Protein 3ZQE (pdb70)

Radius of gyration: 26.32 Å; Cα contacts (8 Å, |Δi|>4): 671; chains: 2; bounding box: 65×50×93 Å

Organism: Salmonella typhimurium (strain LT2 / SGSC1412 / ATCC 700720) (NCBI:txid99287)

Secondary structure (P-SEA, 3-state):
ccaaaaaaaaaaaaaaaaaaaaaaaaaaaaaccccaaaaaaaaaaaaaaaaaaaaaaaaaaaaaaaaaaaccccaaaaaaaaaaccccccccaaaaaaaaaaaaaaaaaaaaaaacccccccccccaaaaaaaaaaaaaaaaccccccccccccccccbbbbbcaaaaaaaaaaaccccccccccccbbbbbccaaaaaaaaaaaaaccccccccbbbbcaaaaaaaaaaaaaaaaaaaaaaaaaaaaaaaaaaaaaaaaaaaaaaaaaaac/caaaaaaaaaaaaaaaaaaaaaaaaaccccaaaaaaaaaaaaaaaaaaaaaacccccaaaaaaaaaaaaaaaaaaaaaaaaccccccccccccbbbbaaaaaaaaaaaaaaaaacccccccccccccccbbbbbcaaaaaaaaaaaccccccccccccbbbbbccaaaaaaaaaaaaaccccccccbbbbcaaaaaaaaaaaaaaaaaaaaaaaaaaaaaaaaaaaaaaaaaaaaaaaaaaaaaaaac

Foldseek 3Di:
DQLLVLLLVVLVVVLVVLVVVLVVLVVVCVVVVVDPVSVVSSLLSLLLNVLSVQCNVCSVQQVVQLVVLVVVPDLVRSLVSSVVRPCSSCCQRLVLLVLLLVLLVLLLVLVVVLVVCQVVQECYKGQLVVSLVSLVVSCVVLLDADCNWFSPPHDDDPDHDFDAAVSQVSVCVSLVHDPSQWAADDPHITGTDDSVLSVVLSVVSVVLDQDDDSSMHNHRPVSVVVSVVSNVVSSVVSVVSSVSSVVSSVSSVVSVSVSSVSSSVSSVVSVD/DVLVVLVVVLVVLVVVLVVLVVVCVVVVPPPVSLVSNLLSLLLSVQSVDCSVPHPLVLVLLVLLLVLLVVLLVLVVVLVVCQVVQWAQDPPNQKIKGLLPVSLVSLVVSCVVLVDDAQRFFSPPHDDDGDGDFDALVVQVSVCSNQVHDPQQWDADVRHITGGQHSVLSVVLSVLSVVLDQDPPVSMHMDGDVSVVVSVVSNVVSSVVSVVSSVSSVVSSVVSVVSVVVVVVVVCCVVVVVVVVVVVD

Structure (mmCIF, N/CA/C/O backbone):
data_3ZQE
#
_entry.id   3ZQE
#
_cell.length_a   171.152
_cell.length_b   47.456
_cell.length_c   102.627
_cell.angle_alpha   90.00
_cell.angle_beta   121.96
_cell.angle_gamma   90.00
#
_symmetry.space_group_name_H-M   'C 1 2 1'
#
loop_
_entity.id
_entity.type
_entity.pdbx_description
1 polymer 'PROTEIN PRGI, CELL INVASION PROTEIN SIPD'
2 non-polymer GLYCEROL
3 non-polymer '(3ALPHA,5BETA,12ALPHA)-3,12-DIHYDROXYCHOLAN-24-OIC ACID'
4 water water
#
loop_
_atom_site.group_PDB
_atom_site.id
_atom_site.type_symbol
_atom_site.label_atom_id
_atom_site.label_alt_id
_atom_site.label_comp_id
_atom_site.label_asym_id
_atom_site.label_entity_id
_atom_site.label_seq_id
_atom_site.pdbx_PDB_ins_code
_atom_site.Cartn_x
_atom_site.Cartn_y
_atom_site.Cartn_z
_atom_site.occupancy
_atom_site.B_iso_or_equiv
_atom_site.auth_seq_id
_atom_site.auth_comp_id
_atom_site.auth_asym_id
_atom_site.auth_atom_id
_atom_site.pdbx_PDB_model_num
ATOM 1 N N . SER A 1 9 ? 41.211 15.939 -27.845 1.00 92.31 6 SER A N 1
ATOM 2 C CA . SER A 1 9 ? 41.839 15.297 -29.035 1.00 91.97 6 SER A CA 1
ATOM 3 C C . SER A 1 9 ? 40.836 14.483 -29.853 1.00 92.28 6 SER A C 1
ATOM 4 O O . SER A 1 9 ? 40.607 13.304 -29.583 1.00 91.25 6 SER A O 1
ATOM 7 N N . GLY A 1 10 ? 40.238 15.135 -30.847 1.00 92.65 7 GLY A N 1
ATOM 8 C CA . GLY A 1 10 ? 39.279 14.478 -31.719 1.00 93.13 7 GLY A CA 1
ATOM 9 C C . GLY A 1 10 ? 37.948 14.081 -31.110 1.00 92.99 7 GLY A C 1
ATOM 10 O O . GLY A 1 10 ? 36.995 14.858 -31.108 1.00 92.00 7 GLY A O 1
ATOM 11 N N . TYR A 1 11 ? 37.886 12.853 -30.607 1.00 94.09 8 TYR A N 1
ATOM 12 C CA . TYR A 1 11 ? 36.678 12.302 -30.000 1.00 95.61 8 TYR A CA 1
ATOM 13 C C . TYR A 1 11 ? 36.533 12.729 -28.542 1.00 96.10 8 TYR A C 1
ATOM 14 O O . TYR A 1 11 ? 35.450 12.630 -27.963 1.00 97.01 8 TYR A O 1
ATOM 23 N N . LEU A 1 12 ? 37.630 13.190 -27.948 1.00 95.52 9 LEU A N 1
ATOM 24 C CA . LEU A 1 12 ? 37.615 13.628 -26.558 1.00 93.63 9 LEU A CA 1
ATOM 25 C C . LEU A 1 12 ? 36.753 14.875 -26.415 1.00 93.47 9 LEU A C 1
ATOM 26 O O . LEU A 1 12 ? 36.065 15.062 -25.411 1.00 93.44 9 LEU A O 1
ATOM 31 N N . ASP A 1 13 ? 36.797 15.724 -27.436 1.00 93.07 10 ASP A N 1
ATOM 32 C CA . ASP A 1 13 ? 36.032 16.964 -27.453 1.00 92.95 10 ASP A CA 1
ATOM 33 C C . ASP A 1 13 ? 34.552 16.718 -27.167 1.00 92.24 10 ASP A C 1
ATOM 34 O O . ASP A 1 13 ? 33.895 17.534 -26.524 1.00 92.47 10 ASP A O 1
ATOM 39 N N . ASP A 1 14 ? 34.033 15.592 -27.648 1.00 91.62 11 ASP A N 1
ATOM 40 C CA . ASP A 1 14 ? 32.634 15.233 -27.429 1.00 91.15 11 ASP A CA 1
ATOM 41 C C . ASP A 1 14 ? 32.432 14.954 -25.946 1.00 90.22 11 ASP A C 1
ATOM 42 O O . ASP A 1 14 ? 31.467 15.410 -25.328 1.00 90.45 11 ASP A O 1
ATOM 47 N N . VAL A 1 15 ? 33.358 14.186 -25.387 1.00 87.29 12 VAL A N 1
ATOM 48 C CA . VAL A 1 15 ? 33.311 13.829 -23.984 1.00 83.24 12 VAL A CA 1
ATOM 49 C C . VAL A 1 15 ? 33.321 15.085 -23.120 1.00 79.86 12 VAL A C 1
ATOM 50 O O . VAL A 1 15 ? 32.602 15.169 -22.126 1.00 78.79 12 VAL A O 1
ATOM 54 N N . SER A 1 16 ? 34.135 16.062 -23.503 1.00 77.28 13 SER A N 1
ATOM 55 C CA . SER A 1 16 ? 34.221 17.304 -22.746 1.00 75.16 13 SER A CA 1
ATOM 56 C C . SER A 1 16 ? 32.874 18.024 -22.715 1.00 73.07 13 SER A C 1
ATOM 57 O O . SER A 1 16 ? 32.505 18.618 -21.703 1.00 71.46 13 SER A O 1
ATOM 60 N N . ALA A 1 17 ? 32.145 17.969 -23.826 1.00 71.68 14 ALA A N 1
ATOM 61 C CA . ALA A 1 17 ? 30.833 18.605 -23.916 1.00 70.74 14 ALA A CA 1
ATOM 62 C C . ALA A 1 17 ? 29.871 17.935 -22.939 1.00 70.62 14 ALA A C 1
ATOM 63 O O . ALA A 1 17 ? 29.152 18.610 -22.199 1.00 71.60 14 ALA A O 1
ATOM 65 N N . LYS A 1 18 ? 29.868 16.604 -22.953 1.00 68.07 15 LYS A N 1
ATOM 66 C CA . LYS A 1 18 ? 29.015 15.799 -22.084 1.00 65.86 15 LYS A CA 1
ATOM 67 C C . LYS A 1 18 ? 29.145 16.210 -20.612 1.00 65.30 15 LYS A C 1
ATOM 68 O O . LYS A 1 18 ? 28.163 16.201 -19.865 1.00 63.37 15 LYS A O 1
ATOM 74 N N . PHE A 1 19 ? 30.356 16.562 -20.189 1.00 64.96 16 PHE A N 1
ATOM 75 C CA . PHE A 1 19 ? 30.552 16.997 -18.811 1.00 65.37 16 PHE A CA 1
ATOM 76 C C . PHE A 1 19 ? 29.894 18.356 -18.639 1.00 65.59 16 PHE A C 1
ATOM 77 O O . PHE A 1 19 ? 29.158 18.586 -17.676 1.00 66.52 16 PHE A O 1
ATOM 85 N N . ASP A 1 20 ? 30.169 19.256 -19.582 1.00 64.54 17 ASP A N 1
ATOM 86 C CA . ASP A 1 20 ? 29.606 20.598 -19.543 1.00 62.65 17 ASP A CA 1
ATOM 87 C C . ASP A 1 20 ? 28.092 20.534 -19.459 1.00 59.30 17 ASP A C 1
ATOM 88 O O . ASP A 1 20 ? 27.489 21.137 -18.577 1.00 60.00 17 ASP A O 1
ATOM 93 N N . THR A 1 21 ? 27.482 19.798 -20.380 1.00 58.73 18 THR A N 1
ATOM 94 C CA . THR A 1 21 ? 26.034 19.637 -20.391 1.00 58.05 18 THR A CA 1
ATOM 95 C C . THR A 1 21 ? 25.574 19.018 -19.075 1.00 58.56 18 THR A C 1
ATOM 96 O O . THR A 1 21 ? 24.605 19.479 -18.466 1.00 57.46 18 THR A O 1
ATOM 100 N N . GLY A 1 22 ? 26.273 17.965 -18.650 1.00 56.67 19 GLY A N 1
ATOM 101 C CA . GLY A 1 22 ? 25.932 17.298 -17.410 1.00 53.64 19 GLY A CA 1
ATOM 102 C C . GLY A 1 22 ? 25.983 18.270 -16.252 1.00 51.93 19 GLY A C 1
ATOM 103 O O . GLY A 1 22 ? 25.059 18.337 -15.439 1.00 53.67 19 GLY A O 1
ATOM 104 N N . VAL A 1 23 ? 27.068 19.031 -16.174 1.00 49.08 20 VAL A N 1
ATOM 105 C CA . VAL A 1 23 ? 27.217 20.006 -15.107 1.00 49.97 20 VAL A CA 1
ATOM 106 C C . VAL A 1 23 ? 26.053 20.996 -15.163 1.00 50.92 20 VAL A C 1
ATOM 107 O O . VAL A 1 23 ? 25.478 21.348 -14.128 1.00 51.50 20 VAL A O 1
ATOM 111 N N . ASP A 1 24 ? 25.696 21.424 -16.373 1.00 50.71 21 ASP A N 1
ATOM 112 C CA . ASP A 1 24 ? 24.591 22.365 -16.546 1.00 52.63 21 ASP A CA 1
ATOM 113 C C . ASP A 1 24 ? 23.283 21.725 -16.100 1.00 52.22 21 ASP A C 1
ATOM 114 O O . ASP A 1 24 ? 22.540 22.305 -15.303 1.00 51.51 21 ASP A O 1
ATOM 119 N N . ASN A 1 25 ? 23.007 20.525 -16.608 1.00 51.23 22 ASN A N 1
ATOM 120 C CA . ASN A 1 25 ? 21.787 19.803 -16.244 1.00 52.78 22 ASN A CA 1
ATOM 121 C C . ASN A 1 25 ? 21.639 19.588 -14.736 1.00 51.24 22 ASN A C 1
ATOM 122 O O . ASN A 1 25 ? 20.560 19.792 -14.180 1.00 53.39 22 ASN A O 1
ATOM 127 N N . LEU A 1 26 ? 22.720 19.167 -14.085 1.00 47.94 23 LEU A N 1
ATOM 128 C CA . LEU A 1 26 ? 22.699 18.912 -12.646 1.00 47.48 23 LEU A CA 1
ATOM 129 C C . LEU A 1 26 ? 22.466 20.172 -11.837 1.00 44.37 23 LEU A C 1
ATOM 130 O O . LEU A 1 26 ? 21.714 20.173 -10.864 1.00 46.64 23 LEU A O 1
ATOM 135 N N . GLN A 1 27 ? 23.150 21.234 -12.230 1.00 45.73 24 GLN A N 1
ATOM 136 C CA . GLN A 1 27 ? 23.036 22.532 -11.582 1.00 46.95 24 GLN A CA 1
ATOM 137 C C . GLN A 1 27 ? 21.539 22.854 -11.462 1.00 45.70 24 GLN A C 1
ATOM 138 O O . GLN A 1 27 ? 21.070 23.377 -10.449 1.00 45.04 24 GLN A O 1
ATOM 144 N N . THR A 1 28 ? 20.795 22.507 -12.506 1.00 45.95 25 THR A N 1
ATOM 145 C CA . THR A 1 28 ? 19.353 22.740 -12.556 1.00 47.33 25 THR A CA 1
ATOM 146 C C . THR A 1 28 ? 18.574 21.771 -11.664 1.00 45.86 25 THR A C 1
ATOM 147 O O . THR A 1 28 ? 17.629 22.175 -10.975 1.00 45.26 25 THR A O 1
ATOM 151 N N . GLN A 1 29 ? 18.963 20.494 -11.684 1.00 42.68 26 GLN A N 1
ATOM 152 C CA . GLN A 1 29 ? 18.297 19.484 -10.861 1.00 41.58 26 GLN A CA 1
ATOM 153 C C . GLN A 1 29 ? 18.542 19.743 -9.374 1.00 39.01 26 GLN A C 1
ATOM 154 O O . GLN A 1 29 ? 17.703 19.416 -8.537 1.00 39.77 26 GLN A O 1
ATOM 160 N N . VAL A 1 30 ? 19.692 20.322 -9.038 1.00 39.79 27 VAL A N 1
ATOM 161 C CA . VAL A 1 30 ? 19.985 20.632 -7.639 1.00 38.17 27 VAL A CA 1
ATOM 162 C C . VAL A 1 30 ? 18.976 21.676 -7.171 1.00 39.99 27 VAL A C 1
ATOM 163 O O . VAL A 1 30 ? 18.481 21.613 -6.044 1.00 42.35 27 VAL A O 1
ATOM 167 N N . THR A 1 31 ? 18.677 22.637 -8.044 1.00 40.77 28 THR A N 1
ATOM 168 C CA . THR A 1 31 ? 17.719 23.693 -7.719 1.00 42.84 28 THR A CA 1
ATOM 169 C C . THR A 1 31 ? 16.325 23.065 -7.598 1.00 43.70 28 THR A C 1
ATOM 170 O O . THR A 1 31 ? 15.636 23.240 -6.589 1.00 41.61 28 THR A O 1
ATOM 174 N N . GLU A 1 32 ? 15.919 22.324 -8.624 1.00 41.97 29 GLU A N 1
ATOM 175 C CA . GLU A 1 32 ? 14.614 21.678 -8.599 1.00 42.35 29 GLU A CA 1
ATOM 176 C C . GLU A 1 32 ? 14.437 20.839 -7.334 1.00 43.53 29 GLU A C 1
ATOM 177 O O . GLU A 1 32 ? 13.370 20.855 -6.719 1.00 44.55 29 GLU A O 1
ATOM 183 N N . ALA A 1 33 ? 15.487 20.125 -6.931 1.00 38.53 30 ALA A N 1
ATOM 184 C CA . ALA A 1 33 ? 15.400 19.292 -5.741 1.00 36.85 30 ALA A CA 1
ATOM 185 C C . ALA A 1 33 ? 15.329 20.131 -4.478 1.00 37.05 30 ALA A C 1
ATOM 186 O O . ALA A 1 33 ? 14.630 19.773 -3.533 1.00 35.92 30 ALA A O 1
ATOM 188 N N . LEU A 1 34 ? 16.063 21.239 -4.439 1.00 41.35 31 LEU A N 1
ATOM 189 C CA . LEU A 1 34 ? 16.039 22.092 -3.252 1.00 41.47 31 LEU A CA 1
ATOM 190 C C . LEU A 1 34 ? 14.641 22.692 -3.083 1.00 42.50 31 LEU A C 1
ATOM 191 O O . LEU A 1 34 ? 14.152 22.862 -1.967 1.00 40.56 31 LEU A O 1
ATOM 196 N N . ASP A 1 35 ? 13.998 23.016 -4.196 1.00 42.16 32 ASP A N 1
ATOM 197 C CA . ASP A 1 35 ? 12.651 23.560 -4.121 1.00 49.33 32 ASP A CA 1
ATOM 198 C C . ASP A 1 35 ? 11.712 22.502 -3.529 1.00 48.96 32 ASP A C 1
ATOM 199 O O . ASP A 1 35 ? 11.096 22.738 -2.487 1.00 48.38 32 ASP A O 1
ATOM 204 N N . LYS A 1 36 ? 11.627 21.330 -4.162 1.00 47.35 33 LYS A N 1
ATOM 205 C CA . LYS A 1 36 ? 10.754 20.264 -3.657 1.00 44.27 33 LYS A CA 1
ATOM 206 C C . LYS A 1 36 ? 10.907 20.072 -2.155 1.00 44.05 33 LYS A C 1
ATOM 207 O O . LYS A 1 36 ? 9.915 19.894 -1.445 1.00 45.92 33 LYS A O 1
ATOM 213 N N . LEU A 1 37 ? 12.143 20.132 -1.666 1.00 41.96 34 LEU A N 1
ATOM 214 C CA . LEU A 1 37 ? 12.403 19.974 -0.242 1.00 41.08 34 LEU A CA 1
ATOM 215 C C . LEU A 1 37 ? 11.832 21.144 0.556 1.00 45.58 34 LEU A C 1
ATOM 216 O O . LEU A 1 37 ? 11.262 20.954 1.635 1.00 46.07 34 LEU A O 1
ATOM 221 N N . ALA A 1 38 ? 11.999 22.355 0.029 1.00 45.68 35 ALA A N 1
ATOM 222 C CA . ALA A 1 38 ? 11.504 23.551 0.701 1.00 46.82 35 ALA A CA 1
ATOM 223 C C . ALA A 1 38 ? 10.025 23.378 1.059 1.00 46.07 35 ALA A C 1
ATOM 224 O O . ALA A 1 38 ? 9.609 23.693 2.174 1.00 45.89 35 ALA A O 1
ATOM 226 N N . ALA A 1 39 ? 9.242 22.861 0.114 1.00 44.31 36 ALA A N 1
ATOM 227 C CA . ALA A 1 39 ? 7.815 22.641 0.331 1.00 46.67 36 ALA A CA 1
ATOM 228 C C . ALA A 1 39 ? 7.514 21.605 1.423 1.00 48.33 36 ALA A C 1
ATOM 229 O O . ALA A 1 39 ? 6.440 21.627 2.013 1.00 49.69 36 ALA A O 1
ATOM 231 N N . LYS A 1 40 ? 8.439 20.685 1.686 1.00 48.83 37 LYS A N 1
ATOM 232 C CA . LYS A 1 40 ? 8.213 19.694 2.736 1.00 50.10 37 LYS A CA 1
ATOM 233 C C . LYS A 1 40 ? 9.535 19.443 3.463 1.00 50.64 37 LYS A C 1
ATOM 234 O O . LYS A 1 40 ? 10.044 18.317 3.514 1.00 49.04 37 LYS A O 1
ATOM 240 N N . PRO A 1 41 ? 10.092 20.511 4.060 1.00 50.35 38 PRO A N 1
ATOM 241 C CA . PRO A 1 41 ? 11.346 20.599 4.812 1.00 47.67 38 PRO A CA 1
ATOM 242 C C . PRO A 1 41 ? 11.745 19.447 5.716 1.00 45.74 38 PRO A C 1
ATOM 243 O O . PRO A 1 41 ? 12.930 19.173 5.867 1.00 46.27 38 PRO A O 1
ATOM 247 N N . SER A 1 42 ? 10.787 18.764 6.325 1.00 45.06 39 SER A N 1
ATOM 248 C CA . SER A 1 42 ? 11.177 17.678 7.211 1.00 44.36 39 SER A CA 1
ATOM 249 C C . SER A 1 42 ? 11.139 16.282 6.602 1.00 39.81 39 SER A C 1
ATOM 250 O O . SER A 1 42 ? 11.268 15.290 7.331 1.00 40.08 39 SER A O 1
ATOM 253 N N . ASP A 1 43 ? 10.978 16.183 5.283 1.00 39.82 40 ASP A N 1
ATOM 254 C CA . ASP A 1 43 ? 10.945 14.857 4.654 1.00 39.13 40 ASP A CA 1
ATOM 255 C C . ASP A 1 43 ? 12.337 14.277 4.424 1.00 39.14 40 ASP A C 1
ATOM 256 O O . ASP A 1 43 ? 13.163 14.866 3.730 1.00 39.47 40 ASP A O 1
ATOM 261 N N . PRO A 1 44 ? 12.601 13.096 4.999 1.00 38.61 41 PRO A N 1
ATOM 262 C CA . PRO A 1 44 ? 13.863 12.350 4.921 1.00 38.46 41 PRO A CA 1
ATOM 263 C C . PRO A 1 44 ? 14.334 12.111 3.489 1.00 39.21 41 PRO A C 1
ATOM 264 O O . PRO A 1 44 ? 15.500 12.318 3.154 1.00 34.25 41 PRO A O 1
ATOM 268 N N . ALA A 1 45 ? 13.406 11.657 2.656 1.00 40.83 42 ALA A N 1
ATOM 269 C CA . ALA A 1 45 ? 13.695 11.336 1.269 1.00 40.41 42 ALA A CA 1
ATOM 270 C C . ALA A 1 45 ? 13.953 12.560 0.392 1.00 40.05 42 ALA A C 1
ATOM 271 O O . ALA A 1 45 ? 14.776 12.515 -0.526 1.00 37.54 42 ALA A O 1
ATOM 273 N N . LEU A 1 46 ? 13.243 13.649 0.656 1.00 38.02 43 LEU A N 1
ATOM 274 C CA . LEU A 1 46 ? 13.446 14.844 -0.141 1.00 37.36 43 LEU A CA 1
ATOM 275 C C . LEU A 1 46 ? 14.807 15.425 0.183 1.00 32.59 43 LEU A C 1
ATOM 276 O O . LEU A 1 46 ? 15.499 15.906 -0.689 1.00 33.58 43 LEU A O 1
ATOM 281 N N . LEU A 1 47 ? 15.195 15.368 1.442 1.00 32.24 44 LEU A N 1
ATOM 282 C CA . LEU A 1 47 ? 16.489 15.887 1.817 1.00 35.79 44 LEU A CA 1
ATOM 283 C C . LEU A 1 47 ? 17.588 15.095 1.108 1.00 35.22 44 LEU A C 1
ATOM 284 O O . LEU A 1 47 ? 18.483 15.686 0.516 1.00 28.61 44 LEU A O 1
ATOM 289 N N . ALA A 1 48 ? 17.510 13.762 1.160 1.00 32.46 45 ALA A N 1
ATOM 290 C CA . ALA A 1 48 ? 18.529 12.932 0.533 1.00 32.16 45 ALA A CA 1
ATOM 291 C C . ALA A 1 48 ? 18.573 13.127 -0.978 1.00 32.01 45 ALA A C 1
ATOM 292 O O . ALA A 1 48 ? 19.647 13.144 -1.564 1.00 35.53 45 ALA A O 1
ATOM 294 N N . ALA A 1 49 ? 17.423 13.276 -1.623 1.00 31.23 46 ALA A N 1
ATOM 295 C CA . ALA A 1 49 ? 17.451 13.479 -3.069 1.00 32.43 46 ALA A CA 1
ATOM 296 C C . ALA A 1 49 ? 18.238 14.765 -3.378 1.00 35.95 46 ALA A C 1
ATOM 297 O O . ALA A 1 49 ? 19.130 14.767 -4.227 1.00 36.26 46 ALA A O 1
ATOM 299 N N . TYR A 1 50 ? 17.912 15.848 -2.673 1.00 35.85 47 TYR A N 1
ATOM 300 C CA . TYR A 1 50 ? 18.597 17.121 -2.859 1.00 36.89 47 TYR A CA 1
ATOM 301 C C . TYR A 1 50 ? 20.110 16.939 -2.698 1.00 38.19 47 TYR A C 1
ATOM 302 O O . TYR A 1 50 ? 20.900 17.357 -3.541 1.00 40.13 47 TYR A O 1
ATOM 311 N N . GLN A 1 51 ? 20.497 16.305 -1.613 1.00 36.48 48 GLN A N 1
ATOM 312 C CA . GLN A 1 51 ? 21.901 16.086 -1.312 1.00 40.20 48 GLN A CA 1
ATOM 313 C C . GLN A 1 51 ? 22.603 15.163 -2.282 1.00 37.18 48 GLN A C 1
ATOM 314 O O . GLN A 1 51 ? 23.785 15.341 -2.561 1.00 34.16 48 GLN A O 1
ATOM 320 N N . SER A 1 52 ? 21.893 14.167 -2.783 1.00 30.89 49 SER A N 1
ATOM 321 C CA . SER A 1 52 ? 22.513 13.294 -3.752 1.00 30.66 49 SER A CA 1
ATOM 322 C C . SER A 1 52 ? 22.833 14.159 -4.979 1.00 31.94 49 SER A C 1
ATOM 323 O O . SER A 1 52 ? 23.932 14.075 -5.537 1.00 31.28 49 SER A O 1
ATOM 326 N N . LYS A 1 53 ? 21.880 15.002 -5.377 1.00 30.30 50 LYS A N 1
ATOM 327 C CA . LYS A 1 53 ? 22.071 15.866 -6.539 1.00 31.52 50 LYS A CA 1
ATOM 328 C C . LYS A 1 53 ? 23.265 16.779 -6.361 1.00 29.48 50 LYS A C 1
ATOM 329 O O . LYS A 1 53 ? 24.030 16.981 -7.296 1.00 29.08 50 LYS A O 1
ATOM 335 N N . LEU A 1 54 ? 23.413 17.328 -5.162 1.00 29.17 51 LEU A N 1
ATOM 336 C CA . LEU A 1 54 ? 24.519 18.220 -4.853 1.00 33.14 51 LEU A CA 1
ATOM 337 C C . LEU A 1 54 ? 25.830 17.435 -4.988 1.00 37.14 51 LEU A C 1
ATOM 338 O O . LEU A 1 54 ? 26.787 17.884 -5.648 1.00 31.23 51 LEU A O 1
ATOM 343 N N . SER A 1 55 ? 25.860 16.263 -4.354 1.00 31.42 52 SER A N 1
ATOM 344 C CA . SER A 1 55 ? 27.027 15.407 -4.396 1.00 29.24 52 SER A CA 1
ATOM 345 C C . SER A 1 55 ? 27.343 15.126 -5.872 1.00 31.25 52 SER A C 1
ATOM 346 O O . SER A 1 55 ? 28.489 15.251 -6.305 1.00 28.33 52 SER A O 1
ATOM 349 N N . GLU A 1 56 ? 26.314 14.791 -6.647 1.00 30.95 53 GLU A N 1
ATOM 350 C CA . GLU A 1 56 ? 26.496 14.495 -8.063 1.00 30.53 53 GLU A CA 1
ATOM 351 C C . GLU A 1 56 ? 26.960 15.735 -8.822 1.00 35.02 53 GLU A C 1
ATOM 352 O O . GLU A 1 56 ? 27.799 15.653 -9.727 1.00 36.03 53 GLU A O 1
ATOM 358 N N . TYR A 1 57 ? 26.417 16.890 -8.453 1.00 36.64 54 TYR A N 1
ATOM 359 C CA . TYR A 1 57 ? 26.810 18.132 -9.093 1.00 36.40 54 TYR A CA 1
ATOM 360 C C . TYR A 1 57 ? 28.297 18.364 -8.829 1.00 37.67 54 TYR A C 1
ATOM 361 O O . TYR A 1 57 ? 29.058 18.678 -9.743 1.00 38.94 54 TYR A O 1
ATOM 370 N N . ASN A 1 58 ? 28.708 18.212 -7.573 1.00 38.93 55 ASN A N 1
ATOM 371 C CA . ASN A 1 58 ? 30.108 18.406 -7.206 1.00 40.28 55 ASN A CA 1
ATOM 372 C C . ASN A 1 58 ? 30.998 17.417 -7.959 1.00 38.73 55 ASN A C 1
ATOM 373 O O . ASN A 1 58 ? 32.123 17.744 -8.343 1.00 38.87 55 ASN A O 1
ATOM 378 N N . LEU A 1 59 ? 30.481 16.211 -8.175 1.00 37.52 56 LEU A N 1
ATOM 379 C CA . LEU A 1 59 ? 31.225 15.174 -8.875 1.00 34.93 56 LEU A CA 1
ATOM 380 C C . LEU A 1 59 ? 31.519 15.539 -10.322 1.00 37.10 56 LEU A C 1
ATOM 381 O O . LEU A 1 59 ? 32.642 15.374 -10.782 1.00 37.91 56 LEU A O 1
ATOM 386 N N . TYR A 1 60 ? 30.513 16.021 -11.045 1.00 36.61 57 TYR A N 1
ATOM 387 C CA . TYR A 1 60 ? 30.732 16.383 -12.438 1.00 39.65 57 TYR A CA 1
ATOM 388 C C . TYR A 1 60 ? 31.647 17.601 -12.550 1.00 40.11 57 TYR A C 1
ATOM 389 O O . TYR A 1 60 ? 32.431 17.712 -13.487 1.00 44.33 57 TYR A O 1
ATOM 398 N N . ARG A 1 61 ? 31.563 18.509 -11.590 1.00 37.52 58 ARG A N 1
ATOM 399 C CA . ARG A 1 61 ? 32.420 19.678 -11.627 1.00 40.87 58 ARG A CA 1
ATOM 400 C C . ARG A 1 61 ? 33.841 19.195 -11.389 1.00 43.52 58 ARG A C 1
ATOM 401 O O . ARG A 1 61 ? 34.791 19.695 -11.993 1.00 41.66 58 ARG A O 1
ATOM 409 N N . ASN A 1 62 ? 33.964 18.207 -10.507 1.00 45.76 59 ASN A N 1
ATOM 410 C CA . ASN A 1 62 ? 35.247 17.597 -10.183 1.00 45.07 59 ASN A CA 1
ATOM 411 C C . ASN A 1 62 ? 35.850 17.082 -11.495 1.00 45.24 59 ASN A C 1
ATOM 412 O O . ASN A 1 62 ? 36.971 17.439 -11.873 1.00 44.74 59 ASN A O 1
ATOM 417 N N . ALA A 1 63 ? 35.092 16.243 -12.188 1.00 43.16 60 ALA A N 1
ATOM 418 C CA . ALA A 1 63 ? 35.546 15.672 -13.451 1.00 47.03 60 ALA A CA 1
ATOM 419 C C . ALA A 1 63 ? 35.912 16.800 -14.402 1.00 48.53 60 ALA A C 1
ATOM 420 O O . ALA A 1 63 ? 36.974 16.804 -15.021 1.00 48.50 60 ALA A O 1
ATOM 422 N N . GLN A 1 64 ? 35.009 17.765 -14.496 1.00 50.34 61 GLN A N 1
ATOM 423 C CA . GLN A 1 64 ? 35.187 18.917 -15.357 1.00 49.65 61 GLN A CA 1
ATOM 424 C C . GLN A 1 64 ? 36.541 19.579 -15.135 1.00 47.64 61 GLN A C 1
ATOM 425 O O . GLN A 1 64 ? 37.246 19.876 -16.093 1.00 46.91 61 GLN A O 1
ATOM 431 N N . SER A 1 65 ? 36.913 19.785 -13.875 1.00 44.41 62 SER A N 1
ATOM 432 C CA . SER A 1 65 ? 38.182 20.429 -13.554 1.00 44.34 62 SER A CA 1
ATOM 433 C C . SER A 1 65 ? 39.401 19.546 -13.761 1.00 47.72 62 SER A C 1
ATOM 434 O O . SER A 1 65 ? 40.527 20.038 -13.730 1.00 49.13 62 SER A O 1
ATOM 437 N N . ASN A 1 66 ? 39.186 18.247 -13.950 1.00 47.66 63 ASN A N 1
ATOM 438 C CA . ASN A 1 66 ? 40.292 17.314 -14.152 1.00 49.29 63 ASN A CA 1
ATOM 439 C C . ASN A 1 66 ? 40.343 16.821 -15.595 1.00 51.55 63 ASN A C 1
ATOM 440 O O . ASN A 1 66 ? 41.027 15.843 -15.925 1.00 50.64 63 ASN A O 1
ATOM 445 N N . THR A 1 67 ? 39.607 17.520 -16.449 1.00 53.10 64 THR A N 1
ATOM 446 C CA . THR A 1 67 ? 39.524 17.197 -17.862 1.00 58.01 64 THR A CA 1
ATOM 447 C C . THR A 1 67 ? 40.879 16.970 -18.527 1.00 57.76 64 THR A C 1
ATOM 448 O O . THR A 1 67 ? 41.110 15.931 -19.139 1.00 58.10 64 THR A O 1
ATOM 452 N N . VAL A 1 68 ? 41.777 17.933 -18.395 1.00 57.11 65 VAL A N 1
ATOM 453 C CA . VAL A 1 68 ? 43.091 17.813 -19.007 1.00 57.72 65 VAL A CA 1
ATOM 454 C C . VAL A 1 68 ? 43.846 16.555 -18.592 1.00 58.22 65 VAL A C 1
ATOM 455 O O . VAL A 1 68 ? 44.212 15.736 -19.436 1.00 58.68 65 VAL A O 1
ATOM 459 N N . LYS A 1 69 ? 44.075 16.394 -17.294 1.00 58.63 66 LYS A N 1
ATOM 460 C CA . LYS A 1 69 ? 44.806 15.232 -16.809 1.00 56.77 66 LYS A CA 1
ATOM 461 C C . LYS A 1 69 ? 44.189 13.915 -17.248 1.00 55.88 66 LYS A C 1
ATOM 462 O O . LYS A 1 69 ? 44.881 13.036 -17.766 1.00 54.44 66 LYS A O 1
ATOM 468 N N . VAL A 1 70 ? 42.883 13.789 -17.043 1.00 54.57 67 VAL A N 1
ATOM 469 C CA . VAL A 1 70 ? 42.163 12.573 -17.390 1.00 53.16 67 VAL A CA 1
ATOM 470 C C . VAL A 1 70 ? 42.146 12.259 -18.883 1.00 56.04 67 VAL A C 1
ATOM 471 O O . VAL A 1 70 ? 42.469 11.137 -19.283 1.00 56.33 67 VAL A O 1
ATOM 475 N N . PHE A 1 71 ? 41.765 13.230 -19.709 1.00 58.62 68 PHE A N 1
ATOM 476 C CA . PHE A 1 71 ? 41.706 13.005 -21.155 1.00 61.79 68 PHE A CA 1
ATOM 477 C C . PHE A 1 71 ? 43.050 12.572 -21.722 1.00 61.86 68 PHE A C 1
ATOM 478 O O . PHE A 1 71 ? 43.119 11.753 -22.636 1.00 60.06 68 PHE A O 1
ATOM 486 N N . LYS A 1 72 ? 44.118 13.123 -21.165 1.00 64.25 69 LYS A N 1
ATOM 487 C CA . LYS A 1 72 ? 45.463 12.776 -21.592 1.00 67.38 69 LYS A CA 1
ATOM 488 C C . LYS A 1 72 ? 45.681 11.269 -21.443 1.00 68.28 69 LYS A C 1
ATOM 489 O O . LYS A 1 72 ? 45.954 10.568 -22.420 1.00 68.56 69 LYS A O 1
ATOM 495 N N . ASP A 1 73 ? 45.543 10.775 -20.216 1.00 68.18 70 ASP A N 1
ATOM 496 C CA . ASP A 1 73 ? 45.740 9.359 -19.942 1.00 67.24 70 ASP A CA 1
ATOM 497 C C . ASP A 1 73 ? 44.796 8.475 -20.736 1.00 67.00 70 ASP A C 1
ATOM 498 O O . ASP A 1 73 ? 45.217 7.474 -21.312 1.00 69.70 70 ASP A O 1
ATOM 503 N N . ILE A 1 74 ? 43.520 8.837 -20.775 1.00 65.43 71 ILE A N 1
ATOM 504 C CA . ILE A 1 74 ? 42.558 8.039 -21.517 1.00 65.01 71 ILE A CA 1
ATOM 505 C C . ILE A 1 74 ? 42.943 7.946 -22.993 1.00 67.97 71 ILE A C 1
ATOM 506 O O . ILE A 1 74 ? 42.916 6.862 -23.580 1.00 67.33 71 ILE A O 1
ATOM 511 N N . ASP A 1 75 ? 43.311 9.082 -23.581 1.00 71.07 72 ASP A N 1
ATOM 512 C CA . ASP A 1 75 ? 43.698 9.135 -24.990 1.00 72.58 72 ASP A CA 1
ATOM 513 C C . ASP A 1 75 ? 44.852 8.169 -25.230 1.00 73.53 72 ASP A C 1
ATOM 514 O O . ASP A 1 75 ? 44.809 7.352 -26.153 1.00 74.07 72 ASP A O 1
ATOM 519 N N . ALA A 1 76 ? 45.877 8.257 -24.386 1.00 72.57 73 ALA A N 1
ATOM 520 C CA . ALA A 1 76 ? 47.027 7.373 -24.505 1.00 72.54 73 ALA A CA 1
ATOM 521 C C . ALA A 1 76 ? 46.506 5.946 -24.564 1.00 73.86 73 ALA A C 1
ATOM 522 O O . ALA A 1 76 ? 46.693 5.242 -25.559 1.00 74.61 73 ALA A O 1
ATOM 524 N N . ALA A 1 77 ? 45.835 5.542 -23.490 1.00 74.63 74 ALA A N 1
ATOM 525 C CA . ALA A 1 77 ? 45.261 4.206 -23.365 1.00 76.72 74 ALA A CA 1
ATOM 526 C C . ALA A 1 77 ? 44.457 3.819 -24.603 1.00 78.89 74 ALA A C 1
ATOM 527 O O . ALA A 1 77 ? 44.477 2.665 -25.038 1.00 78.36 74 ALA A O 1
ATOM 529 N N . ILE A 1 78 ? 43.744 4.793 -25.160 1.00 80.98 75 ILE A N 1
ATOM 530 C CA . ILE A 1 78 ? 42.930 4.574 -26.350 1.00 82.90 75 ILE A CA 1
ATOM 531 C C . ILE A 1 78 ? 43.795 4.251 -27.566 1.00 83.88 75 ILE A C 1
ATOM 532 O O . ILE A 1 78 ? 43.452 3.384 -28.371 1.00 83.96 75 ILE A O 1
ATOM 537 N N . ILE A 1 79 ? 44.909 4.962 -27.693 1.00 84.28 76 ILE A N 1
ATOM 538 C CA . ILE A 1 79 ? 45.819 4.769 -28.811 1.00 85.71 76 ILE A CA 1
ATOM 539 C C . ILE A 1 79 ? 46.492 3.405 -28.763 1.00 87.09 76 ILE A C 1
ATOM 540 O O . ILE A 1 79 ? 47.716 3.300 -28.821 1.00 88.03 76 ILE A O 1
ATOM 545 N N . GLN A 1 80 ? 45.674 2.367 -28.645 1.00 88.49 77 GLN A N 1
ATOM 546 C CA . GLN A 1 80 ? 46.145 0.991 -28.601 1.00 89.04 77 GLN A CA 1
ATOM 547 C C . GLN A 1 80 ? 44.934 0.061 -28.573 1.00 89.82 77 GLN A C 1
ATOM 548 O O . GLN A 1 80 ? 44.954 -0.922 -27.810 1.00 89.72 77 GLN A O 1
ATOM 554 N N . ASN A 1 81 ? 43.980 0.320 -29.329 1.00 90.36 78 ASN A N 1
ATOM 555 N N . ILE A 1 91 ? 37.508 -1.943 -31.005 1.00 78.06 129 ILE A N 1
ATOM 556 C CA . ILE A 1 91 ? 37.779 -1.716 -29.554 1.00 77.46 129 ILE A CA 1
ATOM 557 C C . ILE A 1 91 ? 36.498 -1.864 -28.719 1.00 76.63 129 ILE A C 1
ATOM 558 O O . ILE A 1 91 ? 35.621 -0.999 -28.723 1.00 77.31 129 ILE A O 1
ATOM 563 N N . SER A 1 92 ? 36.410 -2.988 -28.014 1.00 74.41 130 SER A N 1
ATOM 564 C CA . SER A 1 92 ? 35.269 -3.341 -27.172 1.00 71.61 130 SER A CA 1
ATOM 565 C C . SER A 1 92 ? 34.732 -2.220 -26.283 1.00 69.16 130 SER A C 1
ATOM 566 O O . SER A 1 92 ? 35.467 -1.312 -25.900 1.00 68.58 130 SER A O 1
ATOM 569 N N . ASP A 1 93 ? 33.439 -2.282 -25.968 1.00 67.65 131 ASP A N 1
ATOM 570 C CA . ASP A 1 93 ? 32.828 -1.284 -25.091 1.00 67.13 131 ASP A CA 1
ATOM 571 C C . ASP A 1 93 ? 33.313 -1.558 -23.673 1.00 64.94 131 ASP A C 1
ATOM 572 O O . ASP A 1 93 ? 33.638 -0.636 -22.920 1.00 64.39 131 ASP A O 1
ATOM 577 N N . ALA A 1 94 ? 33.350 -2.840 -23.320 1.00 62.63 132 ALA A N 1
ATOM 578 C CA . ALA A 1 94 ? 33.807 -3.272 -22.007 1.00 59.76 132 ALA A CA 1
ATOM 579 C C . ALA A 1 94 ? 35.254 -2.831 -21.848 1.00 57.83 132 ALA A C 1
ATOM 580 O O . ALA A 1 94 ? 35.682 -2.443 -20.759 1.00 57.63 132 ALA A O 1
ATOM 582 N N . GLU A 1 95 ? 36.004 -2.897 -22.944 1.00 56.65 133 GLU A N 1
ATOM 583 C CA . GLU A 1 95 ? 37.400 -2.495 -22.929 1.00 54.33 133 GLU A CA 1
ATOM 584 C C . GLU A 1 95 ? 37.502 -0.995 -22.719 1.00 53.08 133 GLU A C 1
ATOM 585 O O . GLU A 1 95 ? 38.380 -0.532 -21.988 1.00 52.07 133 GLU A O 1
ATOM 591 N N . ILE A 1 96 ? 36.609 -0.238 -23.356 1.00 49.57 134 ILE A N 1
ATOM 592 C CA . ILE A 1 96 ? 36.605 1.215 -23.197 1.00 48.64 134 ILE A CA 1
ATOM 593 C C . ILE A 1 96 ? 36.338 1.517 -21.722 1.00 45.26 134 ILE A C 1
ATOM 594 O O . ILE A 1 96 ? 37.064 2.281 -21.079 1.00 44.60 134 ILE A O 1
ATOM 599 N N . TRP A 1 97 ? 35.287 0.899 -21.195 1.00 42.57 135 TRP A N 1
ATOM 600 C CA . TRP A 1 97 ? 34.900 1.087 -19.801 1.00 41.26 135 TRP A CA 1
ATOM 601 C C . TRP A 1 97 ? 36.068 0.804 -18.857 1.00 38.35 135 TRP A C 1
ATOM 602 O O . TRP A 1 97 ? 36.303 1.536 -17.906 1.00 37.18 135 TRP A O 1
ATOM 613 N N . ASP A 1 98 ? 36.800 -0.269 -19.126 1.00 42.42 136 ASP A N 1
ATOM 614 C CA . ASP A 1 98 ? 37.932 -0.634 -18.290 1.00 42.95 136 ASP A CA 1
ATOM 615 C C . ASP A 1 98 ? 39.043 0.425 -18.300 1.00 42.13 136 ASP A C 1
ATOM 616 O O . ASP A 1 98 ? 39.533 0.828 -17.237 1.00 39.12 136 ASP A O 1
ATOM 621 N N . MET A 1 99 ? 39.448 0.875 -19.486 1.00 40.24 137 MET A N 1
ATOM 622 C CA . MET A 1 99 ? 40.495 1.891 -19.558 1.00 43.14 137 MET A CA 1
ATOM 623 C C . MET A 1 99 ? 40.059 3.178 -18.867 1.00 41.42 137 MET A C 1
ATOM 624 O O . MET A 1 99 ? 40.876 3.857 -18.239 1.00 39.91 137 MET A O 1
ATOM 629 N N . VAL A 1 100 ? 38.781 3.528 -18.983 1.00 39.17 138 VAL A N 1
ATOM 630 C CA . VAL A 1 100 ? 38.302 4.736 -18.313 1.00 37.41 138 VAL A CA 1
ATOM 631 C C . VAL A 1 100 ? 38.444 4.520 -16.805 1.00 35.46 138 VAL A C 1
ATOM 632 O O . VAL A 1 100 ? 38.938 5.390 -16.091 1.00 32.74 138 VAL A O 1
ATOM 636 N N . SER A 1 101 ? 38.016 3.341 -16.347 1.00 33.55 139 SER A N 1
ATOM 637 C CA . SER A 1 101 ? 38.054 2.957 -14.931 1.00 35.42 139 SER A CA 1
ATOM 638 C C . SER A 1 101 ? 39.412 3.102 -14.241 1.00 35.27 139 SER A C 1
ATOM 639 O O . SER A 1 101 ? 39.477 3.487 -13.071 1.00 33.95 139 SER A O 1
ATOM 642 N N . GLN A 1 102 ? 40.491 2.777 -14.947 1.00 36.68 140 GLN A N 1
ATOM 643 C CA . GLN A 1 102 ? 41.825 2.889 -14.363 1.00 39.22 140 GLN A CA 1
ATOM 644 C C . GLN A 1 102 ? 42.583 4.150 -14.781 1.00 39.33 140 GLN A C 1
ATOM 645 O O . GLN A 1 102 ? 43.769 4.278 -14.510 1.00 38.46 140 GLN A O 1
ATOM 651 N N . ASN A 1 103 ? 41.898 5.095 -15.417 1.00 40.26 141 ASN A N 1
ATOM 652 C CA . ASN A 1 103 ? 42.559 6.330 -15.842 1.00 40.96 141 ASN A CA 1
ATOM 653 C C . ASN A 1 103 ? 41.864 7.612 -15.348 1.00 41.97 141 ASN A C 1
ATOM 654 O O . ASN A 1 103 ? 41.963 8.666 -15.980 1.00 39.56 141 ASN A O 1
ATOM 659 N N . ILE A 1 104 ? 41.179 7.526 -14.208 1.00 40.27 142 ILE A N 1
ATOM 660 C CA . ILE A 1 104 ? 40.478 8.687 -13.650 1.00 38.02 142 ILE A CA 1
ATOM 661 C C . ILE A 1 104 ? 40.688 8.856 -12.140 1.00 37.34 142 ILE A C 1
ATOM 662 O O . ILE A 1 104 ? 39.801 9.337 -11.431 1.00 41.05 142 ILE A O 1
ATOM 667 N N . SER A 1 105 ? 41.862 8.471 -11.652 1.00 31.25 143 SER A N 1
ATOM 668 C CA . SER A 1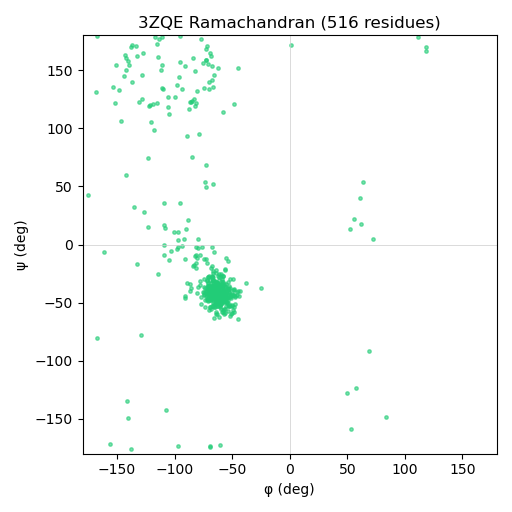 105 ? 42.164 8.573 -10.226 1.00 34.71 143 SER A CA 1
ATOM 669 C C . SER A 1 105 ? 42.109 10.019 -9.732 1.00 31.47 143 SER A C 1
ATOM 670 O O . SER A 1 105 ? 41.899 10.276 -8.547 1.00 31.20 143 SER A O 1
ATOM 673 N N . ALA A 1 106 ? 42.327 10.964 -10.633 1.00 34.29 144 ALA A N 1
ATOM 674 C CA . ALA A 1 106 ? 42.267 12.373 -10.264 1.00 38.32 144 ALA A CA 1
ATOM 675 C C . ALA A 1 106 ? 40.899 12.628 -9.630 1.00 35.24 144 ALA A C 1
ATOM 676 O O . ALA A 1 106 ? 40.785 13.253 -8.585 1.00 33.34 144 ALA A O 1
ATOM 678 N N . ILE A 1 107 ? 39.871 12.112 -10.291 1.00 34.67 145 ILE A N 1
ATOM 679 C CA . ILE A 1 107 ? 38.486 12.239 -9.861 1.00 32.09 145 ILE A CA 1
ATOM 680 C C . ILE A 1 107 ? 38.198 11.268 -8.713 1.00 34.21 145 ILE A C 1
ATOM 681 O O . ILE A 1 107 ? 37.696 11.669 -7.655 1.00 32.33 145 ILE A O 1
ATOM 686 N N . GLY A 1 108 ? 38.541 9.995 -8.928 1.00 35.37 146 GLY A N 1
ATOM 687 C CA . GLY A 1 108 ? 38.303 8.964 -7.929 1.00 31.65 146 GLY A CA 1
ATOM 688 C C . GLY A 1 108 ? 38.886 9.256 -6.562 1.00 31.56 146 GLY A C 1
ATOM 689 O O . GLY A 1 108 ? 38.193 9.136 -5.553 1.00 29.88 146 GLY A O 1
ATOM 690 N N . ASP A 1 109 ? 40.161 9.637 -6.525 1.00 33.56 147 ASP A N 1
ATOM 691 C CA . ASP A 1 109 ? 40.844 9.944 -5.270 1.00 35.76 147 ASP A CA 1
ATOM 692 C C . ASP A 1 109 ? 40.299 11.187 -4.564 1.00 35.44 147 ASP A C 1
ATOM 693 O O . ASP A 1 109 ? 40.342 11.274 -3.329 1.00 33.84 147 ASP A O 1
ATOM 698 N N . SER A 1 110 ? 39.802 12.154 -5.333 1.00 33.62 148 SER A N 1
ATOM 699 C CA . SER A 1 110 ? 39.253 13.376 -4.737 1.00 33.32 148 SER A CA 1
ATOM 700 C C . SER A 1 110 ? 37.750 13.289 -4.461 1.00 33.87 148 SER A C 1
ATOM 701 O O . SER A 1 110 ? 37.129 14.272 -4.055 1.00 36.06 148 SER A O 1
ATOM 704 N N . TYR A 1 111 ? 37.159 12.121 -4.687 1.00 29.91 149 TYR A N 1
ATOM 705 C CA . TYR A 1 111 ? 35.733 11.950 -4.419 1.00 29.20 149 TYR A CA 1
ATOM 706 C C . TYR A 1 111 ? 35.580 10.698 -3.549 1.00 26.63 149 TYR A C 1
ATOM 707 O O . TYR A 1 111 ? 35.432 10.792 -2.330 1.00 27.48 149 TYR A O 1
ATOM 716 N N . LEU A 1 112 ? 35.656 9.522 -4.158 1.00 26.37 150 LEU A N 1
ATOM 717 C CA . LEU A 1 112 ? 35.539 8.301 -3.375 1.00 28.96 150 LEU A CA 1
ATOM 718 C C . LEU A 1 112 ? 36.677 8.216 -2.340 1.00 31.01 150 LEU A C 1
ATOM 719 O O . LEU A 1 112 ? 36.454 7.828 -1.188 1.00 32.78 150 LEU A O 1
ATOM 724 N N . GLY A 1 113 ? 37.888 8.602 -2.740 1.00 31.27 151 GLY A N 1
ATOM 725 C CA . GLY A 1 113 ? 39.006 8.567 -1.810 1.00 29.02 151 GLY A CA 1
ATOM 726 C C . GLY A 1 113 ? 38.697 9.359 -0.556 1.00 29.44 151 GLY A C 1
ATOM 727 O O . GLY A 1 113 ? 38.983 8.914 0.556 1.00 29.08 151 GLY A O 1
ATOM 728 N N . VAL A 1 114 ? 38.117 10.546 -0.729 1.00 30.40 152 VAL A N 1
ATOM 729 C CA . VAL A 1 114 ? 37.740 11.384 0.414 1.00 29.73 152 VAL A CA 1
ATOM 730 C C . VAL A 1 114 ? 36.727 10.643 1.305 1.00 33.25 152 VAL A C 1
ATOM 731 O O . VAL A 1 114 ? 36.928 10.526 2.519 1.00 32.13 152 VAL A O 1
ATOM 735 N N . TYR A 1 115 ? 35.644 10.142 0.705 1.00 29.88 153 TYR A N 1
ATOM 736 C CA . TYR A 1 115 ? 34.628 9.424 1.476 1.00 31.53 153 TYR A CA 1
ATOM 737 C C . TYR A 1 115 ? 35.229 8.240 2.232 1.00 30.74 153 TYR A C 1
ATOM 738 O O . TYR A 1 115 ? 34.896 8.002 3.398 1.00 30.92 153 TYR A O 1
ATOM 747 N N . GLU A 1 116 ? 36.098 7.491 1.559 1.00 30.84 154 GLU A N 1
ATOM 748 C CA . GLU A 1 116 ? 36.758 6.342 2.181 1.00 30.87 154 GLU A CA 1
ATOM 749 C C . GLU A 1 116 ? 37.448 6.826 3.456 1.00 29.65 154 GLU A C 1
ATOM 750 O O . GLU A 1 116 ? 37.332 6.202 4.509 1.00 32.33 154 GLU A O 1
ATOM 756 N N . ASN A 1 117 ? 38.149 7.955 3.351 1.00 27.46 155 ASN A N 1
ATOM 757 C CA . ASN A 1 117 ? 38.852 8.541 4.484 1.00 27.32 155 ASN A CA 1
ATOM 758 C C . ASN A 1 117 ? 37.903 9.079 5.541 1.00 27.68 155 ASN A C 1
ATOM 759 O O . ASN A 1 117 ? 38.165 8.964 6.741 1.00 27.23 155 ASN A O 1
ATOM 764 N N . VAL A 1 118 ? 36.813 9.697 5.100 1.00 29.56 156 VAL A N 1
ATOM 765 C CA . VAL A 1 118 ? 35.834 10.240 6.036 1.00 26.61 156 VAL A CA 1
ATOM 766 C C . VAL A 1 118 ? 35.305 9.136 6.947 1.00 29.46 156 VAL A C 1
ATOM 767 O O . VAL A 1 118 ? 35.267 9.285 8.176 1.00 28.07 156 VAL A O 1
ATOM 771 N N . VAL A 1 119 ? 34.904 8.025 6.343 1.00 28.21 157 VAL A N 1
ATOM 772 C CA . VAL A 1 119 ? 34.360 6.916 7.113 1.00 30.58 157 VAL A CA 1
ATOM 773 C C . VAL A 1 119 ? 35.410 6.168 7.947 1.00 31.88 157 VAL A C 1
ATOM 774 O O . VAL A 1 119 ? 35.110 5.731 9.066 1.00 32.17 157 VAL A O 1
ATOM 778 N N . ALA A 1 120 ? 36.632 6.034 7.431 1.00 33.69 158 ALA A N 1
ATOM 779 C CA . ALA A 1 120 ? 37.700 5.356 8.184 1.00 35.63 158 ALA A CA 1
ATOM 780 C C . ALA A 1 120 ? 38.007 6.153 9.456 1.00 36.66 158 ALA A C 1
ATOM 781 O O . ALA A 1 120 ? 38.053 5.602 10.559 1.00 37.41 158 ALA A O 1
ATOM 783 N N . VAL A 1 121 ? 38.187 7.460 9.301 1.00 35.92 159 VAL A N 1
ATOM 784 C CA . VAL A 1 121 ? 38.484 8.324 10.440 1.00 37.26 159 VAL A CA 1
ATOM 785 C C . VAL A 1 121 ? 37.337 8.413 11.448 1.00 39.06 159 VAL A C 1
ATOM 786 O O . VAL A 1 121 ? 37.566 8.353 12.659 1.00 37.96 159 VAL A O 1
ATOM 790 N N . TYR A 1 122 ? 36.103 8.554 10.964 1.00 38.97 160 TYR A N 1
ATOM 791 C CA . TYR A 1 122 ? 34.967 8.648 11.877 1.00 35.88 160 TYR A CA 1
ATOM 792 C C . TYR A 1 122 ? 34.748 7.338 12.643 1.00 36.06 160 TYR A C 1
ATOM 793 O O . TYR A 1 122 ? 34.291 7.340 13.789 1.00 35.10 160 TYR A O 1
ATOM 802 N N . THR A 1 123 ? 35.078 6.221 12.009 1.00 37.39 161 THR A N 1
ATOM 803 C CA . THR A 1 123 ? 34.931 4.920 12.650 1.00 39.64 161 THR A CA 1
ATOM 804 C C . THR A 1 123 ? 35.954 4.806 13.782 1.00 41.66 161 THR A C 1
ATOM 805 O O . THR A 1 123 ? 35.613 4.398 14.901 1.00 40.56 161 THR A O 1
ATOM 809 N N . ASP A 1 124 ? 37.204 5.181 13.509 1.00 39.28 162 ASP A N 1
ATOM 810 C CA . ASP A 1 124 ? 38.207 5.128 14.562 1.00 43.15 162 ASP A CA 1
ATOM 811 C C . ASP A 1 124 ? 37.810 6.067 15.694 1.00 43.90 162 ASP A C 1
ATOM 812 O O . ASP A 1 124 ? 37.965 5.740 16.871 1.00 46.15 162 ASP A O 1
ATOM 817 N N . PHE A 1 125 ? 37.275 7.230 15.344 1.00 42.23 163 PHE A N 1
ATOM 818 C CA . PHE A 1 125 ? 36.846 8.175 16.366 1.00 40.53 163 PHE A CA 1
ATOM 819 C C . PHE A 1 125 ? 35.748 7.554 17.224 1.00 41.09 163 PHE A C 1
ATOM 820 O O . PHE A 1 125 ? 35.774 7.648 18.449 1.00 39.06 163 PHE A O 1
ATOM 828 N N . TYR A 1 126 ? 34.777 6.920 16.582 1.00 41.57 164 TYR A N 1
ATOM 829 C CA . TYR A 1 126 ? 33.696 6.315 17.339 1.00 41.52 164 TYR A CA 1
ATOM 830 C C . TYR A 1 126 ? 34.187 5.151 18.197 1.00 41.68 164 TYR A C 1
ATOM 831 O O . TYR A 1 126 ? 33.704 4.951 19.306 1.00 43.57 164 TYR A O 1
ATOM 840 N N . GLN A 1 127 ? 35.138 4.381 17.688 1.00 43.03 165 GLN A N 1
ATOM 841 C CA . GLN A 1 127 ? 35.650 3.247 18.442 1.00 44.90 165 GLN A CA 1
ATOM 842 C C . GLN A 1 127 ? 36.350 3.715 19.712 1.00 46.66 165 GLN A C 1
ATOM 843 O O . GLN A 1 127 ? 36.230 3.088 20.768 1.00 44.77 165 GLN A O 1
ATOM 849 N N . ALA A 1 128 ? 37.071 4.827 19.609 1.00 48.26 166 ALA A N 1
ATOM 850 C CA . ALA A 1 128 ? 37.775 5.383 20.752 1.00 49.63 166 ALA A CA 1
ATOM 851 C C . ALA A 1 128 ? 36.760 5.663 21.856 1.00 52.45 166 ALA A C 1
ATOM 852 O O . ALA A 1 128 ? 37.044 5.468 23.041 1.00 50.93 166 ALA A O 1
ATOM 854 N N . PHE A 1 129 ? 35.574 6.121 21.460 1.00 52.74 167 PHE A N 1
ATOM 855 C CA . PHE A 1 129 ? 34.522 6.411 22.423 1.00 53.51 167 PHE A CA 1
ATOM 856 C C . PHE A 1 129 ? 34.024 5.113 23.031 1.00 54.00 167 PHE A C 1
ATOM 857 O O . PHE A 1 129 ? 33.882 5.008 24.241 1.00 54.03 167 PHE A O 1
ATOM 865 N N . SER A 1 130 ? 33.753 4.129 22.180 1.00 57.28 168 SER A N 1
ATOM 866 C CA . SER A 1 130 ? 33.258 2.842 22.644 1.00 61.12 168 SER A CA 1
ATOM 867 C C . SER A 1 130 ? 34.156 2.314 23.750 1.00 63.79 168 SER A C 1
ATOM 868 O O . SER A 1 130 ? 33.672 1.834 24.778 1.00 64.42 168 SER A O 1
ATOM 871 N N . ASP A 1 131 ? 35.465 2.415 23.542 1.00 64.47 169 ASP A N 1
ATOM 872 C CA . ASP A 1 131 ? 36.416 1.944 24.537 1.00 66.29 169 ASP A CA 1
ATOM 873 C C . ASP A 1 131 ? 36.172 2.608 25.896 1.00 68.01 169 ASP A C 1
ATOM 874 O O . ASP A 1 131 ? 36.335 1.976 26.938 1.00 69.44 169 ASP A O 1
ATOM 879 N N . ILE A 1 132 ? 35.767 3.875 25.887 1.00 68.83 170 ILE A N 1
ATOM 880 C CA . ILE A 1 132 ? 35.490 4.577 27.136 1.00 69.51 170 ILE A CA 1
ATOM 881 C C . ILE A 1 132 ? 34.238 4.005 27.798 1.00 72.58 170 ILE A C 1
ATOM 882 O O . ILE A 1 132 ? 34.196 3.846 29.016 1.00 74.19 170 ILE A O 1
ATOM 887 N N . LEU A 1 133 ? 33.219 3.699 26.998 1.00 74.42 171 LEU A N 1
ATOM 888 C CA . LEU A 1 133 ? 31.979 3.138 27.531 1.00 76.52 171 LEU A CA 1
ATOM 889 C C . LEU A 1 133 ? 32.254 1.837 28.267 1.00 78.71 171 LEU A C 1
ATOM 890 O O . LEU A 1 133 ? 31.595 1.517 29.257 1.00 79.45 171 LEU A O 1
ATOM 895 N N . SER A 1 134 ? 33.234 1.092 27.769 1.00 80.17 172 SER A N 1
ATOM 896 C CA . SER A 1 134 ? 33.602 -0.194 28.343 1.00 81.17 172 SER A CA 1
ATOM 897 C C . SER A 1 134 ? 33.818 -0.199 29.850 1.00 82.16 172 SER A C 1
ATOM 898 O O . SER A 1 134 ? 33.594 -1.219 30.500 1.00 83.30 172 SER A O 1
ATOM 901 N N . LYS A 1 135 ? 34.246 0.925 30.413 1.00 81.98 173 LYS A N 1
ATOM 902 C CA . LYS A 1 135 ? 34.480 0.978 31.851 1.00 83.24 173 LYS A CA 1
ATOM 903 C C . LYS A 1 135 ? 33.470 1.810 32.633 1.00 84.39 173 LYS A C 1
ATOM 904 O O . LYS A 1 135 ? 33.820 2.461 33.619 1.00 84.71 173 LYS A O 1
ATOM 910 N N . MET A 1 136 ? 32.212 1.778 32.198 1.00 84.88 174 MET A N 1
ATOM 911 C CA . MET A 1 136 ? 31.161 2.526 32.876 1.00 84.55 174 MET A CA 1
ATOM 912 C C . MET A 1 136 ? 30.783 1.869 34.195 1.00 85.85 174 MET A C 1
ATOM 913 O O . MET A 1 136 ? 30.681 2.539 35.224 1.00 85.28 174 MET A O 1
ATOM 918 N N . GLY A 1 137 ? 30.570 0.557 34.162 1.00 87.35 175 GLY A N 1
ATOM 919 C CA . GLY A 1 137 ? 30.222 -0.153 35.377 1.00 89.21 175 GLY A CA 1
ATOM 920 C C . GLY A 1 137 ? 31.240 0.178 36.450 1.00 90.06 175 GLY A C 1
ATOM 921 O O . GLY A 1 137 ? 30.888 0.473 37.595 1.00 89.88 175 GLY A O 1
ATOM 922 N N . GLY A 1 138 ? 32.512 0.144 36.066 1.00 89.89 176 GLY A N 1
ATOM 923 C CA . GLY A 1 138 ? 33.579 0.447 36.998 1.00 89.17 176 GLY A CA 1
ATOM 924 C C . GLY A 1 138 ? 33.412 1.786 37.688 1.00 89.00 176 GLY A C 1
ATOM 925 O O . GLY A 1 138 ? 34.085 2.053 38.681 1.00 90.23 176 GLY A O 1
ATOM 926 N N . TRP A 1 139 ? 32.523 2.632 37.175 1.00 88.57 177 TRP A N 1
ATOM 927 C CA . TRP A 1 139 ? 32.296 3.945 37.774 1.00 89.15 177 TRP A CA 1
ATOM 928 C C . TRP A 1 139 ? 30.941 4.052 38.466 1.00 88.99 177 TRP A C 1
ATOM 929 O O . TRP A 1 139 ? 30.467 5.152 38.752 1.00 87.44 177 TRP A O 1
ATOM 940 N N . LEU A 1 140 ? 30.327 2.907 38.742 1.00 89.81 178 LEU A N 1
ATOM 941 C CA . LEU A 1 140 ? 29.025 2.878 39.398 1.00 91.48 178 LEU A CA 1
ATOM 942 C C . LEU A 1 140 ? 28.990 1.858 40.534 1.00 92.33 178 LEU A C 1
ATOM 943 O O . LEU A 1 140 ? 28.937 0.648 40.300 1.00 92.79 178 LEU A O 1
ATOM 948 N N . THR A 1 148 ? 19.009 4.545 45.212 1.00 83.16 186 THR A N 1
ATOM 949 C CA . THR A 1 148 ? 19.867 5.589 44.663 1.00 84.31 186 THR A CA 1
ATOM 950 C C . THR A 1 148 ? 21.131 4.969 44.083 1.00 84.50 186 THR A C 1
ATOM 951 O O . THR A 1 148 ? 21.383 3.775 44.264 1.00 84.05 186 THR A O 1
ATOM 955 N N . VAL A 1 149 ? 21.928 5.782 43.394 1.00 84.49 187 VAL A N 1
ATOM 956 C CA . VAL A 1 149 ? 23.158 5.294 42.779 1.00 83.74 187 VAL A CA 1
ATOM 957 C C . VAL A 1 149 ? 24.310 6.283 42.927 1.00 83.15 187 VAL A C 1
ATOM 958 O O . VAL A 1 149 ? 24.092 7.486 43.068 1.00 81.83 187 VAL A O 1
ATOM 962 N N . LYS A 1 150 ? 25.536 5.765 42.894 1.00 82.69 188 LYS A N 1
ATOM 963 C CA . LYS A 1 150 ? 26.720 6.610 42.996 1.00 83.49 188 LYS A CA 1
ATOM 964 C C . LYS A 1 150 ? 27.601 6.391 41.761 1.00 82.28 188 LYS A C 1
ATOM 965 O O . LYS A 1 150 ? 28.070 5.279 41.495 1.00 80.53 188 LYS A O 1
ATOM 971 N N . LEU A 1 151 ? 27.808 7.472 41.010 1.00 81.33 189 LEU A N 1
ATOM 972 C CA . LEU A 1 151 ? 28.589 7.456 39.777 1.00 79.31 189 LEU A CA 1
ATOM 973 C C . LEU A 1 151 ? 29.914 8.189 39.911 1.00 78.14 189 LEU A C 1
ATOM 974 O O . LEU A 1 151 ? 29.959 9.305 40.431 1.00 78.32 189 LEU A O 1
ATOM 979 N N . ASP A 1 152 ? 30.989 7.570 39.431 1.00 76.65 190 ASP A N 1
ATOM 980 C CA . ASP A 1 152 ? 32.299 8.200 39.498 1.00 76.16 190 ASP A CA 1
ATOM 981 C C . ASP A 1 152 ? 32.345 9.336 38.478 1.00 75.93 190 ASP A C 1
ATOM 982 O O . ASP A 1 152 ? 33.049 9.265 37.467 1.00 74.49 190 ASP A O 1
ATOM 987 N N . VAL A 1 153 ? 31.569 10.376 38.756 1.00 75.24 191 VAL A N 1
ATOM 988 C CA . VAL A 1 153 ? 31.484 11.549 37.903 1.00 73.66 191 VAL A CA 1
ATOM 989 C C . VAL A 1 153 ? 32.858 12.037 37.441 1.00 74.32 191 VAL A C 1
ATOM 990 O O . VAL A 1 153 ? 33.168 12.011 36.247 1.00 75.24 191 VAL A O 1
ATOM 994 N N . THR A 1 154 ? 33.681 12.467 38.391 1.00 73.12 192 THR A N 1
ATOM 995 C CA . THR A 1 154 ? 35.015 12.980 38.091 1.00 70.56 192 THR A CA 1
ATOM 996 C C . THR A 1 154 ? 35.874 12.173 37.112 1.00 68.72 192 THR A C 1
ATOM 997 O O . THR A 1 154 ? 36.521 12.750 36.241 1.00 66.03 192 THR A O 1
ATOM 1001 N N . SER A 1 155 ? 35.891 10.850 37.243 1.00 68.54 193 SER A N 1
ATOM 1002 C CA . SER A 1 155 ? 36.711 10.037 36.348 1.00 68.53 193 SER A CA 1
ATOM 1003 C C . SER A 1 155 ? 36.100 9.824 34.960 1.00 66.76 193 SER A C 1
ATOM 1004 O O . SER A 1 155 ? 36.827 9.740 33.973 1.00 66.67 193 SER A O 1
ATOM 1007 N N . LEU A 1 156 ? 34.777 9.716 34.876 1.00 64.28 194 LEU A N 1
ATOM 1008 C CA . LEU A 1 156 ? 34.136 9.540 33.571 1.00 62.69 194 LEU A CA 1
ATOM 1009 C C . LEU A 1 156 ? 34.378 10.819 32.770 1.00 61.20 194 LEU A C 1
ATOM 1010 O O . LEU A 1 156 ? 34.845 10.773 31.630 1.00 57.07 194 LEU A O 1
ATOM 1015 N N . LYS A 1 157 ? 34.062 11.960 33.379 1.00 61.20 195 LYS A N 1
ATOM 1016 C CA . LYS A 1 157 ? 34.254 13.256 32.737 1.00 61.45 195 LYS A CA 1
ATOM 1017 C C . LYS A 1 157 ? 35.708 13.498 32.328 1.00 63.33 195 LYS A C 1
ATOM 1018 O O . LYS A 1 157 ? 35.970 14.247 31.390 1.00 61.19 195 LYS A O 1
ATOM 1024 N N . ASN A 1 158 ? 36.648 12.875 33.032 1.00 64.29 196 ASN A N 1
ATOM 1025 C CA . ASN A 1 158 ? 38.062 13.037 32.716 1.00 65.78 196 ASN A CA 1
ATOM 1026 C C . ASN A 1 158 ? 38.415 12.344 31.414 1.00 65.62 196 ASN A C 1
ATOM 1027 O O . ASN A 1 158 ? 39.220 12.850 30.644 1.00 65.40 196 ASN A O 1
ATOM 1032 N N . ASP A 1 159 ? 37.826 11.181 31.180 1.00 64.66 197 ASP A N 1
ATOM 1033 C CA . ASP A 1 159 ? 38.081 10.440 29.955 1.00 64.89 197 ASP A CA 1
ATOM 1034 C C . ASP A 1 159 ? 37.402 11.125 28.776 1.00 62.66 197 ASP A C 1
ATOM 1035 O O . ASP A 1 159 ? 37.964 11.198 27.686 1.00 60.09 197 ASP A O 1
ATOM 1040 N N . LEU A 1 160 ? 36.187 11.619 28.999 1.00 60.04 198 LEU A N 1
ATOM 1041 C CA . LEU A 1 160 ? 35.449 12.310 27.955 1.00 59.34 198 LEU A CA 1
ATOM 1042 C C . LEU A 1 160 ? 36.232 13.554 27.559 1.00 60.31 198 LEU A C 1
ATOM 1043 O O . LEU A 1 160 ? 36.526 13.769 26.381 1.00 60.26 198 LEU A O 1
ATOM 1048 N N . ASN A 1 161 ? 36.577 14.367 28.548 1.00 58.83 199 ASN A N 1
ATOM 1049 C CA . ASN A 1 161 ? 37.319 15.589 28.288 1.00 58.79 199 ASN A CA 1
ATOM 1050 C C . ASN A 1 161 ? 38.654 15.313 27.613 1.00 57.21 199 ASN A C 1
ATOM 1051 O O . ASN A 1 161 ? 39.122 16.129 26.830 1.00 57.44 199 ASN A O 1
ATOM 1056 N N . SER A 1 162 ? 39.267 14.175 27.905 1.00 53.96 200 SER A N 1
ATOM 1057 C CA . SER A 1 162 ? 40.540 13.849 27.276 1.00 55.31 200 SER A CA 1
ATOM 1058 C C . SER A 1 162 ? 40.284 13.433 25.827 1.00 54.30 200 SER A C 1
ATOM 1059 O O . SER A 1 162 ? 41.074 13.735 24.934 1.00 52.65 200 SER A O 1
ATOM 1062 N N . LEU A 1 163 ? 39.172 12.736 25.606 1.00 52.50 201 LEU A N 1
ATOM 1063 C CA . LEU A 1 163 ? 38.798 12.283 24.271 1.00 47.98 201 LEU A CA 1
ATOM 1064 C C . LEU A 1 163 ? 38.580 13.527 23.407 1.00 44.66 201 LEU A C 1
ATOM 1065 O O . LEU A 1 163 ? 39.063 13.611 22.282 1.00 41.35 201 LEU A O 1
ATOM 1070 N N . VAL A 1 164 ? 37.851 14.492 23.954 1.00 42.94 202 VAL A N 1
ATOM 1071 C CA . VAL A 1 164 ? 37.571 15.735 23.258 1.00 44.94 202 VAL A CA 1
ATOM 1072 C C . VAL A 1 164 ? 38.857 16.443 22.840 1.00 48.08 202 VAL A C 1
ATOM 1073 O O . VAL A 1 164 ? 39.051 16.743 21.660 1.00 48.93 202 VAL A O 1
ATOM 1077 N N . ASN A 1 165 ? 39.739 16.700 23.802 1.00 47.47 203 ASN A N 1
ATOM 1078 C CA . ASN A 1 165 ? 40.992 17.387 23.509 1.00 48.40 203 ASN A CA 1
ATOM 1079 C C . ASN A 1 165 ? 41.821 16.675 22.463 1.00 48.29 203 ASN A C 1
ATOM 1080 O O . ASN A 1 165 ? 42.513 17.318 21.670 1.00 50.37 203 ASN A O 1
ATOM 1085 N N . LYS A 1 166 ? 41.762 15.351 22.451 1.00 44.80 204 LYS A N 1
ATOM 1086 C CA . LYS A 1 166 ? 42.532 14.610 21.469 1.00 45.71 204 LYS A CA 1
ATOM 1087 C C . LYS A 1 166 ? 41.962 14.825 20.072 1.00 47.58 204 LYS A C 1
ATOM 1088 O O . LYS A 1 166 ? 42.671 15.217 19.143 1.00 48.30 204 LYS A O 1
ATOM 1094 N N . TYR A 1 167 ? 40.670 14.569 19.932 1.00 47.69 205 TYR A N 1
ATOM 1095 C CA . TYR A 1 167 ? 40.012 14.711 18.646 1.00 47.82 205 TYR A CA 1
ATOM 1096 C C . TYR A 1 167 ? 39.666 16.142 18.293 1.00 46.77 205 TYR A C 1
ATOM 1097 O O . TYR A 1 167 ? 39.050 16.405 17.261 1.00 48.08 205 TYR A O 1
ATOM 1106 N N . ASN A 1 168 ? 40.082 17.073 19.144 1.00 46.93 206 ASN A N 1
ATOM 1107 C CA . ASN A 1 168 ? 39.825 18.478 18.872 1.00 47.28 206 ASN A CA 1
ATOM 1108 C C . ASN A 1 168 ? 41.061 19.089 18.222 1.00 46.83 206 ASN A C 1
ATOM 1109 O O . ASN A 1 168 ? 41.110 20.285 17.958 1.00 47.39 206 ASN A O 1
ATOM 1114 N N . GLN A 1 169 ? 42.059 18.250 17.969 1.00 44.71 207 GLN A N 1
ATOM 1115 C CA . GLN A 1 169 ? 43.287 18.694 17.329 1.00 45.82 207 GLN A CA 1
ATOM 1116 C C . GLN A 1 169 ? 43.200 18.451 15.830 1.00 45.39 207 GLN A C 1
ATOM 1117 O O . GLN A 1 169 ? 42.201 17.932 15.331 1.00 44.97 207 GLN A O 1
ATOM 1123 N N . ILE A 1 170 ? 44.261 18.821 15.118 1.00 46.51 208 ILE A N 1
ATOM 1124 C CA . ILE A 1 170 ? 44.313 18.634 13.675 1.00 43.00 208 ILE A CA 1
ATOM 1125 C C . ILE A 1 170 ? 45.454 17.707 13.300 1.00 44.55 208 ILE A C 1
ATOM 1126 O O . ILE A 1 170 ? 46.615 18.111 13.243 1.00 46.61 208 ILE A O 1
ATOM 1131 N N . ASN A 1 171 ? 45.111 16.445 13.074 1.00 46.81 209 ASN A N 1
ATOM 1132 C CA . ASN A 1 171 ? 46.082 15.430 12.685 1.00 47.32 209 ASN A CA 1
ATOM 1133 C C . ASN A 1 171 ? 45.365 14.305 11.947 1.00 47.25 209 ASN A C 1
ATOM 1134 O O . ASN A 1 171 ? 44.170 14.415 11.639 1.00 44.73 209 ASN A O 1
ATOM 1139 N N . SER A 1 172 ? 46.089 13.225 11.676 1.00 44.99 210 SER A N 1
ATOM 1140 C CA . SER A 1 172 ? 45.537 12.092 10.942 1.00 46.57 210 SER A CA 1
ATOM 1141 C C . SER A 1 172 ? 44.461 11.311 11.688 1.00 46.74 210 SER A C 1
ATOM 1142 O O . SER A 1 172 ? 43.898 10.362 11.152 1.00 47.37 210 SER A O 1
ATOM 1145 N N . ASN A 1 173 ? 44.168 11.693 12.920 1.00 45.38 211 ASN A N 1
ATOM 1146 C CA . ASN A 1 173 ? 43.143 10.978 13.661 1.00 47.99 211 ASN A CA 1
ATOM 1147 C C . ASN A 1 173 ? 41.860 11.788 13.721 1.00 45.85 211 ASN A C 1
ATOM 1148 O O . ASN A 1 173 ? 40.803 11.260 14.066 1.00 45.50 211 ASN A O 1
ATOM 1153 N N . THR A 1 174 ? 41.960 13.065 13.359 1.00 42.62 212 THR A N 1
ATOM 1154 C CA . THR A 1 174 ? 40.824 13.977 13.417 1.00 39.53 212 THR A CA 1
ATOM 1155 C C . THR A 1 174 ? 40.292 14.518 12.102 1.00 38.32 212 THR A C 1
ATOM 1156 O O . THR A 1 174 ? 39.119 14.892 12.022 1.00 39.92 212 THR A O 1
ATOM 1160 N N . VAL A 1 175 ? 41.136 14.569 11.076 1.00 34.62 213 VAL A N 1
ATOM 1161 C CA . VAL A 1 175 ? 40.719 15.152 9.805 1.00 37.26 213 VAL A CA 1
ATOM 1162 C C . VAL A 1 175 ? 39.996 14.248 8.808 1.00 40.11 213 VAL A C 1
ATOM 1163 O O . VAL A 1 175 ? 40.506 13.211 8.377 1.00 39.60 213 VAL A O 1
ATOM 1167 N N . LEU A 1 176 ? 38.791 14.678 8.441 1.00 38.94 214 LEU A N 1
ATOM 1168 C CA . LEU A 1 176 ? 37.949 13.954 7.499 1.00 35.42 214 LEU A CA 1
ATOM 1169 C C . LEU A 1 176 ? 38.282 14.348 6.065 1.00 35.36 214 LEU A C 1
ATOM 1170 O O . LEU A 1 176 ? 38.309 13.494 5.173 1.00 37.34 214 LEU A O 1
ATOM 1175 N N . PHE A 1 177 ? 38.530 15.642 5.855 1.00 34.18 215 PHE A N 1
ATOM 1176 C CA . PHE A 1 177 ? 38.895 16.192 4.543 1.00 30.94 215 PHE A CA 1
ATOM 1177 C C . PHE A 1 177 ? 39.833 17.396 4.725 1.00 30.93 215 PHE A C 1
ATOM 1178 O O . PHE A 1 177 ? 39.567 18.279 5.545 1.00 31.60 215 PHE A O 1
ATOM 1186 N N . PRO A 1 178 ? 40.944 17.450 3.967 1.00 29.25 216 PRO A N 1
ATOM 1187 C CA . PRO A 1 178 ? 41.409 16.489 2.957 1.00 31.36 216 PRO A CA 1
ATOM 1188 C C . PRO A 1 178 ? 41.898 15.223 3.637 1.00 33.63 216 PRO A C 1
ATOM 1189 O O . PRO A 1 178 ? 42.006 15.173 4.865 1.00 34.33 216 PRO A O 1
ATOM 1193 N N . ALA A 1 179 ? 42.179 14.196 2.845 1.00 32.93 217 ALA A N 1
ATOM 1194 C CA . ALA A 1 179 ? 42.718 12.956 3.387 1.00 35.19 217 ALA A CA 1
ATOM 1195 C C . ALA A 1 179 ? 44.178 13.292 3.726 1.00 41.54 217 ALA A C 1
ATOM 1196 O O . ALA A 1 179 ? 44.875 13.913 2.925 1.00 40.37 217 ALA A O 1
ATOM 1198 N N . GLN A 1 180 ? 44.641 12.894 4.903 1.00 45.39 218 GLN A N 1
ATOM 1199 C CA . GLN A 1 180 ? 46.008 13.196 5.304 1.00 50.54 218 GLN A CA 1
ATOM 1200 C C . GLN A 1 180 ? 46.980 12.112 4.862 1.00 57.27 218 GLN A C 1
ATOM 1201 O O . GLN A 1 180 ? 47.191 11.121 5.565 1.00 56.55 218 GLN A O 1
ATOM 1207 N N . SER A 1 181 ? 47.581 12.312 3.694 1.00 60.88 219 SER A N 1
ATOM 1208 C CA . SER A 1 181 ? 48.513 11.336 3.154 1.00 65.48 219 SER A CA 1
ATOM 1209 C C . SER A 1 181 ? 49.908 11.380 3.778 1.00 69.04 219 SER A C 1
ATOM 1210 O O . SER A 1 181 ? 50.766 12.164 3.360 1.00 71.36 219 SER A O 1
ATOM 1213 N N . GLY A 1 182 ? 50.124 10.535 4.783 1.00 70.10 220 GLY A N 1
ATOM 1214 C CA . GLY A 1 182 ? 51.421 10.460 5.428 1.00 73.25 220 GLY A CA 1
ATOM 1215 C C . GLY A 1 182 ? 51.730 11.461 6.527 1.00 76.19 220 GLY A C 1
ATOM 1216 O O . GLY A 1 182 ? 50.846 11.899 7.271 1.00 77.85 220 GLY A O 1
ATOM 1217 N N . SER A 1 183 ? 53.010 11.812 6.621 1.00 76.26 221 SER A N 1
ATOM 1218 C CA . SER A 1 183 ? 53.509 12.746 7.623 1.00 73.95 221 SER A CA 1
ATOM 1219 C C . SER A 1 183 ? 53.254 14.197 7.221 1.00 72.82 221 SER A C 1
ATOM 1220 O O . SER A 1 183 ? 53.543 14.600 6.088 1.00 74.30 221 SER A O 1
ATOM 1223 N N . GLY A 1 184 ? 52.716 14.979 8.154 1.00 69.42 222 GLY A N 1
ATOM 1224 C CA . GLY A 1 184 ? 52.419 16.375 7.873 1.00 65.80 222 GLY A CA 1
ATOM 1225 C C . GLY A 1 184 ? 50.922 16.649 7.826 1.00 64.89 222 GLY A C 1
ATOM 1226 O O . GLY A 1 184 ? 50.107 15.729 7.988 1.00 67.57 222 GLY A O 1
ATOM 1227 N N . VAL A 1 185 ? 50.551 17.906 7.599 1.00 58.36 223 VAL A N 1
ATOM 1228 C CA . VAL A 1 185 ? 49.141 18.270 7.543 1.00 53.12 223 VAL A CA 1
ATOM 1229 C C . VAL A 1 185 ? 48.750 18.896 6.207 1.00 51.15 223 VAL A C 1
ATOM 1230 O O . VAL A 1 185 ? 49.290 19.928 5.804 1.00 52.15 223 VAL A O 1
ATOM 1234 N N . LYS A 1 186 ? 47.807 18.252 5.524 1.00 48.55 224 LYS A N 1
ATOM 1235 C CA . LYS A 1 186 ? 47.320 18.721 4.230 1.00 45.94 224 LYS A CA 1
ATOM 1236 C C . LYS A 1 186 ? 46.005 19.460 4.428 1.00 42.34 224 LYS A C 1
ATOM 1237 O O . LYS A 1 186 ? 45.065 18.940 5.036 1.00 40.29 224 LYS A O 1
ATOM 1243 N N . VAL A 1 187 ? 45.948 20.680 3.916 1.00 37.87 225 VAL A N 1
ATOM 1244 C CA . VAL A 1 187 ? 44.765 21.499 4.064 1.00 39.48 225 VAL A CA 1
ATOM 1245 C C . VAL A 1 187 ? 44.162 21.801 2.708 1.00 40.02 225 VAL A C 1
ATOM 1246 O O . VAL A 1 187 ? 44.681 21.379 1.681 1.00 42.94 225 VAL A O 1
ATOM 1250 N N . ALA A 1 188 ? 43.056 22.529 2.710 1.00 41.72 226 ALA A N 1
ATOM 1251 C CA . ALA A 1 188 ? 42.388 22.898 1.472 1.00 37.54 226 ALA A CA 1
ATOM 1252 C C . ALA A 1 188 ? 41.963 24.350 1.569 1.00 37.09 226 ALA A C 1
ATOM 1253 O O . ALA A 1 188 ? 42.072 24.968 2.628 1.00 33.70 226 ALA A O 1
ATOM 1255 N N . THR A 1 189 ? 41.492 24.900 0.456 1.00 38.57 227 THR A N 1
ATOM 1256 C CA . THR A 1 189 ? 40.999 26.263 0.454 1.00 42.96 227 THR A CA 1
ATOM 1257 C C . THR A 1 189 ? 39.707 26.218 1.272 1.00 44.55 227 THR A C 1
ATOM 1258 O O . THR A 1 189 ? 39.157 25.138 1.506 1.00 44.85 227 THR A O 1
ATOM 1262 N N . GLU A 1 190 ? 39.220 27.381 1.686 1.00 40.52 228 GLU A N 1
ATOM 1263 C CA . GLU A 1 190 ? 37.999 27.467 2.477 1.00 43.67 228 GLU A CA 1
ATOM 1264 C C . GLU A 1 190 ? 36.768 26.957 1.715 1.00 43.32 228 GLU A C 1
ATOM 1265 O O . GLU A 1 190 ? 35.945 26.222 2.263 1.00 42.78 228 GLU A O 1
ATOM 1271 N N . ALA A 1 191 ? 36.647 27.362 0.456 1.00 42.74 229 ALA A N 1
ATOM 1272 C CA . ALA A 1 191 ? 35.527 26.953 -0.388 1.00 40.51 229 ALA A CA 1
ATOM 1273 C C . ALA A 1 191 ? 35.514 25.437 -0.579 1.00 41.07 229 ALA A C 1
ATOM 1274 O O . ALA A 1 191 ? 34.448 24.816 -0.596 1.00 44.88 229 ALA A O 1
ATOM 1276 N N . GLU A 1 192 ? 36.690 24.840 -0.740 1.00 34.84 230 GLU A N 1
ATOM 1277 C CA . GLU A 1 192 ? 36.761 23.397 -0.907 1.00 33.03 230 GLU A CA 1
ATOM 1278 C C . GLU A 1 192 ? 36.290 22.716 0.361 1.00 34.14 230 GLU A C 1
ATOM 1279 O O . GLU A 1 192 ? 35.421 21.832 0.330 1.00 35.30 230 GLU A O 1
ATOM 1285 N N . ALA A 1 193 ? 36.865 23.123 1.486 1.00 30.19 231 ALA A N 1
ATOM 1286 C CA . ALA A 1 193 ? 36.478 22.516 2.741 1.00 34.38 231 ALA A CA 1
ATOM 1287 C C . ALA A 1 193 ? 35.003 22.782 3.046 1.00 33.58 231 ALA A C 1
ATOM 1288 O O . ALA A 1 193 ? 34.319 21.918 3.594 1.00 32.57 231 ALA A O 1
ATOM 1290 N N . ARG A 1 194 ? 34.505 23.967 2.700 1.00 35.20 232 ARG A N 1
ATOM 1291 C CA . ARG A 1 194 ? 33.097 24.272 2.965 1.00 36.30 232 ARG A CA 1
ATOM 1292 C C . ARG A 1 194 ? 32.174 23.442 2.079 1.00 35.35 232 ARG A C 1
ATOM 1293 O O . ARG A 1 194 ? 31.055 23.106 2.468 1.00 35.56 232 ARG A O 1
ATOM 1301 N N . GLN A 1 195 ? 32.646 23.103 0.888 1.00 34.41 233 GLN A N 1
ATOM 1302 C CA . GLN A 1 195 ? 31.845 22.290 -0.003 1.00 34.00 233 GLN A CA 1
ATOM 1303 C C . GLN A 1 195 ? 31.703 20.898 0.626 1.00 36.57 233 GLN A C 1
ATOM 1304 O O . GLN A 1 195 ? 30.606 20.327 0.647 1.00 34.68 233 GLN A O 1
ATOM 1310 N N . TRP A 1 196 ? 32.804 20.353 1.147 1.00 33.67 234 TRP A N 1
ATOM 1311 C CA . TRP A 1 196 ? 32.743 19.033 1.770 1.00 35.94 234 TRP A CA 1
ATOM 1312 C C . TRP A 1 196 ? 31.979 19.085 3.082 1.00 35.95 234 TRP A C 1
ATOM 1313 O O . TRP A 1 196 ? 31.385 18.095 3.520 1.00 34.46 234 TRP A O 1
ATOM 1324 N N . LEU A 1 197 ? 32.003 20.247 3.713 1.00 36.53 235 LEU A N 1
ATOM 1325 C CA . LEU A 1 197 ? 31.282 20.434 4.957 1.00 36.27 235 LEU A CA 1
ATOM 1326 C C . LEU A 1 197 ? 29.794 20.301 4.626 1.00 38.51 235 LEU A C 1
ATOM 1327 O O . LEU A 1 197 ? 29.052 19.628 5.337 1.00 38.92 235 LEU A O 1
ATOM 1332 N N . SER A 1 198 ? 29.367 20.949 3.542 1.00 38.21 236 SER A N 1
ATOM 1333 C CA . SER A 1 198 ? 27.967 20.910 3.120 1.00 40.22 236 SER A CA 1
ATOM 1334 C C . SER A 1 198 ? 27.565 19.544 2.582 1.00 41.93 236 SER A C 1
ATOM 1335 O O . SER A 1 198 ? 26.444 19.095 2.809 1.00 40.01 236 SER A O 1
ATOM 1338 N N . GLU A 1 199 ? 28.468 18.889 1.856 1.00 39.42 237 GLU A N 1
ATOM 1339 C CA . GLU A 1 199 ? 28.143 17.582 1.320 1.00 39.78 237 GLU A CA 1
ATOM 1340 C C . GLU A 1 199 ? 28.001 16.547 2.426 1.00 37.94 237 GLU A C 1
ATOM 1341 O O . GLU A 1 199 ? 27.122 15.695 2.366 1.00 32.52 237 GLU A O 1
ATOM 1347 N N . LEU A 1 200 ? 28.862 16.621 3.435 1.00 38.52 238 LEU A N 1
ATOM 1348 C CA . LEU A 1 200 ? 28.794 15.684 4.555 1.00 37.50 238 LEU A CA 1
ATOM 1349 C C . LEU A 1 200 ? 27.721 16.126 5.539 1.00 37.82 238 LEU A C 1
ATOM 1350 O O . LEU A 1 200 ? 27.359 15.386 6.450 1.00 37.48 238 LEU A O 1
ATOM 1355 N N . ASN A 1 201 ? 27.225 17.344 5.353 1.00 39.95 239 ASN A N 1
ATOM 1356 C CA . ASN A 1 201 ? 26.177 17.889 6.208 1.00 41.15 239 ASN A CA 1
ATOM 1357 C C . ASN A 1 201 ? 26.620 17.983 7.664 1.00 40.12 239 ASN A C 1
ATOM 1358 O O . ASN A 1 201 ? 25.847 17.698 8.562 1.00 40.88 239 ASN A O 1
ATOM 1363 N N . LEU A 1 202 ? 27.864 18.388 7.888 1.00 39.55 240 LEU A N 1
ATOM 1364 C CA . LEU A 1 202 ? 28.410 18.513 9.230 1.00 35.34 240 LEU A CA 1
ATOM 1365 C C . LEU A 1 202 ? 28.283 19.939 9.717 1.00 37.69 240 LEU A C 1
ATOM 1366 O O . LEU A 1 202 ? 28.175 20.868 8.923 1.00 38.01 240 LEU A O 1
ATOM 1371 N N . PRO A 1 203 ? 28.292 20.133 11.040 1.00 39.62 241 PRO A N 1
ATOM 1372 C CA . PRO A 1 203 ? 28.177 21.475 11.617 1.00 39.63 241 PRO A CA 1
ATOM 1373 C C . PRO A 1 203 ? 29.436 22.312 11.435 1.00 41.95 241 PRO A C 1
ATOM 1374 O O . PRO A 1 203 ? 30.519 21.779 11.237 1.00 45.92 241 PRO A O 1
ATOM 1378 N N . ASN A 1 204 ? 29.273 23.625 11.514 1.00 42.58 242 ASN A N 1
ATOM 1379 C CA . ASN A 1 204 ? 30.362 24.575 11.348 1.00 44.60 242 ASN A CA 1
ATOM 1380 C C . ASN A 1 204 ? 31.524 24.346 12.296 1.00 43.82 242 ASN A C 1
ATOM 1381 O O . ASN A 1 204 ? 32.647 24.779 12.034 1.00 45.75 242 ASN A O 1
ATOM 1386 N N . SER A 1 205 ? 31.255 23.674 13.404 1.00 40.60 243 SER A N 1
ATOM 1387 C CA . SER A 1 205 ? 32.300 23.412 14.376 1.00 37.95 243 SER A CA 1
ATOM 1388 C C . SER A 1 205 ? 33.327 22.443 13.777 1.00 38.76 243 SER A C 1
ATOM 1389 O O . SER A 1 205 ? 34.453 22.343 14.251 1.00 43.23 243 SER A O 1
ATOM 1392 N N . CYS A 1 206 ? 32.929 21.734 12.725 1.00 37.75 244 CYS A N 1
ATOM 1393 C CA . CYS A 1 206 ? 33.808 20.778 12.079 1.00 38.16 244 CYS A CA 1
ATOM 1394 C C . CYS A 1 206 ? 34.797 21.409 11.105 1.00 39.51 244 CYS A C 1
ATOM 1395 O O . CYS A 1 206 ? 35.774 20.771 10.704 1.00 38.84 244 CYS A O 1
ATOM 1398 N N . LEU A 1 207 ? 34.528 22.653 10.722 1.00 39.84 245 LEU A N 1
ATOM 1399 C CA . LEU A 1 207 ? 35.377 23.396 9.794 1.00 39.45 245 LEU A CA 1
ATOM 1400 C C . LEU A 1 207 ? 36.472 24.111 10.578 1.00 40.44 245 LEU A C 1
ATOM 1401 O O . LEU A 1 207 ? 36.179 24.983 11.392 1.00 41.21 245 LEU A O 1
ATOM 1406 N N . LYS A 1 208 ? 37.730 23.752 10.331 1.00 39.88 246 LYS A N 1
ATOM 1407 C CA . LYS A 1 208 ? 38.837 24.388 11.047 1.00 37.11 246 LYS A CA 1
ATOM 1408 C C . LYS A 1 208 ? 39.940 24.933 10.142 1.00 37.50 246 LYS A C 1
ATOM 1409 O O . LYS A 1 208 ? 40.250 24.346 9.102 1.00 39.13 246 LYS A O 1
ATOM 1415 N N . SER A 1 209 ? 40.537 26.049 10.556 1.00 34.62 247 SER A N 1
ATOM 1416 C CA . SER A 1 209 ? 41.623 26.665 9.806 1.00 35.21 247 SER A CA 1
ATOM 1417 C C . SER A 1 209 ? 42.952 26.109 10.300 1.00 34.98 247 SER A C 1
ATOM 1418 O O . SER A 1 209 ? 43.081 25.685 11.454 1.00 34.19 247 SER A O 1
ATOM 1421 N N . TYR A 1 210 ? 43.940 26.125 9.416 1.00 35.94 248 TYR A N 1
ATOM 1422 C CA . TYR A 1 210 ? 45.272 25.627 9.731 1.00 37.58 248 TYR A CA 1
ATOM 1423 C C . TYR A 1 210 ? 46.200 26.060 8.615 1.00 37.59 248 TYR A C 1
ATOM 1424 O O . TYR A 1 210 ? 45.883 25.875 7.430 1.00 34.03 248 TYR A O 1
ATOM 1433 N N . GLY A 1 211 ? 47.342 26.634 8.990 1.00 38.48 249 GLY A N 1
ATOM 1434 C CA . GLY A 1 211 ? 48.299 27.073 7.994 1.00 34.97 249 GLY A CA 1
ATOM 1435 C C . GLY A 1 211 ? 47.648 27.919 6.922 1.00 32.83 249 GLY A C 1
ATOM 1436 O O . GLY A 1 211 ? 46.945 28.882 7.229 1.00 39.84 249 GLY A O 1
ATOM 1437 N N . SER A 1 212 ? 47.850 27.562 5.659 1.00 32.32 250 SER A N 1
ATOM 1438 C CA . SER A 1 212 ? 47.281 28.355 4.575 1.00 38.37 250 SER A CA 1
ATOM 1439 C C . SER A 1 212 ? 45.815 28.079 4.261 1.00 43.76 250 SER A C 1
ATOM 1440 O O . SER A 1 212 ? 45.210 28.822 3.477 1.00 46.53 250 SER A O 1
ATOM 1443 N N . GLY A 1 213 ? 45.232 27.036 4.852 1.00 40.35 251 GLY A N 1
ATOM 1444 C CA . GLY A 1 213 ? 43.854 26.742 4.513 1.00 42.13 251 GLY A CA 1
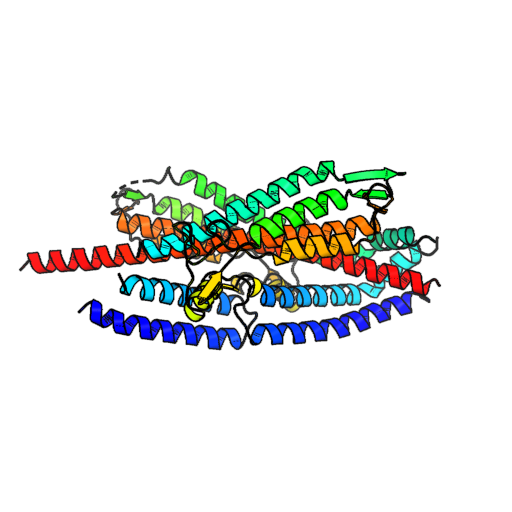ATOM 1445 C C . GLY A 1 213 ? 42.856 26.267 5.550 1.00 40.68 251 GLY A C 1
ATOM 1446 O O . GLY A 1 213 ? 42.760 26.816 6.650 1.00 42.08 251 GLY A O 1
ATOM 1447 N N . TYR A 1 214 ? 42.093 25.243 5.177 1.00 36.86 252 TYR A N 1
ATOM 1448 C CA . TYR A 1 214 ? 41.054 24.708 6.043 1.00 35.94 252 TYR A CA 1
ATOM 1449 C C . TYR A 1 214 ? 40.951 23.203 5.948 1.00 36.96 252 TYR A C 1
ATOM 1450 O O . TYR A 1 214 ? 41.420 22.596 4.988 1.00 35.72 252 TYR A O 1
ATOM 1459 N N . VAL A 1 215 ? 40.334 22.608 6.964 1.00 36.83 253 VAL A N 1
ATOM 1460 C CA . VAL A 1 215 ? 40.135 21.170 7.015 1.00 34.91 253 VAL A CA 1
ATOM 1461 C C . VAL A 1 215 ? 38.754 20.916 7.641 1.00 34.05 253 VAL A C 1
ATOM 1462 O O . VAL A 1 215 ? 38.170 21.809 8.255 1.00 33.84 253 VAL A O 1
ATOM 1466 N N . VAL A 1 216 ? 38.238 19.706 7.461 1.00 32.66 254 VAL A N 1
ATOM 1467 C CA . VAL A 1 216 ? 36.959 19.297 8.049 1.00 33.83 254 VAL A CA 1
ATOM 1468 C C . VAL A 1 216 ? 37.280 18.177 9.042 1.00 30.74 254 VAL A C 1
ATOM 1469 O O . VAL A 1 216 ? 37.858 17.158 8.660 1.00 34.50 254 VAL A O 1
ATOM 1473 N N . THR A 1 217 ? 36.919 18.361 10.308 1.00 32.83 255 THR A N 1
ATOM 1474 C CA . THR A 1 217 ? 37.196 17.350 11.336 1.00 31.88 255 THR A CA 1
ATOM 1475 C C . THR A 1 217 ? 35.921 16.750 11.909 1.00 35.51 255 THR A C 1
ATOM 1476 O O . THR A 1 217 ? 34.825 17.219 11.610 1.00 35.41 255 THR A O 1
ATOM 1480 N N . VAL A 1 218 ? 36.072 15.721 12.743 1.00 35.10 256 VAL A N 1
ATOM 1481 C CA . VAL A 1 218 ? 34.924 15.055 13.355 1.00 37.78 256 VAL A CA 1
ATOM 1482 C C . VAL A 1 218 ? 34.126 16.000 14.247 1.00 41.39 256 VAL A C 1
ATOM 1483 O O . VAL A 1 218 ? 34.671 16.970 14.795 1.00 42.13 256 VAL A O 1
ATOM 1487 N N . ASP A 1 219 ? 32.829 15.717 14.372 1.00 40.64 257 ASP A N 1
ATOM 1488 C CA . ASP A 1 219 ? 31.917 16.521 15.184 1.00 40.06 257 ASP A CA 1
ATOM 1489 C C . ASP A 1 219 ? 32.047 16.071 16.637 1.00 40.95 257 ASP A C 1
ATOM 1490 O O . ASP A 1 219 ? 31.799 14.908 16.952 1.00 40.17 257 ASP A O 1
ATOM 1495 N N . LEU A 1 220 ? 32.445 16.997 17.508 1.00 39.83 258 LEU A N 1
ATOM 1496 C CA . LEU A 1 220 ? 32.640 16.717 18.929 1.00 41.24 258 LEU A CA 1
ATOM 1497 C C . LEU A 1 220 ? 31.437 17.141 19.768 1.00 42.86 258 LEU A C 1
ATOM 1498 O O . LEU A 1 220 ? 31.405 16.911 20.978 1.00 45.19 258 LEU A O 1
ATOM 1503 N N . THR A 1 221 ? 30.446 17.752 19.128 1.00 42.73 259 THR A N 1
ATOM 1504 C CA . THR A 1 221 ? 29.266 18.227 19.841 1.00 44.58 259 THR A CA 1
ATOM 1505 C C . THR A 1 221 ? 28.639 17.225 20.816 1.00 45.37 259 THR A C 1
ATOM 1506 O O . THR A 1 221 ? 28.295 17.591 21.939 1.00 46.64 259 THR A O 1
ATOM 1510 N N . PRO A 1 222 ? 28.476 15.952 20.412 1.00 42.46 260 PRO A N 1
ATOM 1511 C CA . PRO A 1 222 ? 27.876 15.031 21.383 1.00 41.16 260 PRO A CA 1
ATOM 1512 C C . PRO A 1 222 ? 28.726 14.862 22.651 1.00 40.28 260 PRO A C 1
ATOM 1513 O O . PRO A 1 222 ? 28.205 14.947 23.763 1.00 39.30 260 PRO A O 1
ATOM 1517 N N . LEU A 1 223 ? 30.026 14.630 22.489 1.00 40.63 261 LEU A N 1
ATOM 1518 C CA . LEU A 1 223 ? 30.918 14.462 23.643 1.00 43.01 261 LEU A CA 1
ATOM 1519 C C . LEU A 1 223 ? 30.876 15.672 24.565 1.00 45.01 261 LEU A C 1
ATOM 1520 O O . LEU A 1 223 ? 30.737 15.535 25.782 1.00 45.74 261 LEU A O 1
ATOM 1525 N N . GLN A 1 224 ? 31.001 16.859 23.986 1.00 43.73 262 GLN A N 1
ATOM 1526 C CA . GLN A 1 224 ? 30.969 18.076 24.783 1.00 46.59 262 GLN A CA 1
ATOM 1527 C C . GLN A 1 224 ? 29.643 18.212 25.521 1.00 47.87 262 GLN A C 1
ATOM 1528 O O . GLN A 1 224 ? 29.600 18.722 26.640 1.00 49.81 262 GLN A O 1
ATOM 1534 N N . LYS A 1 225 ? 28.558 17.759 24.897 1.00 48.31 263 LYS A N 1
ATOM 1535 C CA . LYS A 1 225 ? 27.251 17.839 25.532 1.00 46.27 263 LYS A CA 1
ATOM 1536 C C . LYS A 1 225 ? 27.241 16.894 26.730 1.00 47.36 263 LYS A C 1
ATOM 1537 O O . LYS A 1 225 ? 26.648 17.200 27.769 1.00 47.80 263 LYS A O 1
ATOM 1543 N N . MET A 1 226 ? 27.911 15.754 26.578 1.00 45.97 264 MET A N 1
ATOM 1544 C CA . MET A 1 226 ? 27.995 14.751 27.636 1.00 48.52 264 MET A CA 1
ATOM 1545 C C . MET A 1 226 ? 28.683 15.291 28.896 1.00 53.68 264 MET A C 1
ATOM 1546 O O . MET A 1 226 ? 28.063 15.351 29.960 1.00 56.50 264 MET A O 1
ATOM 1551 N N . VAL A 1 227 ? 29.956 15.677 28.784 1.00 55.45 265 VAL A N 1
ATOM 1552 C CA . VAL A 1 227 ? 30.683 16.212 29.938 1.00 57.97 265 VAL A CA 1
ATOM 1553 C C . VAL A 1 227 ? 29.903 17.392 30.498 1.00 59.29 265 VAL A C 1
ATOM 1554 O O . VAL A 1 227 ? 29.874 17.626 31.701 1.00 59.21 265 VAL A O 1
ATOM 1558 N N . GLN A 1 228 ? 29.264 18.127 29.600 1.00 60.93 266 GLN A N 1
ATOM 1559 C CA . GLN A 1 228 ? 28.465 19.279 29.967 1.00 61.63 266 GLN A CA 1
ATOM 1560 C C . GLN A 1 228 ? 27.330 18.850 30.892 1.00 64.09 266 GLN A C 1
ATOM 1561 O O . GLN A 1 228 ? 27.089 19.482 31.922 1.00 65.32 266 GLN A O 1
ATOM 1567 N N . ASP A 1 229 ? 26.636 17.773 30.524 1.00 63.41 267 ASP A N 1
ATOM 1568 C CA . ASP A 1 229 ? 25.521 17.275 31.327 1.00 62.60 267 ASP A CA 1
ATOM 1569 C C . ASP A 1 229 ? 25.982 16.649 32.636 1.00 61.81 267 ASP A C 1
ATOM 1570 O O . ASP A 1 229 ? 25.240 16.632 33.621 1.00 58.26 267 ASP A O 1
ATOM 1575 N N . ILE A 1 230 ? 27.198 16.118 32.641 1.00 61.66 268 ILE A N 1
ATOM 1576 C CA . ILE A 1 230 ? 27.741 15.524 33.848 1.00 63.77 268 ILE A CA 1
ATOM 1577 C C . ILE A 1 230 ? 27.904 16.656 34.860 1.00 67.70 268 ILE A C 1
ATOM 1578 O O . ILE A 1 230 ? 27.670 16.477 36.057 1.00 69.27 268 ILE A O 1
ATOM 1583 N N . ASP A 1 231 ? 28.283 17.830 34.360 1.00 68.66 269 ASP A N 1
ATOM 1584 C CA . ASP A 1 231 ? 28.455 19.017 35.193 1.00 70.10 269 ASP A CA 1
ATOM 1585 C C . ASP A 1 231 ? 27.124 19.408 35.832 1.00 69.83 269 ASP A C 1
ATOM 1586 O O . ASP A 1 231 ? 27.082 19.909 36.957 1.00 69.60 269 ASP A O 1
ATOM 1591 N N . GLY A 1 232 ? 26.039 19.177 35.102 1.00 68.50 270 GLY A N 1
ATOM 1592 C CA . GLY A 1 232 ? 24.721 19.517 35.603 1.00 68.15 270 GLY A CA 1
ATOM 1593 C C . GLY A 1 232 ? 24.232 18.597 36.703 1.00 69.09 270 GLY A C 1
ATOM 1594 O O . GLY A 1 232 ? 23.235 18.893 37.356 1.00 69.31 270 GLY A O 1
ATOM 1595 N N . LEU A 1 233 ? 24.916 17.473 36.902 1.00 70.18 271 LEU A N 1
ATOM 1596 C CA . LEU A 1 233 ? 24.536 16.527 37.950 1.00 73.20 271 LEU A CA 1
ATOM 1597 C C . LEU A 1 233 ? 24.852 17.131 39.318 1.00 76.53 271 LEU A C 1
ATOM 1598 O O . LEU A 1 233 ? 24.209 16.808 40.320 1.00 75.35 271 LEU A O 1
ATOM 1603 N N . GLY A 1 234 ? 25.855 18.008 39.340 1.00 79.42 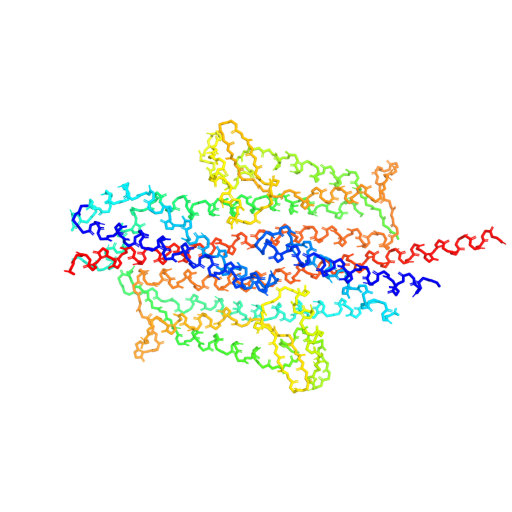272 GLY A N 1
ATOM 1604 C CA . GLY A 1 234 ? 26.265 18.661 40.572 1.00 82.77 272 GLY A CA 1
ATOM 1605 C C . GLY A 1 234 ? 27.701 18.341 40.957 1.00 85.26 272 GLY A C 1
ATOM 1606 O O . GLY A 1 234 ? 28.306 17.420 40.395 1.00 84.72 272 GLY A O 1
ATOM 1607 N N . ALA A 1 235 ? 28.245 19.101 41.902 1.00 87.33 273 ALA A N 1
ATOM 1608 C CA . ALA A 1 235 ? 29.604 18.874 42.356 1.00 89.10 273 ALA A CA 1
ATOM 1609 C C . ALA A 1 235 ? 29.640 17.561 43.138 1.00 90.92 273 ALA A C 1
ATOM 1610 O O . ALA A 1 235 ? 28.693 17.250 43.879 1.00 90.91 273 ALA A O 1
ATOM 1612 N N . PRO A 1 236 ? 30.693 16.773 42.957 1.00 92.36 274 PRO A N 1
ATOM 1613 C CA . PRO A 1 236 ? 30.875 15.490 43.641 1.00 96.27 274 PRO A CA 1
ATOM 1614 C C . PRO A 1 236 ? 31.324 15.702 45.089 1.00 100.26 274 PRO A C 1
ATOM 1615 O O . PRO A 1 236 ? 31.560 16.836 45.519 1.00 100.70 274 PRO A O 1
ATOM 1619 N N . GLY A 1 237 ? 31.459 14.609 45.839 1.00 102.80 275 GLY A N 1
ATOM 1620 C CA . GLY A 1 237 ? 31.892 14.724 47.221 1.00 105.49 275 GLY A CA 1
ATOM 1621 C C . GLY A 1 237 ? 33.304 14.253 47.492 1.00 107.36 275 GLY A C 1
ATOM 1622 O O . GLY A 1 237 ? 34.196 14.474 46.678 1.00 107.39 275 GLY A O 1
ATOM 1623 N N . LYS A 1 238 ? 33.494 13.612 48.644 1.00 108.86 276 LYS A N 1
ATOM 1624 C CA . LYS A 1 238 ? 34.792 13.105 49.046 1.00 110.32 276 LYS A CA 1
ATOM 1625 C C . LYS A 1 238 ? 35.328 12.123 48.015 1.00 109.88 276 LYS A C 1
ATOM 1626 O O . LYS A 1 238 ? 36.432 12.297 47.490 1.00 109.18 276 LYS A O 1
ATOM 1632 N N . ASP A 1 239 ? 34.545 11.086 47.730 1.00 109.90 277 ASP A N 1
ATOM 1633 C CA . ASP A 1 239 ? 34.933 10.083 46.745 1.00 109.52 277 ASP A CA 1
ATOM 1634 C C . ASP A 1 239 ? 35.228 10.817 45.445 1.00 108.91 277 ASP A C 1
ATOM 1635 O O . ASP A 1 239 ? 35.783 10.241 44.508 1.00 109.85 277 ASP A O 1
ATOM 1640 N N . SER A 1 240 ? 34.847 12.092 45.404 1.00 106.71 278 SER A N 1
ATOM 1641 C CA . SER A 1 240 ? 35.011 12.927 44.219 1.00 104.03 278 SER A CA 1
ATOM 1642 C C . SER A 1 240 ? 33.957 12.383 43.257 1.00 101.12 278 SER A C 1
ATOM 1643 O O . SER A 1 240 ? 33.856 12.794 42.099 1.00 101.12 278 SER A O 1
ATOM 1646 N N . LYS A 1 241 ? 33.170 11.447 43.780 1.00 96.97 279 LYS A N 1
ATOM 1647 C CA . LYS A 1 241 ? 32.102 10.800 43.040 1.00 92.79 279 LYS A CA 1
ATOM 1648 C C . LYS A 1 241 ? 30.804 11.505 43.392 1.00 90.37 279 LYS A C 1
ATOM 1649 O O . LYS A 1 241 ? 30.813 12.521 44.084 1.00 89.24 279 LYS A O 1
ATOM 1655 N N . LEU A 1 242 ? 29.686 10.971 42.921 1.00 88.87 280 LEU A N 1
ATOM 1656 C CA . LEU A 1 242 ? 28.406 11.592 43.210 1.00 87.56 280 LEU A CA 1
ATOM 1657 C C . LEU A 1 242 ? 27.264 10.592 43.214 1.00 86.13 280 LEU A C 1
ATOM 1658 O O . LEU A 1 242 ? 27.014 9.896 42.231 1.00 84.65 280 LEU A O 1
ATOM 1663 N N . GLU A 1 243 ? 26.578 10.530 44.346 1.00 85.04 281 GLU A N 1
ATOM 1664 C CA . GLU A 1 243 ? 25.456 9.632 44.510 1.00 84.81 281 GLU A CA 1
ATOM 1665 C C . GLU A 1 243 ? 24.188 10.430 44.223 1.00 83.37 281 GLU A C 1
ATOM 1666 O O . GLU A 1 243 ? 24.102 11.617 44.545 1.00 83.03 281 GLU A O 1
ATOM 1672 N N . MET A 1 244 ? 23.212 9.776 43.603 1.00 80.62 282 MET A N 1
ATOM 1673 C CA . MET A 1 244 ? 21.950 10.422 43.264 1.00 78.03 282 MET A CA 1
ATOM 1674 C C . MET A 1 244 ? 20.839 9.377 43.264 1.00 74.89 282 MET A C 1
ATOM 1675 O O . MET A 1 244 ? 21.100 8.188 43.067 1.00 71.48 282 MET A O 1
ATOM 1680 N N . ASP A 1 245 ? 19.604 9.812 43.504 1.00 73.82 283 ASP A N 1
ATOM 1681 C CA . ASP A 1 245 ? 18.478 8.882 43.516 1.00 74.98 283 ASP A CA 1
ATOM 1682 C C . ASP A 1 245 ? 18.225 8.350 42.107 1.00 74.81 283 ASP A C 1
ATOM 1683 O O . ASP A 1 245 ? 18.682 8.933 41.126 1.00 74.74 283 ASP A O 1
ATOM 1688 N N . ASN A 1 246 ? 17.499 7.244 42.009 1.00 74.61 284 ASN A N 1
ATOM 1689 C CA . ASN A 1 246 ? 17.228 6.630 40.714 1.00 74.49 284 ASN A CA 1
ATOM 1690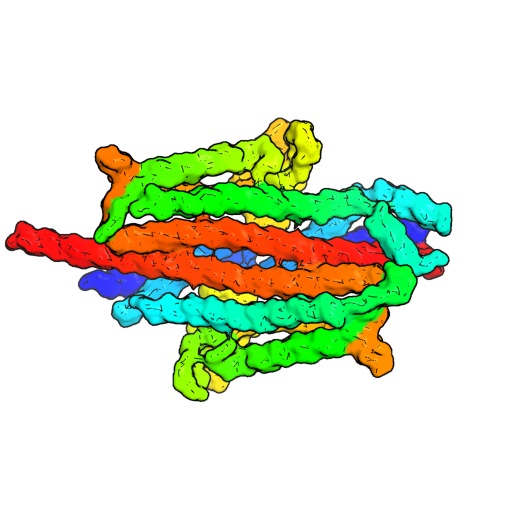 C C . ASN A 1 246 ? 16.617 7.533 39.644 1.00 72.31 284 ASN A C 1
ATOM 1691 O O . ASN A 1 246 ? 16.966 7.415 38.473 1.00 72.87 284 ASN A O 1
ATOM 1696 N N . ALA A 1 247 ? 15.721 8.433 40.034 1.00 69.89 285 ALA A N 1
ATOM 1697 C CA . ALA A 1 247 ? 15.091 9.333 39.071 1.00 66.63 285 ALA A CA 1
ATOM 1698 C C . ALA A 1 247 ? 16.124 10.200 38.360 1.00 64.90 285 ALA A C 1
ATOM 1699 O O . ALA A 1 247 ? 16.155 10.264 37.133 1.00 64.25 285 ALA A O 1
ATOM 1701 N N . LYS A 1 248 ? 16.967 10.864 39.145 1.00 63.79 286 LYS A N 1
ATOM 1702 C CA . LYS A 1 248 ? 18.005 11.743 38.615 1.00 62.45 286 LYS A CA 1
ATOM 1703 C C . LYS A 1 248 ? 19.016 10.956 37.792 1.00 60.44 286 LYS A C 1
ATOM 1704 O O . LYS A 1 248 ? 19.569 11.473 36.827 1.00 60.09 286 LYS A O 1
ATOM 1710 N N . TYR A 1 249 ? 19.257 9.707 38.174 1.00 58.11 287 TYR A N 1
ATOM 1711 C CA . TYR A 1 249 ? 20.212 8.884 37.449 1.00 57.67 287 TYR A CA 1
ATOM 1712 C C . TYR A 1 249 ? 19.663 8.405 36.110 1.00 58.53 287 TYR A C 1
ATOM 1713 O O . TYR A 1 249 ? 20.381 8.407 35.109 1.00 58.46 287 TYR A O 1
ATOM 1722 N N . GLN A 1 250 ? 18.404 7.971 36.100 1.00 55.43 288 GLN A N 1
ATOM 1723 C CA . GLN A 1 250 ? 17.778 7.492 34.874 1.00 55.41 288 GLN A CA 1
ATOM 1724 C C . GLN A 1 250 ? 17.773 8.582 33.814 1.00 53.79 288 GLN A C 1
ATOM 1725 O O . GLN A 1 250 ? 18.089 8.326 32.658 1.00 54.58 288 GLN A O 1
ATOM 1731 N N . ALA A 1 251 ? 17.409 9.795 34.219 1.00 51.58 289 ALA A N 1
ATOM 1732 C CA . ALA A 1 251 ? 17.364 10.924 33.305 1.00 50.33 289 ALA A CA 1
ATOM 1733 C C . ALA A 1 251 ? 18.762 11.260 32.782 1.00 51.95 289 ALA A C 1
ATOM 1734 O O . ALA A 1 251 ? 18.907 11.734 31.652 1.00 52.71 289 ALA A O 1
ATOM 1736 N N . TRP A 1 252 ? 19.789 11.024 33.598 1.00 48.33 290 TRP A N 1
ATOM 1737 C CA . TRP A 1 252 ? 21.153 11.298 33.162 1.00 47.92 290 TRP A CA 1
ATOM 1738 C C . TRP A 1 252 ? 21.624 10.203 32.222 1.00 47.21 290 TRP A C 1
ATOM 1739 O O . TRP A 1 252 ? 22.232 10.481 31.191 1.00 50.50 290 TRP A O 1
ATOM 1750 N N . GLN A 1 253 ? 21.362 8.957 32.596 1.00 44.98 291 GLN A N 1
ATOM 1751 C CA . GLN A 1 253 ? 21.757 7.811 31.785 1.00 45.18 291 GLN A CA 1
ATOM 1752 C C . GLN A 1 253 ? 21.123 7.880 30.394 1.00 45.76 291 GLN A C 1
ATOM 1753 O O . GLN A 1 253 ? 21.746 7.513 29.396 1.00 41.46 291 GLN A O 1
ATOM 1759 N N . SER A 1 254 ? 19.884 8.364 30.337 1.00 45.86 292 SER A N 1
ATOM 1760 C CA . SER A 1 254 ? 19.161 8.478 29.078 1.00 48.06 292 SER A CA 1
ATOM 1761 C C . SER A 1 254 ? 19.698 9.604 28.201 1.00 46.97 292 SER A C 1
ATOM 1762 O O . SER A 1 254 ? 19.865 9.434 26.993 1.00 45.73 292 SER A O 1
ATOM 1765 N N . GLY A 1 255 ? 19.958 10.755 28.809 1.00 46.62 293 GLY A N 1
ATOM 1766 C CA . GLY A 1 255 ? 20.504 11.870 28.055 1.00 43.98 293 GLY A CA 1
ATOM 1767 C C . GLY A 1 255 ? 21.882 11.496 27.536 1.00 43.38 293 GLY A C 1
ATOM 1768 O O . GLY A 1 255 ? 22.296 11.928 26.462 1.00 41.88 293 GLY A O 1
ATOM 1769 N N . PHE A 1 256 ? 22.588 10.673 28.304 1.00 42.12 294 PHE A N 1
ATOM 1770 C CA . PHE A 1 256 ? 23.920 10.230 27.928 1.00 43.06 294 PHE A CA 1
ATOM 1771 C C . PHE A 1 256 ? 23.857 9.269 26.754 1.00 43.41 294 PHE A C 1
ATOM 1772 O O . PHE A 1 256 ? 24.597 9.410 25.787 1.00 45.89 294 PHE A O 1
ATOM 1780 N N . LYS A 1 257 ? 22.981 8.276 26.851 1.00 43.39 295 LYS A N 1
ATOM 1781 C CA . LYS A 1 257 ? 22.842 7.288 25.793 1.00 40.58 295 LYS A CA 1
ATOM 1782 C C . LYS A 1 257 ? 22.397 7.932 24.501 1.00 37.30 295 LYS A C 1
ATOM 1783 O O . LYS A 1 257 ? 22.811 7.515 23.426 1.00 39.16 295 LYS A O 1
ATOM 1789 N N . ALA A 1 258 ? 21.564 8.959 24.618 1.00 37.89 296 ALA A N 1
ATOM 1790 C CA . ALA A 1 258 ? 21.067 9.689 23.462 1.00 39.65 296 ALA A CA 1
ATOM 1791 C C . ALA A 1 258 ? 22.228 10.372 22.725 1.00 40.72 296 ALA A C 1
ATOM 1792 O O . ALA A 1 258 ? 22.235 10.424 21.492 1.00 38.50 296 ALA A O 1
ATOM 1794 N N . GLN A 1 259 ? 23.210 10.884 23.468 1.00 37.61 297 GLN A N 1
ATOM 1795 C CA . GLN A 1 259 ? 24.347 11.536 22.822 1.00 37.65 297 GLN A CA 1
ATOM 1796 C C . GLN A 1 259 ? 25.190 10.504 22.103 1.00 36.50 297 GLN A C 1
ATOM 1797 O O . GLN A 1 259 ? 25.701 10.755 21.013 1.00 40.25 297 GLN A O 1
ATOM 1803 N N . GLU A 1 260 ? 25.342 9.335 22.706 1.00 38.79 298 GLU A N 1
ATOM 1804 C CA . GLU A 1 260 ? 26.103 8.282 22.067 1.00 38.76 298 GLU A CA 1
ATOM 1805 C C . GLU A 1 260 ? 25.395 7.907 20.759 1.00 41.32 298 GLU A C 1
ATOM 1806 O O . GLU A 1 260 ? 26.043 7.676 19.732 1.00 42.47 298 GLU A O 1
ATOM 1812 N N . GLU A 1 261 ? 24.064 7.846 20.798 1.00 37.81 299 GLU A N 1
ATOM 1813 C CA . GLU A 1 261 ? 23.295 7.497 19.612 1.00 38.73 299 GLU A CA 1
ATOM 1814 C C . GLU A 1 261 ? 23.505 8.508 18.484 1.00 41.36 299 GLU A C 1
ATOM 1815 O O . GLU A 1 261 ? 23.531 8.140 17.307 1.00 39.19 299 GLU A O 1
ATOM 1821 N N . ASN A 1 262 ? 23.658 9.779 18.841 1.00 39.44 300 ASN A N 1
ATOM 1822 C CA . ASN A 1 262 ? 23.887 10.808 17.835 1.00 39.64 300 ASN A CA 1
ATOM 1823 C C . ASN A 1 262 ? 25.182 10.568 17.081 1.00 37.34 300 ASN A C 1
ATOM 1824 O O . ASN A 1 262 ? 25.236 10.746 15.868 1.00 38.04 300 ASN A O 1
ATOM 1829 N N . MET A 1 263 ? 26.226 10.163 17.793 1.00 32.78 301 MET A N 1
ATOM 1830 C CA . MET A 1 263 ? 27.496 9.904 17.135 1.00 38.26 301 MET A CA 1
ATOM 1831 C C . MET A 1 263 ? 27.353 8.691 16.229 1.00 33.92 301 MET A C 1
ATOM 1832 O O . MET A 1 263 ? 27.909 8.642 15.132 1.00 33.97 301 MET A O 1
ATOM 1837 N N . LYS A 1 264 ? 26.598 7.714 16.708 1.00 35.94 302 LYS A N 1
ATOM 1838 C CA . LYS A 1 264 ? 26.337 6.486 15.971 1.00 34.80 302 LYS A CA 1
ATOM 1839 C C . LYS A 1 264 ? 25.542 6.836 14.695 1.00 33.76 302 LYS A C 1
ATOM 1840 O O . LYS A 1 264 ? 25.785 6.291 13.611 1.00 31.08 302 LYS A O 1
ATOM 1846 N N . THR A 1 265 ? 24.593 7.753 14.837 1.00 31.43 303 THR A N 1
ATOM 1847 C CA . THR A 1 265 ? 23.773 8.178 13.714 1.00 34.37 303 THR A CA 1
ATOM 1848 C C . THR A 1 265 ? 24.646 8.918 12.701 1.00 32.67 303 THR A C 1
ATOM 1849 O O . THR A 1 265 ? 24.528 8.703 11.492 1.00 31.90 303 THR A O 1
ATOM 1853 N N . THR A 1 266 ? 25.541 9.770 13.196 1.00 31.51 304 THR A N 1
ATOM 1854 C CA . THR A 1 266 ? 26.437 10.505 12.309 1.00 31.77 304 THR A CA 1
ATOM 1855 C C . THR A 1 266 ? 27.295 9.517 11.530 1.00 30.86 304 THR A C 1
ATOM 1856 O O . THR A 1 266 ? 27.418 9.613 10.309 1.00 28.48 304 THR A O 1
ATOM 1860 N N . LEU A 1 267 ? 27.886 8.552 12.221 1.00 28.46 305 LEU A N 1
ATOM 1861 C CA . LEU A 1 267 ? 28.702 7.589 11.503 1.00 30.60 305 LEU A CA 1
ATOM 1862 C C . LEU A 1 267 ? 27.893 6.902 10.402 1.00 32.71 305 LEU A C 1
ATOM 1863 O O . LEU A 1 267 ? 28.396 6.711 9.288 1.00 30.62 305 LEU A O 1
ATOM 1868 N N . GLN A 1 268 ? 26.643 6.541 10.705 1.00 32.08 306 GLN A N 1
ATOM 1869 C CA . GLN A 1 268 ? 25.800 5.861 9.725 1.00 32.37 306 GLN A CA 1
ATOM 1870 C C . GLN A 1 268 ? 25.437 6.735 8.517 1.00 31.86 306 GLN A C 1
ATOM 1871 O O . GLN A 1 268 ? 25.417 6.243 7.384 1.00 32.79 306 GLN A O 1
ATOM 1877 N N . THR A 1 269 ? 25.156 8.020 8.732 1.00 33.09 307 THR A N 1
ATOM 1878 C CA . THR A 1 269 ? 24.812 8.887 7.601 1.00 34.07 307 THR A CA 1
ATOM 1879 C C . THR A 1 269 ? 26.002 9.093 6.654 1.00 30.53 307 THR A C 1
ATOM 1880 O O . THR A 1 269 ? 25.837 9.165 5.434 1.00 31.22 307 THR A O 1
ATOM 1884 N N . LEU A 1 270 ? 27.202 9.185 7.212 1.00 30.49 308 LEU A N 1
ATOM 1885 C CA . LEU A 1 270 ? 28.398 9.359 6.398 1.00 32.19 308 LEU A CA 1
ATOM 1886 C C . LEU A 1 270 ? 28.606 8.077 5.592 1.00 31.18 308 LEU A C 1
ATOM 1887 O O . LEU A 1 270 ? 28.990 8.105 4.419 1.00 30.83 308 LEU A O 1
ATOM 1892 N N . THR A 1 271 ? 28.323 6.946 6.222 1.00 27.04 309 THR A N 1
ATOM 1893 C CA . THR A 1 271 ? 28.445 5.668 5.534 1.00 29.99 309 THR A CA 1
ATOM 1894 C C . THR A 1 271 ? 27.435 5.601 4.388 1.00 26.16 309 THR A C 1
ATOM 1895 O O . THR A 1 271 ? 27.759 5.145 3.302 1.00 31.67 309 THR A O 1
ATOM 1899 N N . GLN A 1 272 ? 26.209 6.061 4.620 1.00 31.88 310 GLN A N 1
ATOM 1900 C CA . GLN A 1 272 ? 25.198 6.031 3.566 1.00 26.83 310 GLN A CA 1
ATOM 1901 C C . GLN A 1 272 ? 25.554 7.007 2.437 1.00 25.38 310 GLN A C 1
ATOM 1902 O O . GLN A 1 272 ? 25.368 6.689 1.258 1.00 24.41 310 GLN A O 1
ATOM 1908 N N . LYS A 1 273 ? 26.095 8.179 2.778 1.00 24.04 311 LYS A N 1
ATOM 1909 C CA . LYS A 1 273 ? 26.507 9.136 1.741 1.00 25.08 311 LYS A CA 1
ATOM 1910 C C . LYS A 1 273 ? 27.635 8.534 0.881 1.00 27.87 311 LYS A C 1
ATOM 1911 O O . LYS A 1 273 ? 27.686 8.742 -0.345 1.00 25.73 311 LYS A O 1
ATOM 1917 N N . TYR A 1 274 ? 28.545 7.802 1.526 1.00 22.52 312 TYR A N 1
ATOM 1918 C CA . TYR A 1 274 ? 29.644 7.144 0.813 1.00 23.81 312 TYR A CA 1
ATOM 1919 C C . TYR A 1 274 ? 29.046 6.137 -0.174 1.00 23.72 312 TYR A C 1
ATOM 1920 O O . TYR A 1 274 ? 29.390 6.122 -1.362 1.00 22.85 312 TYR A O 1
ATOM 1929 N N . SER A 1 275 ? 28.149 5.290 0.324 1.00 23.50 313 SER A N 1
ATOM 1930 C CA . SER A 1 275 ? 27.531 4.272 -0.532 1.00 27.55 313 SER A CA 1
ATOM 1931 C C . SER A 1 275 ? 26.817 4.931 -1.700 1.00 27.98 313 SER A C 1
ATOM 1932 O O . SER A 1 275 ? 26.873 4.434 -2.820 1.00 28.37 313 SER A O 1
ATOM 1935 N N . ASN A 1 276 ? 26.143 6.050 -1.439 1.00 29.69 314 ASN A N 1
ATOM 1936 C CA . ASN A 1 276 ? 25.462 6.780 -2.506 1.00 29.99 314 ASN A CA 1
ATOM 1937 C C . ASN A 1 276 ? 26.513 7.305 -3.494 1.00 28.11 314 ASN A C 1
ATOM 1938 O O . ASN A 1 276 ? 26.341 7.244 -4.712 1.00 26.72 314 ASN A O 1
ATOM 1943 N N . ALA A 1 277 ? 27.609 7.834 -2.959 1.00 30.34 315 ALA A N 1
ATOM 1944 C CA . ALA A 1 277 ? 28.686 8.361 -3.799 1.00 27.99 315 ALA A CA 1
ATOM 1945 C C . ALA A 1 277 ? 29.217 7.275 -4.745 1.00 28.44 315 ALA A C 1
ATOM 1946 O O . ALA A 1 277 ? 29.474 7.542 -5.923 1.00 27.12 315 ALA A O 1
ATOM 1948 N N . ASN A 1 278 ? 29.374 6.053 -4.238 1.00 26.77 316 ASN A N 1
ATOM 1949 C CA . ASN A 1 278 ? 29.866 4.955 -5.080 1.00 26.63 316 ASN A CA 1
ATOM 1950 C C . ASN A 1 278 ? 28.986 4.759 -6.297 1.00 29.06 316 ASN A C 1
ATOM 1951 O O . ASN A 1 278 ? 29.480 4.552 -7.411 1.00 26.78 316 ASN A O 1
ATOM 1956 N N . SER A 1 279 ? 27.673 4.834 -6.083 1.00 29.01 317 SER A N 1
ATOM 1957 C CA . SER A 1 279 ? 26.734 4.672 -7.180 1.00 28.81 317 SER A CA 1
ATOM 1958 C C . SER A 1 279 ? 26.830 5.849 -8.162 1.00 30.18 317 SER A C 1
ATOM 1959 O O . SER A 1 279 ? 26.835 5.651 -9.382 1.00 34.00 317 SER A O 1
ATOM 1962 N N . LEU A 1 280 ? 26.899 7.075 -7.646 1.00 31.21 318 LEU A N 1
ATOM 1963 C CA . LEU A 1 280 ? 27.015 8.235 -8.531 1.00 33.87 318 LEU A CA 1
ATOM 1964 C C . LEU A 1 280 ? 28.318 8.143 -9.335 1.00 35.66 318 LEU A C 1
ATOM 1965 O O . LEU A 1 280 ? 28.346 8.426 -10.538 1.00 34.97 318 LEU A O 1
ATOM 1970 N N . TYR A 1 281 ? 29.402 7.746 -8.674 1.00 34.12 319 TYR A N 1
ATOM 1971 C CA . TYR A 1 281 ? 30.676 7.621 -9.371 1.00 30.93 319 TYR A CA 1
ATOM 1972 C C . TYR A 1 281 ? 30.541 6.606 -10.501 1.00 31.98 319 TYR A C 1
ATOM 1973 O O . TYR A 1 281 ? 30.931 6.887 -11.631 1.00 33.28 319 TYR A O 1
ATOM 1982 N N . ASP A 1 282 ? 29.982 5.431 -10.199 1.00 30.50 320 ASP A N 1
ATOM 1983 C CA . ASP A 1 282 ? 29.808 4.388 -11.210 1.00 31.36 320 ASP A CA 1
ATOM 1984 C C . ASP A 1 282 ? 28.972 4.883 -12.383 1.00 33.30 320 ASP A C 1
ATOM 1985 O O . ASP A 1 282 ? 29.279 4.572 -13.526 1.00 32.83 320 ASP A O 1
ATOM 1990 N N . ASN A 1 283 ? 27.913 5.645 -12.107 1.00 33.34 321 ASN A N 1
ATOM 1991 C CA . ASN A 1 283 ? 27.091 6.174 -13.189 1.00 33.80 321 ASN A CA 1
ATOM 1992 C C . ASN A 1 283 ? 27.907 7.119 -14.065 1.00 34.52 321 ASN A C 1
ATOM 1993 O O . ASN A 1 283 ? 27.799 7.071 -15.296 1.00 33.26 321 ASN A O 1
ATOM 1998 N N . LEU A 1 284 ? 28.725 7.973 -13.447 1.00 31.20 322 LEU A N 1
ATOM 1999 C CA . LEU A 1 284 ? 29.562 8.896 -14.221 1.00 32.07 322 LEU A CA 1
ATOM 2000 C C . LEU A 1 284 ? 30.477 8.112 -15.165 1.00 37.07 322 LEU A C 1
ATOM 2001 O O . LEU A 1 284 ? 30.659 8.496 -16.333 1.00 35.75 322 LEU A O 1
ATOM 2006 N N . VAL A 1 285 ? 31.056 7.018 -14.664 1.00 36.52 323 VAL A N 1
ATOM 2007 C CA . VAL A 1 285 ? 31.938 6.195 -15.488 1.00 37.45 323 VAL A CA 1
ATOM 2008 C C . VAL A 1 285 ? 31.165 5.598 -16.663 1.00 36.59 323 VAL A C 1
ATOM 2009 O O . VAL A 1 285 ? 31.704 5.458 -17.760 1.00 36.94 323 VAL A O 1
ATOM 2013 N N . LYS A 1 286 ? 29.908 5.232 -16.435 1.00 40.44 324 LYS A N 1
ATOM 2014 C CA . LYS A 1 286 ? 29.089 4.680 -17.513 1.00 42.87 324 LYS A CA 1
ATOM 2015 C C . LYS A 1 286 ? 28.886 5.748 -18.579 1.00 45.14 324 LYS A C 1
ATOM 2016 O O . LYS A 1 286 ? 29.050 5.488 -19.773 1.00 47.95 324 LYS A O 1
ATOM 2022 N N . VAL A 1 287 ? 28.534 6.954 -18.150 1.00 44.46 325 VAL A N 1
ATOM 2023 C CA . VAL A 1 287 ? 28.321 8.040 -19.099 1.00 45.54 325 VAL A CA 1
ATOM 2024 C C . VAL A 1 287 ? 29.604 8.282 -19.880 1.00 43.49 325 VAL A C 1
ATOM 2025 O O . VAL A 1 287 ? 29.616 8.234 -21.105 1.00 43.75 325 VAL A O 1
ATOM 2029 N N . LEU A 1 288 ? 30.686 8.528 -19.156 1.00 43.24 326 LEU A N 1
ATOM 2030 C CA . LEU A 1 288 ? 31.978 8.774 -19.773 1.00 45.56 326 LEU A CA 1
ATOM 2031 C C . LEU A 1 288 ? 32.329 7.694 -20.801 1.00 47.97 326 LEU A C 1
ATOM 2032 O O . LEU A 1 288 ? 32.820 8.000 -21.889 1.00 49.09 326 LEU A O 1
ATOM 2037 N N . SER A 1 289 ? 32.068 6.437 -20.461 1.00 48.47 327 SER A N 1
ATOM 2038 C CA . SER A 1 289 ? 32.365 5.327 -21.356 1.00 52.42 327 SER A CA 1
ATOM 2039 C C . SER A 1 289 ? 31.455 5.282 -22.580 1.00 54.09 327 SER A C 1
ATOM 2040 O O . SER A 1 289 ? 31.926 5.030 -23.692 1.00 52.95 327 SER A O 1
ATOM 2043 N N . SER A 1 290 ? 30.159 5.512 -22.380 1.00 57.94 328 SER A N 1
ATOM 2044 C CA . SER A 1 290 ? 29.198 5.496 -23.492 1.00 59.31 328 SER A CA 1
ATOM 2045 C C . SER A 1 290 ? 29.490 6.604 -24.488 1.00 58.71 328 SER A C 1
ATOM 2046 O O . SER A 1 290 ? 29.304 6.436 -25.692 1.00 57.98 328 SER A O 1
ATOM 2049 N N . THR A 1 291 ? 29.943 7.741 -23.980 1.00 59.25 329 THR A N 1
ATOM 2050 C CA . THR A 1 291 ? 30.268 8.857 -24.845 1.00 62.13 329 THR A CA 1
ATOM 2051 C C . THR A 1 291 ? 31.451 8.455 -25.707 1.00 64.47 329 THR A C 1
ATOM 2052 O O . THR A 1 291 ? 31.334 8.372 -26.931 1.00 65.54 329 THR A O 1
ATOM 2056 N N . ILE A 1 292 ? 32.582 8.193 -25.060 1.00 64.38 330 ILE A N 1
ATOM 2057 C CA . ILE A 1 292 ? 33.797 7.792 -25.753 1.00 65.66 330 ILE A CA 1
ATOM 2058 C C . ILE A 1 292 ? 33.492 6.734 -26.807 1.00 68.01 330 ILE A C 1
ATOM 2059 O O . ILE A 1 292 ? 34.049 6.758 -27.906 1.00 68.22 330 ILE A O 1
ATOM 2064 N N . SER A 1 293 ? 32.601 5.810 -26.470 1.00 70.24 331 SER A N 1
ATOM 2065 C CA . SER A 1 293 ? 32.224 4.753 -27.397 1.00 73.86 331 SER A CA 1
ATOM 2066 C C . SER A 1 293 ? 31.529 5.355 -28.622 1.00 77.35 331 SER A C 1
ATOM 2067 O O . SER A 1 293 ? 32.000 5.199 -29.749 1.00 77.38 331 SER A O 1
ATOM 2070 N N . SER A 1 294 ? 30.415 6.045 -28.394 1.00 80.18 332 SER A N 1
ATOM 2071 C CA . SER A 1 294 ? 29.668 6.678 -29.476 1.00 82.02 332 SER A CA 1
ATOM 2072 C C . SER A 1 294 ? 30.579 7.592 -30.295 1.00 83.23 332 SER A C 1
ATOM 2073 O O . SER A 1 294 ? 30.453 7.667 -31.518 1.00 84.04 332 SER A O 1
ATOM 2076 N N . SER A 1 295 ? 31.495 8.284 -29.621 1.00 83.06 333 SER A N 1
ATOM 2077 C CA . SER A 1 295 ? 32.425 9.178 -30.302 1.00 83.83 333 SER A CA 1
ATOM 2078 C C . SER A 1 295 ? 33.386 8.406 -31.194 1.00 85.86 333 SER A C 1
ATOM 2079 O O . SER A 1 295 ? 33.934 8.958 -32.147 1.00 86.83 333 SER A O 1
ATOM 2082 N N . LEU A 1 296 ? 33.606 7.135 -30.875 1.00 87.17 334 LEU A N 1
ATOM 2083 C CA . LEU A 1 296 ? 34.484 6.302 -31.688 1.00 88.38 334 LEU A CA 1
ATOM 2084 C C . LEU A 1 296 ? 33.607 5.533 -32.662 1.00 89.84 334 LEU A C 1
ATOM 2085 O O . LEU A 1 296 ? 33.878 4.377 -32.986 1.00 89.42 334 LEU A O 1
ATOM 2090 N N . GLU A 1 297 ? 32.543 6.185 -33.119 1.00 92.48 335 GLU A N 1
ATOM 2091 C CA . GLU A 1 297 ? 31.621 5.566 -34.057 1.00 94.92 335 GLU A CA 1
ATOM 2092 C C . GLU A 1 297 ? 30.671 6.601 -34.657 1.00 96.73 335 GLU A C 1
ATOM 2093 O O . GLU A 1 297 ? 30.948 7.055 -35.789 1.00 97.78 335 GLU A O 1
ATOM 2099 N N . THR A 1 298 ? 29.678 6.961 -33.987 1.00 97.66 336 THR A N 1
ATOM 2100 N N . ASP B 1 14 ? -2.907 23.612 40.186 1.00 107.21 11 ASP B N 1
ATOM 2101 C CA . ASP B 1 14 ? -2.417 24.790 39.415 1.00 106.84 11 ASP B CA 1
ATOM 2102 C C . ASP B 1 14 ? -1.309 24.375 38.457 1.00 107.00 11 ASP B C 1
ATOM 2103 O O . ASP B 1 14 ? -0.975 25.110 37.526 1.00 107.57 11 ASP B O 1
ATOM 2108 N N . VAL B 1 15 ? -0.730 23.202 38.698 1.00 106.30 12 VAL B N 1
ATOM 2109 C CA . VAL B 1 15 ? 0.330 22.688 37.838 1.00 104.45 12 VAL B CA 1
ATOM 2110 C C . VAL B 1 15 ? -0.312 22.382 36.488 1.00 104.75 12 VAL B C 1
ATOM 2111 O O . VAL B 1 15 ? 0.343 22.422 35.445 1.00 105.27 12 VAL B O 1
ATOM 2115 N N . SER B 1 16 ? -1.610 22.090 36.524 1.00 104.32 13 SER B N 1
ATOM 2116 C CA . SER B 1 16 ? -2.373 21.777 35.321 1.00 103.70 13 SER B CA 1
ATOM 2117 C C . SER B 1 16 ? -2.773 23.039 34.570 1.00 103.12 13 SER B C 1
ATOM 2118 O O . SER B 1 16 ? -3.383 22.969 33.503 1.00 103.46 13 SER B O 1
ATOM 2121 N N . ALA B 1 17 ? -2.434 24.192 35.136 1.00 102.66 14 ALA B N 1
ATOM 2122 C CA . ALA B 1 17 ? -2.754 25.471 34.517 1.00 102.00 14 ALA B CA 1
ATOM 2123 C C . ALA B 1 17 ? -1.593 25.898 33.633 1.00 101.32 14 ALA B C 1
ATOM 2124 O O . ALA B 1 17 ? -1.790 26.345 32.502 1.00 100.37 14 ALA B O 1
ATOM 2126 N N . LYS B 1 18 ? -0.379 25.754 34.161 1.00 101.15 15 LYS B N 1
ATOM 2127 C CA . LYS B 1 18 ? 0.825 26.111 33.426 1.00 101.36 15 LYS B CA 1
ATOM 2128 C C . LYS B 1 18 ? 1.147 25.059 32.378 1.00 101.90 15 LYS B C 1
ATOM 2129 O O . LYS B 1 18 ? 2.114 25.190 31.628 1.00 101.59 15 LYS B O 1
ATOM 2135 N N . PHE B 1 19 ? 0.332 24.010 32.337 1.00 102.31 16 PHE B N 1
ATOM 2136 C CA . PHE B 1 19 ? 0.515 22.943 31.366 1.00 101.95 16 PHE B CA 1
ATOM 2137 C C . PHE B 1 19 ? -0.308 23.310 30.134 1.00 102.40 16 PHE B C 1
ATOM 2138 O O . PHE B 1 19 ? 0.170 23.222 29.003 1.00 102.13 16 PHE B O 1
ATOM 2146 N N . ASP B 1 20 ? -1.548 23.729 30.366 1.00 102.46 17 ASP B N 1
ATOM 2147 C CA . ASP B 1 20 ? -2.424 24.148 29.281 1.00 101.76 17 ASP B CA 1
ATOM 2148 C C . ASP B 1 20 ? -1.685 25.198 28.461 1.00 99.80 17 ASP B C 1
ATOM 2149 O O . ASP B 1 20 ? -1.738 25.195 27.232 1.00 99.16 17 ASP B O 1
ATOM 2154 N N . THR B 1 21 ? -0.988 26.086 29.164 1.00 98.62 18 THR B N 1
ATOM 2155 C CA . THR B 1 21 ? -0.249 27.178 28.541 1.00 97.68 18 THR B CA 1
ATOM 2156 C C . THR B 1 21 ? 1.120 26.779 27.985 1.00 97.05 18 THR B C 1
ATOM 2157 O O . THR B 1 21 ? 1.502 27.215 26.894 1.00 97.89 18 THR B O 1
ATOM 2161 N N . GLY B 1 22 ? 1.857 25.958 28.728 1.00 94.73 19 GLY B N 1
ATOM 2162 C CA . GLY B 1 22 ? 3.170 25.533 28.274 1.00 92.45 19 GLY B CA 1
ATOM 2163 C C . GLY B 1 22 ? 3.130 24.898 26.895 1.00 91.20 19 GLY B C 1
ATOM 2164 O O . GLY B 1 22 ? 3.993 25.157 26.051 1.00 90.49 19 GLY B O 1
ATOM 2165 N N . VAL B 1 23 ? 2.122 24.062 26.669 1.00 88.84 20 VAL B N 1
ATOM 2166 C CA . VAL B 1 23 ? 1.951 23.385 25.393 1.00 87.34 20 VAL B CA 1
ATOM 2167 C C . VAL B 1 23 ? 1.804 24.386 24.255 1.00 87.33 20 VAL B C 1
ATOM 2168 O O . VAL B 1 23 ? 2.414 24.227 23.195 1.00 88.14 20 VAL B O 1
ATOM 2172 N N . ASP B 1 24 ? 0.997 25.417 24.483 1.00 85.51 21 ASP B N 1
ATOM 2173 C CA . ASP B 1 24 ? 0.762 26.438 23.473 1.00 83.01 21 ASP B CA 1
ATOM 2174 C C . ASP B 1 24 ? 2.038 27.178 23.110 1.00 80.07 21 ASP B C 1
ATOM 2175 O O . ASP B 1 24 ? 2.167 27.686 21.999 1.00 80.00 21 ASP B O 1
ATOM 2180 N N . ASN B 1 25 ? 2.980 27.247 24.044 1.00 78.35 22 ASN B N 1
ATOM 2181 C CA . ASN B 1 25 ? 4.251 27.902 23.756 1.00 78.12 22 ASN B CA 1
ATOM 2182 C C . ASN B 1 25 ? 5.077 26.966 22.882 1.00 75.86 22 ASN B C 1
ATOM 2183 O O . ASN B 1 25 ? 5.735 27.401 21.934 1.00 74.77 22 ASN B O 1
ATOM 2188 N N . LEU B 1 26 ? 5.033 25.678 23.218 1.00 72.89 23 LEU B N 1
ATOM 2189 C CA . LEU B 1 26 ? 5.744 24.654 22.464 1.00 69.06 23 LEU B CA 1
ATOM 2190 C C . LEU B 1 26 ? 5.239 24.680 21.032 1.00 67.31 23 LEU B C 1
ATOM 2191 O O . LEU B 1 26 ? 6.009 24.876 20.092 1.00 66.57 23 LEU B O 1
ATOM 2196 N N . GLN B 1 27 ? 3.934 24.485 20.877 1.00 65.05 24 GLN B N 1
ATOM 2197 C CA . GLN B 1 27 ? 3.315 24.497 19.564 1.00 63.98 24 GLN B CA 1
ATOM 2198 C C . GLN B 1 27 ? 3.791 25.731 18.803 1.00 63.40 24 GLN B C 1
ATOM 2199 O O . GLN B 1 27 ? 4.057 25.669 17.604 1.00 64.90 24 GLN B O 1
ATOM 2205 N N . THR B 1 28 ? 3.908 26.848 19.512 1.00 60.57 25 THR B N 1
ATOM 2206 C CA . THR B 1 28 ? 4.379 28.091 18.917 1.00 58.94 25 THR B CA 1
ATOM 2207 C C . THR B 1 28 ? 5.831 27.918 18.479 1.00 56.71 25 THR B C 1
ATOM 2208 O O . THR B 1 28 ? 6.208 28.291 17.370 1.00 55.77 25 THR B O 1
ATOM 2212 N N . GLN B 1 29 ? 6.648 27.352 19.356 1.00 55.62 26 GLN B N 1
ATOM 2213 C CA . GLN B 1 29 ? 8.045 27.116 19.025 1.00 54.18 26 GLN B CA 1
ATOM 2214 C C . GLN B 1 29 ? 8.120 26.173 17.819 1.00 52.91 26 GLN B C 1
ATOM 2215 O O . GLN B 1 29 ? 8.795 26.467 16.833 1.00 50.64 26 GLN B O 1
ATOM 2221 N N . VAL B 1 30 ? 7.410 25.049 17.901 1.00 52.89 27 VAL B N 1
ATOM 2222 C CA . VAL B 1 30 ? 7.384 24.067 16.820 1.00 50.82 27 VAL B CA 1
ATOM 2223 C C . VAL B 1 30 ? 7.117 24.755 15.493 1.00 52.48 27 VAL B C 1
ATOM 2224 O O . VAL B 1 30 ? 7.905 24.652 14.551 1.00 51.25 27 VAL B O 1
ATOM 2228 N N . THR B 1 31 ? 5.993 25.456 15.418 1.00 53.77 28 THR B N 1
ATOM 2229 C CA . THR B 1 31 ? 5.644 26.161 14.195 1.00 56.85 28 THR B CA 1
ATOM 2230 C C . THR B 1 31 ? 6.731 27.172 13.847 1.00 57.92 28 THR B C 1
ATOM 2231 O O . THR B 1 31 ? 6.961 27.470 12.677 1.00 56.86 28 THR B O 1
ATOM 2235 N N . GLU B 1 32 ? 7.401 27.686 14.872 1.00 60.09 29 GLU B N 1
ATOM 2236 C CA . GLU B 1 32 ? 8.472 28.658 14.685 1.00 62.12 29 GLU B CA 1
ATOM 2237 C C . GLU B 1 32 ? 9.702 28.022 14.045 1.00 60.65 29 GLU B C 1
ATOM 2238 O O . GLU B 1 32 ? 10.186 28.482 13.008 1.00 60.40 29 GLU B O 1
ATOM 2244 N N . ALA B 1 33 ? 10.213 26.972 14.681 1.00 57.58 30 ALA B N 1
ATOM 2245 C CA . ALA B 1 33 ? 11.380 26.268 14.173 1.00 55.38 30 ALA B CA 1
ATOM 2246 C C . ALA B 1 33 ? 11.148 25.844 12.727 1.00 54.42 30 ALA B C 1
ATOM 2247 O O . ALA B 1 33 ? 12.052 25.927 11.895 1.00 54.70 30 ALA B O 1
ATOM 2249 N N . LEU B 1 34 ? 9.924 25.410 12.434 1.00 54.42 31 LEU B N 1
ATOM 2250 C CA . LEU B 1 34 ? 9.559 24.955 11.095 1.00 53.66 31 LEU B CA 1
ATOM 2251 C C . LEU B 1 34 ? 9.652 26.053 10.051 1.00 54.64 31 LEU B C 1
ATOM 2252 O O . LEU B 1 34 ? 10.102 25.814 8.924 1.00 53.26 31 LEU B O 1
ATOM 2257 N N . ASP B 1 35 ? 9.203 27.249 10.418 1.00 55.72 32 ASP B N 1
ATOM 2258 C CA . ASP B 1 35 ? 9.230 28.385 9.503 1.00 56.86 32 ASP B CA 1
ATOM 2259 C C . ASP B 1 35 ? 10.673 28.742 9.176 1.00 56.85 32 ASP B C 1
ATOM 2260 O O . ASP B 1 35 ? 10.993 29.141 8.050 1.00 55.71 32 ASP B O 1
ATOM 2265 N N . LYS B 1 36 ? 11.538 28.578 10.171 1.00 56.88 33 LYS B N 1
ATOM 2266 C CA . LYS B 1 36 ? 12.959 28.850 10.015 1.00 59.68 33 LYS B CA 1
ATOM 2267 C C . LYS B 1 36 ? 13.563 27.792 9.089 1.00 60.31 33 LYS B C 1
ATOM 2268 O O . LYS B 1 36 ? 14.199 28.129 8.085 1.00 59.31 33 LYS B O 1
ATOM 2274 N N . LEU B 1 37 ? 13.351 26.517 9.424 1.00 59.85 34 LEU B N 1
ATOM 2275 C CA . LEU B 1 37 ? 13.871 25.410 8.621 1.00 56.36 34 LEU B CA 1
ATOM 2276 C C . LEU B 1 37 ? 13.465 25.551 7.161 1.00 57.59 34 LEU B C 1
ATOM 2277 O O . LEU B 1 37 ? 14.274 25.326 6.263 1.00 57.77 34 LEU B O 1
ATOM 2282 N N . ALA B 1 38 ? 12.209 25.921 6.932 1.00 56.10 35 ALA B N 1
ATOM 2283 C CA . ALA B 1 38 ? 11.693 26.092 5.582 1.00 58.25 35 ALA B CA 1
ATOM 2284 C C . ALA B 1 38 ? 12.508 27.134 4.825 1.00 60.00 35 ALA B C 1
ATOM 2285 O O . ALA B 1 38 ? 12.683 27.035 3.613 1.00 61.50 35 ALA B O 1
ATOM 2287 N N . ALA B 1 39 ? 13.002 28.135 5.547 1.00 61.64 36 ALA B N 1
ATOM 2288 C CA . ALA B 1 39 ? 13.804 29.196 4.944 1.00 62.85 36 ALA B CA 1
ATOM 2289 C C . ALA B 1 39 ? 15.086 28.600 4.366 1.00 62.49 36 ALA B C 1
ATOM 2290 O O . ALA B 1 39 ? 15.467 28.895 3.232 1.00 63.33 36 ALA B O 1
ATOM 2292 N N . LYS B 1 40 ? 15.747 27.772 5.167 1.00 61.81 37 LYS B N 1
ATOM 2293 C CA . LYS B 1 40 ? 16.979 27.094 4.765 1.00 63.48 37 LYS B CA 1
ATOM 2294 C C . LYS B 1 40 ? 16.734 25.599 4.941 1.00 60.79 37 LYS B C 1
ATOM 2295 O O . LYS B 1 40 ? 17.252 24.980 5.873 1.00 60.21 37 LYS B O 1
ATOM 2301 N N . PRO B 1 41 ? 15.942 25.002 4.033 1.00 61.26 38 PRO B N 1
ATOM 2302 C CA . PRO B 1 41 ? 15.558 23.585 4.011 1.00 61.18 38 PRO B CA 1
ATOM 2303 C C . PRO B 1 41 ? 16.655 22.561 4.275 1.00 61.03 38 PRO B C 1
ATOM 2304 O O . PRO B 1 41 ? 16.448 21.609 5.026 1.00 62.34 38 PRO B O 1
ATOM 2308 N N . SER B 1 42 ? 17.821 22.749 3.669 1.00 61.78 39 SER B N 1
ATOM 2309 C CA . SER B 1 42 ? 18.901 21.784 3.846 1.00 63.67 39 SER B CA 1
ATOM 2310 C C . SER B 1 42 ? 19.784 21.935 5.079 1.00 64.79 39 SER B C 1
ATOM 2311 O O . SER B 1 42 ? 20.457 20.977 5.463 1.00 67.10 39 SER B O 1
ATOM 2314 N N . ASP B 1 43 ? 19.786 23.108 5.713 1.00 63.68 40 ASP B N 1
ATOM 2315 C CA . ASP B 1 43 ? 20.631 23.291 6.894 1.00 61.04 40 ASP B CA 1
ATOM 2316 C C . ASP B 1 43 ? 20.291 22.275 7.963 1.00 59.73 40 ASP B C 1
ATOM 2317 O O . ASP B 1 43 ? 19.204 22.302 8.527 1.00 61.36 40 ASP B O 1
ATOM 2322 N N . PRO B 1 44 ? 21.229 21.368 8.266 1.00 60.55 41 PRO B N 1
ATOM 2323 C CA . PRO B 1 44 ? 21.022 20.331 9.278 1.00 58.58 41 PRO B CA 1
ATOM 2324 C C . PRO B 1 44 ? 20.725 20.892 10.662 1.00 58.82 41 PRO B C 1
ATOM 2325 O O . PRO B 1 44 ? 20.061 20.244 11.476 1.00 61.10 41 PRO B O 1
ATOM 2329 N N . ALA B 1 45 ? 21.220 22.096 10.928 1.00 58.40 42 ALA B N 1
ATOM 2330 C CA . ALA B 1 45 ? 20.999 22.730 12.225 1.00 54.84 42 ALA B CA 1
ATOM 2331 C C . ALA B 1 45 ? 19.512 23.023 12.446 1.00 49.93 42 ALA B C 1
ATOM 2332 O O . ALA B 1 45 ? 18.924 22.618 13.451 1.00 48.03 42 ALA B O 1
ATOM 2334 N N . LEU B 1 46 ? 18.909 23.717 11.493 1.00 47.27 43 LEU B N 1
ATOM 2335 C CA . LEU B 1 46 ? 17.501 24.064 11.582 1.00 49.02 43 LEU B CA 1
ATOM 2336 C C . LEU B 1 46 ? 16.600 22.830 11.650 1.00 49.73 43 LEU B C 1
ATOM 2337 O O . LEU B 1 46 ? 15.575 22.850 12.331 1.00 49.42 43 LEU B O 1
ATOM 2342 N N . LEU B 1 47 ? 16.985 21.756 10.959 1.00 50.19 44 LEU B N 1
ATOM 2343 C CA . LEU B 1 47 ? 16.185 20.530 10.971 1.00 49.60 44 LEU B CA 1
ATOM 2344 C C . LEU B 1 47 ? 16.243 19.877 12.337 1.00 49.18 44 LEU B C 1
ATOM 2345 O O . LEU B 1 47 ? 15.220 19.488 12.895 1.00 50.34 44 LEU B O 1
ATOM 2350 N N . ALA B 1 48 ? 17.454 19.749 12.867 1.00 52.20 45 ALA B N 1
ATOM 2351 C CA . ALA B 1 48 ? 17.658 19.139 14.175 1.00 53.65 45 ALA B CA 1
ATOM 2352 C C . ALA B 1 48 ? 16.859 19.884 15.250 1.00 54.42 45 ALA B C 1
ATOM 2353 O O . ALA B 1 48 ? 16.255 19.267 16.134 1.00 52.28 45 ALA B O 1
ATOM 2355 N N . ALA B 1 49 ? 16.864 21.213 15.165 1.00 56.13 46 ALA B N 1
ATOM 2356 C CA . ALA B 1 49 ? 16.141 22.053 16.120 1.00 56.60 46 ALA B CA 1
ATOM 2357 C C . ALA B 1 49 ? 14.642 21.810 15.977 1.00 54.28 46 ALA B C 1
ATOM 2358 O O . ALA B 1 49 ? 13.955 21.503 16.955 1.00 55.92 46 ALA B O 1
ATOM 2360 N N . TYR B 1 50 ? 14.135 21.957 14.755 1.00 51.54 47 TYR B N 1
ATOM 2361 C CA . TYR B 1 50 ? 12.719 21.718 14.499 1.00 47.10 47 TYR B CA 1
ATOM 2362 C C . TYR B 1 50 ? 12.322 20.330 15.019 1.00 45.40 47 TYR B C 1
ATOM 2363 O O . TYR B 1 50 ? 11.355 20.195 15.765 1.00 42.04 47 TYR B O 1
ATOM 2372 N N . GLN B 1 51 ? 13.069 19.298 14.631 1.00 46.99 48 GLN B N 1
ATOM 2373 C CA . GLN B 1 51 ? 12.749 17.946 15.088 1.00 47.62 48 GLN B CA 1
ATOM 2374 C C . GLN B 1 51 ? 12.728 17.925 16.602 1.00 48.35 48 GLN B C 1
ATOM 2375 O O . GLN B 1 51 ? 11.817 17.381 17.215 1.00 47.01 48 GLN B O 1
ATOM 2381 N N . SER B 1 52 ? 13.747 18.529 17.199 1.00 50.84 49 SER B N 1
ATOM 2382 C CA . SER B 1 52 ? 13.862 18.573 18.647 1.00 52.71 49 SER B CA 1
ATOM 2383 C C . SER B 1 52 ? 12.594 19.137 19.307 1.00 51.92 49 SER B C 1
ATOM 2384 O O . SER B 1 52 ? 11.968 18.473 20.137 1.00 51.36 49 SER B O 1
ATOM 2387 N N . LYS B 1 53 ? 12.210 20.352 18.915 1.00 50.75 50 LYS B N 1
ATOM 2388 C CA . LYS B 1 53 ? 11.030 21.023 19.472 1.00 50.76 50 LYS B CA 1
ATOM 2389 C C . LYS B 1 53 ? 9.740 20.219 19.290 1.00 48.73 50 LYS B C 1
ATOM 2390 O O . LYS B 1 53 ? 8.950 20.058 20.229 1.00 41.34 50 LYS B O 1
ATOM 2396 N N . LEU B 1 54 ? 9.523 19.730 18.072 1.00 48.91 51 LEU B N 1
ATOM 2397 C CA . LEU B 1 54 ? 8.336 18.934 17.771 1.00 47.26 51 LEU B CA 1
ATOM 2398 C C . LEU B 1 54 ? 8.272 17.726 18.680 1.00 46.60 51 LEU B C 1
ATOM 2399 O O . LEU B 1 54 ? 7.197 17.347 19.143 1.00 47.12 51 LEU B O 1
ATOM 2404 N N . SER B 1 55 ? 9.426 17.118 18.932 1.00 45.81 52 SER B N 1
ATOM 2405 C CA . SER B 1 55 ? 9.488 15.940 19.796 1.00 51.31 52 SER B CA 1
ATOM 2406 C C . SER B 1 55 ? 8.986 16.295 21.189 1.00 53.61 52 SER B C 1
ATOM 2407 O O . SER B 1 55 ? 8.224 15.553 21.816 1.00 55.17 52 SER B O 1
ATOM 2410 N N . GLU B 1 56 ? 9.437 17.449 21.659 1.00 54.03 53 GLU B N 1
ATOM 2411 C CA . GLU B 1 56 ? 9.081 17.978 22.965 1.00 53.07 53 GLU B CA 1
ATOM 2412 C C . GLU B 1 56 ? 7.572 18.253 23.052 1.00 51.82 53 GLU B C 1
ATOM 2413 O O . GLU B 1 56 ? 6.899 17.800 23.981 1.00 49.35 53 GLU B O 1
ATOM 2419 N N . TYR B 1 57 ? 7.047 19.005 22.089 1.00 52.76 54 TYR B N 1
ATOM 2420 C CA . TYR B 1 57 ? 5.620 19.310 22.063 1.00 55.06 54 TYR B CA 1
ATOM 2421 C C . TYR B 1 57 ? 4.871 18.005 22.216 1.00 56.88 54 TYR B C 1
ATOM 2422 O O . TYR B 1 57 ? 4.108 17.806 23.150 1.00 57.89 54 TYR B O 1
ATOM 2431 N N . ASN B 1 58 ? 5.138 17.114 21.284 1.00 60.26 55 ASN B N 1
ATOM 2432 C CA . ASN B 1 58 ? 4.522 15.808 21.214 1.00 61.27 55 ASN B CA 1
ATOM 2433 C C . ASN B 1 58 ? 4.554 15.016 22.497 1.00 59.54 55 ASN B C 1
ATOM 2434 O O . ASN B 1 58 ? 3.576 14.383 22.845 1.00 59.18 55 ASN B O 1
ATOM 2439 N N . LEU B 1 59 ? 5.682 15.008 23.187 1.00 60.34 56 LEU B N 1
ATOM 2440 C CA . LEU B 1 59 ? 5.751 14.251 24.422 1.00 61.62 56 LEU B CA 1
ATOM 2441 C C . LEU B 1 59 ? 4.944 14.957 25.491 1.00 62.08 56 LEU B C 1
ATOM 2442 O O . LEU B 1 59 ? 4.192 14.330 26.226 1.00 60.99 56 LEU B O 1
ATOM 2447 N N . TYR B 1 60 ? 5.099 16.272 25.562 1.00 65.71 57 TYR B N 1
ATOM 2448 C CA . TYR B 1 60 ? 4.406 17.067 26.560 1.00 70.61 57 TYR B CA 1
ATOM 2449 C C . TYR B 1 60 ? 2.911 17.225 26.325 1.00 73.42 57 TYR B C 1
ATOM 2450 O O . TYR B 1 60 ? 2.148 17.348 27.281 1.00 74.77 57 TYR B O 1
ATOM 2459 N N . ARG B 1 61 ? 2.481 17.214 25.068 1.00 75.95 58 ARG B N 1
ATOM 2460 C CA . ARG B 1 61 ? 1.057 17.340 24.785 1.00 79.25 58 ARG B CA 1
ATOM 2461 C C . ARG B 1 61 ? 0.420 16.010 25.144 1.00 80.80 58 ARG B C 1
ATOM 2462 O O . ARG B 1 61 ? -0.670 15.955 25.710 1.00 80.87 58 ARG B O 1
ATOM 2470 N N . ASN B 1 62 ? 1.117 14.934 24.801 1.00 83.74 59 ASN B N 1
ATOM 2471 C CA . ASN B 1 62 ? 0.653 13.587 25.097 1.00 86.85 59 ASN B CA 1
ATOM 2472 C C . ASN B 1 62 ? 0.588 13.446 26.610 1.00 88.70 59 ASN B C 1
ATOM 2473 O O . ASN B 1 62 ? -0.470 13.193 27.186 1.00 87.27 59 ASN B O 1
ATOM 2478 N N . ALA B 1 63 ? 1.743 13.635 27.240 1.00 91.50 60 ALA B N 1
ATOM 2479 C CA . ALA B 1 63 ? 1.905 13.526 28.692 1.00 94.74 60 ALA B CA 1
ATOM 2480 C C . ALA B 1 63 ? 0.789 14.183 29.490 1.00 96.45 60 ALA B C 1
ATOM 2481 O O . ALA B 1 63 ? 0.349 13.662 30.515 1.00 96.50 60 ALA B O 1
ATOM 2483 N N . GLN B 1 64 ? 0.356 15.330 29.018 1.00 98.23 61 GLN B N 1
ATOM 2484 C CA . GLN B 1 64 ? -0.682 16.116 29.659 1.00 100.66 61 GLN B CA 1
ATOM 2485 C C . GLN B 1 64 ? -1.991 15.356 29.780 1.00 101.86 61 GLN B C 1
ATOM 2486 O O . GLN B 1 64 ? -2.600 15.329 30.850 1.00 102.37 61 GLN B O 1
ATOM 2492 N N . SER B 1 65 ? -2.373 14.700 28.693 1.00 102.98 62 SER B N 1
ATOM 2493 C CA . SER B 1 65 ? -3.583 13.894 28.653 1.00 104.85 62 SER B CA 1
ATOM 2494 C C . SER B 1 65 ? -3.545 13.025 29.905 1.00 106.24 62 SER B C 1
ATOM 2495 O O . SER B 1 65 ? -4.535 12.863 30.612 1.00 106.91 62 SER B O 1
ATOM 2498 N N . ASN B 1 66 ? -2.373 12.459 30.171 1.00 107.63 63 ASN B N 1
ATOM 2499 C CA . ASN B 1 66 ? -2.159 11.603 31.338 1.00 108.80 63 ASN B CA 1
ATOM 2500 C C . ASN B 1 66 ? -2.113 12.462 32.602 1.00 109.23 63 ASN B C 1
ATOM 2501 O O . ASN B 1 66 ? -1.123 12.359 33.355 1.00 109.26 63 ASN B O 1
ATOM 2506 N N . THR B 1 67 ? -3.071 13.237 32.823 1.00 109.31 64 THR B N 1
ATOM 2507 N N . GLY B 1 108 ? 2.921 9.214 31.024 1.00 79.06 146 GLY B N 1
ATOM 2508 C CA . GLY B 1 108 ? 3.247 9.054 29.568 1.00 80.54 146 GLY B CA 1
ATOM 2509 C C . GLY B 1 108 ? 3.694 7.695 29.038 1.00 81.84 146 GLY B C 1
ATOM 2510 O O . GLY B 1 108 ? 3.672 7.499 27.852 1.00 82.75 146 GLY B O 1
ATOM 2511 N N . ASP B 1 109 ? 4.087 6.739 29.885 1.00 81.62 147 ASP B N 1
ATOM 2512 C CA . ASP B 1 109 ? 4.544 5.425 29.449 1.00 83.08 147 ASP B CA 1
ATOM 2513 C C . ASP B 1 109 ? 4.019 4.961 28.097 1.00 80.73 147 ASP B C 1
ATOM 2514 O O . ASP B 1 109 ? 4.708 4.285 27.358 1.00 80.19 147 ASP B O 1
ATOM 2519 N N . SER B 1 110 ? 2.759 5.282 27.809 1.00 78.36 148 SER B N 1
ATOM 2520 C CA . SER B 1 110 ? 2.135 4.929 26.524 1.00 73.26 148 SER B CA 1
ATOM 2521 C C . SER B 1 110 ? 2.948 5.516 25.363 1.00 69.11 148 SER B C 1
ATOM 2522 O O . SER B 1 110 ? 3.184 4.864 24.340 1.00 67.11 148 SER B O 1
ATOM 2525 N N . TYR B 1 111 ? 3.349 6.772 25.540 1.00 65.30 149 TYR B N 1
ATOM 2526 C CA . TYR B 1 111 ? 4.161 7.530 24.582 1.00 59.39 149 TYR B CA 1
ATOM 2527 C C . TYR B 1 111 ? 5.389 6.716 24.161 1.00 54.51 149 TYR B C 1
ATOM 2528 O O . TYR B 1 111 ? 5.646 6.540 22.972 1.00 52.34 149 TYR B O 1
ATOM 2537 N N . LEU B 1 112 ? 6.144 6.224 25.136 1.00 51.23 150 LEU B N 1
ATOM 2538 C CA . LEU B 1 112 ? 7.311 5.408 24.835 1.00 51.30 150 LEU B CA 1
ATOM 2539 C C . LEU B 1 112 ? 6.860 4.079 24.240 1.00 50.92 150 LEU B C 1
ATOM 2540 O O . LEU B 1 112 ? 7.637 3.393 23.579 1.00 50.95 150 LEU B O 1
ATOM 2545 N N . GLY B 1 113 ? 5.603 3.715 24.484 1.00 50.04 151 GLY B N 1
ATOM 2546 C CA . GLY B 1 113 ? 5.078 2.476 23.935 1.00 48.67 151 GLY B CA 1
ATOM 2547 C C . GLY B 1 113 ? 5.184 2.485 22.418 1.00 47.74 151 GLY B C 1
ATOM 2548 O O . GLY B 1 113 ? 5.633 1.511 21.811 1.00 48.29 151 GLY B O 1
ATOM 2549 N N . VAL B 1 114 ? 4.768 3.588 21.800 1.00 45.07 152 VAL B N 1
ATOM 2550 C CA . VAL B 1 114 ? 4.851 3.714 20.349 1.00 42.94 152 VAL B CA 1
ATOM 2551 C C . VAL B 1 114 ? 6.293 3.536 19.901 1.00 41.29 152 VAL B C 1
ATOM 2552 O O . VAL B 1 114 ? 6.603 2.651 19.104 1.00 42.49 152 VAL B O 1
ATOM 2556 N N . TYR B 1 115 ? 7.173 4.384 20.422 1.00 41.06 153 TYR B N 1
ATOM 2557 C CA . TYR B 1 115 ? 8.584 4.321 20.069 1.00 42.98 153 TYR B CA 1
ATOM 2558 C C . TYR B 1 115 ? 9.140 2.920 20.127 1.00 44.89 153 TYR B C 1
ATOM 2559 O O . TYR B 1 115 ? 9.758 2.456 19.170 1.00 45.27 153 TYR B O 1
ATOM 2568 N N . GLU B 1 116 ? 8.925 2.238 21.244 1.00 47.51 154 GLU B N 1
ATOM 2569 C CA . GLU B 1 116 ? 9.425 0.877 21.375 1.00 49.30 154 GLU B CA 1
ATOM 2570 C C . GLU B 1 116 ? 8.858 0.029 20.250 1.00 46.14 154 GLU B C 1
ATOM 2571 O O . GLU B 1 116 ? 9.555 -0.796 19.661 1.00 47.29 154 GLU B O 1
ATOM 2577 N N . ASN B 1 117 ? 7.586 0.254 19.946 1.00 43.43 155 ASN B N 1
ATOM 2578 C CA . ASN B 1 117 ? 6.914 -0.479 18.888 1.00 42.79 155 ASN B CA 1
ATOM 2579 C C . ASN B 1 117 ? 7.516 -0.157 17.514 1.00 38.66 155 ASN B C 1
ATOM 2580 O O . ASN B 1 117 ? 7.741 -1.055 16.691 1.00 35.47 155 ASN B O 1
ATOM 2585 N N . VAL B 1 118 ? 7.780 1.125 17.264 1.00 38.34 156 VAL B N 1
ATOM 2586 C CA . VAL B 1 118 ? 8.364 1.528 15.977 1.00 39.09 156 VAL B CA 1
ATOM 2587 C C . VAL B 1 118 ? 9.694 0.822 15.721 1.00 38.93 156 VAL B C 1
ATOM 2588 O O . VAL B 1 118 ? 9.940 0.313 14.626 1.00 36.31 156 VAL B O 1
ATOM 2592 N N . VAL B 1 119 ? 10.550 0.788 16.737 1.00 40.41 157 VAL B N 1
ATOM 2593 C CA . VAL B 1 119 ? 11.856 0.158 16.601 1.00 39.22 157 VAL B CA 1
ATOM 2594 C C . VAL B 1 119 ? 11.732 -1.356 16.521 1.00 38.18 157 VAL B C 1
ATOM 2595 O O . VAL B 1 119 ? 12.390 -2.004 15.705 1.00 38.32 157 VAL B O 1
ATOM 2599 N N . ALA B 1 120 ? 10.879 -1.925 17.358 1.00 39.22 158 ALA B N 1
ATOM 2600 C CA . ALA B 1 120 ? 10.692 -3.365 17.336 1.00 38.43 158 ALA B CA 1
ATOM 2601 C C . ALA B 1 120 ? 10.252 -3.806 15.943 1.00 37.28 158 ALA B C 1
ATOM 2602 O O . ALA B 1 120 ? 10.808 -4.749 15.377 1.00 37.79 158 ALA B O 1
ATOM 2604 N N . VAL B 1 121 ? 9.260 -3.121 15.381 1.00 35.44 159 VAL B N 1
ATOM 2605 C CA . VAL B 1 121 ? 8.772 -3.501 14.055 1.00 36.39 159 VAL B CA 1
ATOM 2606 C C . VAL B 1 121 ? 9.803 -3.339 12.938 1.00 37.03 159 VAL B C 1
ATOM 2607 O O . VAL B 1 121 ? 9.925 -4.210 12.077 1.00 38.18 159 VAL B O 1
ATOM 2611 N N . TYR B 1 122 ? 10.540 -2.233 12.946 1.00 36.57 160 TYR B N 1
ATOM 2612 C CA . TYR B 1 122 ? 11.530 -1.996 11.900 1.00 35.91 160 TYR B CA 1
ATOM 2613 C C . TYR B 1 122 ? 12.696 -2.949 11.998 1.00 35.02 160 TYR B C 1
ATOM 2614 O O . TYR B 1 122 ? 13.275 -3.363 10.984 1.00 33.12 160 TYR B O 1
ATOM 2623 N N . THR B 1 123 ? 13.054 -3.282 13.231 1.00 38.48 161 THR B N 1
ATOM 2624 C CA . THR B 1 123 ? 14.162 -4.189 13.477 1.00 38.53 161 THR B CA 1
ATOM 2625 C C . THR B 1 123 ? 13.852 -5.562 12.882 1.00 39.40 161 THR B C 1
ATOM 2626 O O . THR B 1 123 ? 14.720 -6.184 12.261 1.00 39.98 161 THR B O 1
ATOM 2630 N N . ASP B 1 124 ? 12.618 -6.032 13.047 1.00 38.15 162 ASP B N 1
ATOM 2631 C CA . ASP B 1 124 ? 12.261 -7.334 12.492 1.00 41.11 162 ASP B CA 1
ATOM 2632 C C . ASP B 1 124 ? 12.175 -7.241 10.974 1.00 42.21 162 ASP B C 1
ATOM 2633 O O . ASP B 1 124 ? 12.469 -8.209 10.259 1.00 40.68 162 ASP B O 1
ATOM 2638 N N . PHE B 1 125 ? 11.786 -6.064 10.484 1.00 41.17 163 PHE B N 1
ATOM 2639 C CA . PHE B 1 125 ? 11.678 -5.831 9.044 1.00 40.84 163 PHE B CA 1
ATOM 2640 C C . PHE B 1 125 ? 13.081 -5.829 8.459 1.00 36.99 163 PHE B C 1
ATOM 2641 O O . PHE B 1 125 ? 13.338 -6.420 7.406 1.00 39.28 163 PHE B O 1
ATOM 2649 N N . TYR B 1 126 ? 13.996 -5.170 9.148 1.00 35.06 164 TYR B N 1
ATOM 2650 C CA . TYR B 1 126 ? 15.355 -5.110 8.652 1.00 38.79 164 TYR B CA 1
ATOM 2651 C C . TYR B 1 126 ? 16.014 -6.475 8.743 1.00 38.42 164 TYR B C 1
ATOM 2652 O O . TYR B 1 126 ? 16.784 -6.856 7.862 1.00 35.34 164 TYR B O 1
ATOM 2661 N N . GLN B 1 127 ? 15.728 -7.202 9.820 1.00 38.68 165 GLN B N 1
ATOM 2662 C CA . GLN B 1 127 ? 16.323 -8.525 9.990 1.00 41.74 165 GLN B CA 1
ATOM 2663 C C . GLN B 1 127 ? 15.874 -9.427 8.848 1.00 37.86 165 GLN B C 1
ATOM 2664 O O . GLN B 1 127 ? 16.670 -10.164 8.266 1.00 39.60 165 GLN B O 1
ATOM 2670 N N . ALA B 1 128 ? 14.589 -9.356 8.529 1.00 36.73 166 ALA B N 1
ATOM 2671 C CA . ALA B 1 128 ? 14.045 -10.148 7.438 1.00 37.10 166 ALA B CA 1
ATOM 2672 C C . ALA B 1 128 ? 14.817 -9.807 6.167 1.00 36.34 166 ALA B C 1
ATOM 2673 O O . ALA B 1 128 ? 15.137 -10.698 5.379 1.00 38.16 166 ALA B O 1
ATOM 2675 N N . PHE B 1 129 ? 15.128 -8.521 5.968 1.00 35.17 167 PHE B N 1
ATOM 2676 C CA . PHE B 1 129 ? 15.879 -8.089 4.775 1.00 35.14 167 PHE B CA 1
ATOM 2677 C C . PHE B 1 129 ? 17.319 -8.614 4.795 1.00 34.93 167 PHE B C 1
ATOM 2678 O O . PHE B 1 129 ? 17.877 -8.958 3.750 1.00 31.04 167 PHE B O 1
ATOM 2686 N N . SER B 1 130 ? 17.920 -8.661 5.984 1.00 35.21 168 SER B N 1
ATOM 2687 C CA . SER B 1 130 ? 19.297 -9.146 6.131 1.00 39.64 168 SER B CA 1
ATOM 2688 C C . SER B 1 130 ? 19.395 -10.613 5.748 1.00 42.39 168 SER B C 1
ATOM 2689 O O . SER B 1 130 ? 20.406 -11.053 5.200 1.00 43.87 168 SER B O 1
ATOM 2692 N N . ASP B 1 131 ? 18.346 -11.375 6.040 1.00 44.28 169 ASP B N 1
ATOM 2693 C CA . ASP B 1 131 ? 18.354 -12.790 5.694 1.00 47.81 169 ASP B CA 1
ATOM 2694 C C . ASP B 1 131 ? 18.435 -12.972 4.173 1.00 48.50 169 ASP B C 1
ATOM 2695 O O . ASP B 1 131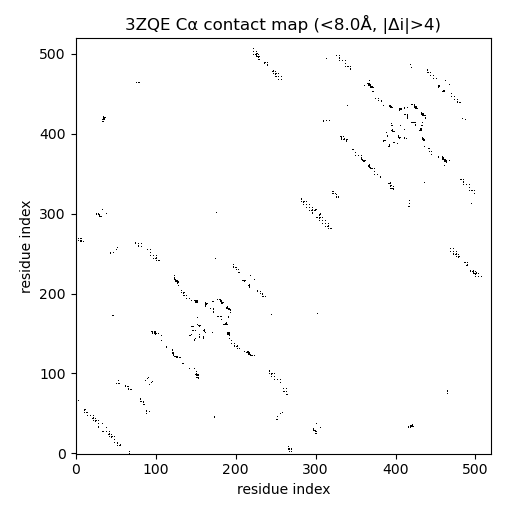 ? 19.049 -13.926 3.692 1.00 47.71 169 ASP B O 1
ATOM 2700 N N . ILE B 1 132 ? 17.836 -12.051 3.415 1.00 47.18 170 ILE B N 1
ATOM 2701 C CA . ILE B 1 132 ? 17.902 -12.120 1.950 1.00 43.33 170 ILE B CA 1
ATOM 2702 C C . ILE B 1 132 ? 19.326 -11.744 1.540 1.00 42.26 170 ILE B C 1
ATOM 2703 O O . ILE B 1 132 ? 19.893 -12.310 0.610 1.00 39.68 170 ILE B O 1
ATOM 2708 N N . LEU B 1 133 ? 19.890 -10.771 2.246 1.00 43.69 171 LEU B N 1
ATOM 2709 C CA . LEU B 1 133 ? 21.246 -10.311 1.979 1.00 47.46 171 LEU B CA 1
ATOM 2710 C C . LEU B 1 133 ? 22.260 -11.425 2.170 1.00 48.46 171 LEU B C 1
ATOM 2711 O O . LEU B 1 133 ? 23.261 -11.482 1.472 1.00 48.27 171 LEU B O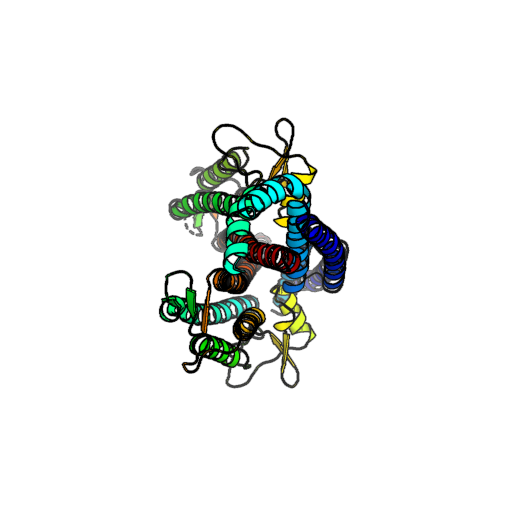 1
ATOM 2716 N N . SER B 1 134 ? 22.000 -12.308 3.127 1.00 51.14 172 SER B N 1
ATOM 2717 C CA . SER B 1 134 ? 22.919 -13.405 3.411 1.00 53.08 172 SER B CA 1
ATOM 2718 C C . SER B 1 134 ? 22.905 -14.477 2.327 1.00 52.21 172 SER B C 1
ATOM 2719 O O . SER B 1 134 ? 23.812 -15.304 2.258 1.00 52.87 172 SER B O 1
ATOM 2722 N N . LYS B 1 135 ? 21.885 -14.467 1.478 1.00 50.29 173 LYS B N 1
ATOM 2723 C CA . LYS B 1 135 ? 21.803 -15.463 0.416 1.00 48.19 173 LYS B CA 1
ATOM 2724 C C . LYS B 1 135 ? 22.411 -14.945 -0.880 1.00 48.65 173 LYS B C 1
ATOM 2725 O O . LYS B 1 135 ? 22.459 -15.659 -1.876 1.00 47.57 173 LYS B O 1
ATOM 2731 N N . MET B 1 136 ? 22.887 -13.701 -0.863 1.00 51.71 174 MET B N 1
ATOM 2732 C CA . MET B 1 136 ? 23.468 -13.098 -2.060 1.00 50.90 174 MET B CA 1
ATOM 2733 C C . MET B 1 136 ? 24.569 -13.953 -2.667 1.00 51.78 174 MET B C 1
ATOM 2734 O O . MET B 1 136 ? 24.536 -14.261 -3.861 1.00 50.15 174 MET B O 1
ATOM 2739 N N . GLY B 1 137 ? 25.547 -14.326 -1.841 1.00 52.67 175 GLY B N 1
ATOM 2740 C CA . GLY B 1 137 ? 26.650 -15.149 -2.309 1.00 49.43 175 GLY B CA 1
ATOM 2741 C C . GLY B 1 137 ? 26.163 -16.349 -3.105 1.00 47.34 175 GLY B C 1
ATOM 2742 O O . GLY B 1 137 ? 26.710 -16.679 -4.159 1.00 43.86 175 GLY B O 1
ATOM 2743 N N . GLY B 1 138 ? 25.116 -16.993 -2.604 1.00 47.71 176 GLY B N 1
ATOM 2744 C CA . GLY B 1 138 ? 24.569 -18.153 -3.283 1.00 49.24 176 GLY B CA 1
ATOM 2745 C C . GLY B 1 138 ? 23.992 -17.842 -4.654 1.00 52.54 176 GLY B C 1
ATOM 2746 O O . GLY B 1 138 ? 23.877 -18.734 -5.496 1.00 51.60 176 GLY B O 1
ATOM 2747 N N . TRP B 1 139 ? 23.635 -16.578 -4.886 1.00 52.41 177 TRP B N 1
ATOM 2748 C CA . TRP B 1 139 ? 23.059 -16.177 -6.164 1.00 50.28 177 TRP B CA 1
ATOM 2749 C C . TRP B 1 139 ? 24.061 -15.580 -7.158 1.00 53.00 177 TRP B C 1
ATOM 2750 O O . TRP B 1 139 ? 23.701 -15.232 -8.287 1.00 51.03 177 TRP B O 1
ATOM 2761 N N . LEU B 1 140 ? 25.317 -15.463 -6.736 1.00 56.96 178 LEU B N 1
ATOM 2762 C CA . LEU B 1 140 ? 26.373 -14.921 -7.592 1.00 59.91 178 LEU B CA 1
ATOM 2763 C C . LEU B 1 140 ? 27.287 -16.035 -8.089 1.00 62.78 178 LEU B C 1
ATOM 2764 O O . LEU B 1 140 ? 27.937 -16.720 -7.299 1.00 61.90 178 LEU B O 1
ATOM 2769 N N . LEU B 1 141 ? 27.331 -16.213 -9.402 1.00 66.87 179 LEU B N 1
ATOM 2770 C CA . LEU B 1 141 ? 28.162 -17.246 -10.004 1.00 71.38 179 LEU B CA 1
ATOM 2771 C C . LEU B 1 141 ? 29.167 -16.602 -10.944 1.00 74.63 179 LEU B C 1
ATOM 2772 O O . LEU B 1 141 ? 28.798 -16.154 -12.028 1.00 73.89 179 LEU B O 1
ATOM 2777 N N . PRO B 1 142 ? 30.446 -16.521 -10.535 1.00 79.86 180 PRO B N 1
ATOM 2778 C CA . PRO B 1 142 ? 31.426 -15.909 -11.434 1.00 83.52 180 PRO B CA 1
ATOM 2779 C C . PRO B 1 142 ? 31.272 -16.518 -12.824 1.00 87.38 180 PRO B C 1
ATOM 2780 O O . PRO B 1 142 ? 31.379 -17.734 -13.005 1.00 87.64 180 PRO B O 1
ATOM 2784 N N . GLY B 1 143 ? 30.987 -15.658 -13.796 1.00 90.45 181 GLY B N 1
ATOM 2785 C CA . GLY B 1 143 ? 30.779 -16.110 -15.158 1.00 93.43 181 GLY B CA 1
ATOM 2786 C C . GLY B 1 143 ? 32.006 -16.619 -15.882 1.00 94.96 181 GLY B C 1
ATOM 2787 O O . GLY B 1 143 ? 33.088 -16.747 -15.305 1.00 95.44 181 GLY B O 1
ATOM 2788 N N . LYS B 1 144 ? 31.825 -16.905 -17.166 1.00 95.98 182 LYS B N 1
ATOM 2789 C CA . LYS B 1 144 ? 32.901 -17.410 -17.998 1.00 96.96 182 LYS B CA 1
ATOM 2790 C C . LYS B 1 144 ? 34.013 -16.379 -18.189 1.00 97.07 182 LYS B C 1
ATOM 2791 O O . LYS B 1 144 ? 33.758 -15.174 -18.236 1.00 96.76 182 LYS B O 1
ATOM 2797 N N . ASP B 1 145 ? 35.245 -16.877 -18.273 1.00 96.77 183 ASP B N 1
ATOM 2798 C CA . ASP B 1 145 ? 36.448 -16.068 -18.480 1.00 96.23 183 ASP B CA 1
ATOM 2799 C C . ASP B 1 145 ? 36.706 -14.940 -17.475 1.00 94.01 183 ASP B C 1
ATOM 2800 O O . ASP B 1 145 ? 37.430 -13.988 -17.778 1.00 94.19 183 ASP B O 1
ATOM 2805 N N . GLY B 1 146 ? 36.125 -15.053 -16.284 1.00 90.86 184 GLY B N 1
ATOM 2806 C CA . GLY B 1 146 ? 36.328 -14.047 -15.254 1.00 87.68 184 GLY B CA 1
ATOM 2807 C C . GLY B 1 146 ? 36.069 -12.600 -15.643 1.00 85.42 184 GLY B C 1
ATOM 2808 O O . GLY B 1 146 ? 36.460 -11.682 -14.923 1.00 86.43 184 GLY B O 1
ATOM 2809 N N . ASN B 1 147 ? 35.423 -12.385 -16.783 1.00 82.48 185 ASN B N 1
ATOM 2810 C CA . ASN B 1 147 ? 35.108 -11.034 -17.236 1.00 79.81 185 ASN B CA 1
ATOM 2811 C C . ASN B 1 147 ? 33.601 -10.871 -17.088 1.00 75.44 185 ASN B C 1
ATOM 2812 O O . ASN B 1 147 ? 33.052 -9.780 -17.240 1.00 75.65 185 ASN B O 1
ATOM 2817 N N . THR B 1 148 ? 32.935 -11.976 -16.784 1.00 69.85 186 THR B N 1
ATOM 2818 C CA . THR B 1 148 ? 31.497 -11.961 -16.628 1.00 63.25 186 THR B CA 1
ATOM 2819 C C . THR B 1 148 ? 31.083 -12.562 -15.299 1.00 59.87 186 THR B C 1
ATOM 2820 O O . THR B 1 148 ? 31.867 -13.228 -14.624 1.00 59.27 186 THR B O 1
ATOM 2824 N N . VAL B 1 149 ? 29.833 -12.310 -14.941 1.00 55.98 187 VAL B N 1
ATOM 2825 C CA . VAL B 1 149 ? 29.245 -12.805 -13.712 1.00 53.48 187 VAL B CA 1
ATOM 2826 C C . VAL B 1 149 ? 27.829 -13.196 -14.082 1.00 50.09 187 VAL B C 1
ATOM 2827 O O . VAL B 1 149 ? 27.295 -12.735 -15.088 1.00 44.64 187 VAL B O 1
ATOM 2831 N N . LYS B 1 150 ? 27.230 -14.075 -13.294 1.00 49.60 188 LYS B N 1
ATOM 2832 C CA . LYS B 1 150 ? 25.854 -14.454 -13.552 1.00 48.47 188 LYS B CA 1
ATOM 2833 C C . LYS B 1 150 ? 25.118 -14.275 -12.245 1.00 48.26 188 LYS B C 1
ATOM 2834 O O . LYS B 1 150 ? 25.523 -14.824 -11.212 1.00 48.51 188 LYS B O 1
ATOM 2840 N N . LEU B 1 151 ? 24.049 -13.486 -12.294 1.00 43.90 189 LEU B N 1
ATOM 2841 C CA . LEU B 1 151 ? 23.238 -13.208 -11.122 1.00 41.70 189 LEU B CA 1
ATOM 2842 C C . LEU B 1 151 ? 21.895 -13.877 -11.301 1.00 41.42 189 LEU B C 1
ATOM 2843 O O . LEU B 1 151 ? 21.285 -13.804 -12.378 1.00 41.60 189 LEU B O 1
ATOM 2848 N N . ASP B 1 152 ? 21.435 -14.545 -10.252 1.00 40.92 190 ASP B N 1
ATOM 2849 C CA . ASP B 1 152 ? 20.145 -15.206 -10.323 1.00 45.29 190 ASP B CA 1
ATOM 2850 C C . ASP B 1 152 ? 19.102 -14.148 -9.969 1.00 44.56 190 ASP B C 1
ATOM 2851 O O . ASP B 1 152 ? 18.550 -14.127 -8.872 1.00 43.76 190 ASP B O 1
ATOM 2856 N N . VAL B 1 153 ? 18.848 -13.262 -10.920 1.00 43.00 191 VAL B N 1
ATOM 2857 C CA . VAL B 1 153 ? 17.916 -12.167 -10.711 1.00 43.07 191 VAL B CA 1
ATOM 2858 C C . VAL B 1 153 ? 16.514 -12.643 -10.383 1.00 43.30 191 VAL B C 1
ATOM 2859 O O . VAL B 1 153 ? 15.748 -11.931 -9.734 1.00 45.14 191 VAL B O 1
ATOM 2863 N N . THR B 1 154 ? 16.181 -13.854 -10.812 1.00 41.64 192 THR B N 1
ATOM 2864 C CA . THR B 1 154 ? 14.857 -14.391 -10.545 1.00 39.22 192 THR B CA 1
ATOM 2865 C C . THR B 1 154 ? 14.651 -14.680 -9.067 1.00 38.97 192 THR B C 1
ATOM 2866 O O . THR B 1 154 ? 13.711 -14.174 -8.453 1.00 37.02 192 THR B O 1
ATOM 2870 N N . SER B 1 155 ? 15.531 -15.489 -8.489 1.00 36.28 193 SER B N 1
ATOM 2871 C CA . SER B 1 155 ? 15.412 -15.823 -7.077 1.00 38.00 193 SER B CA 1
ATOM 2872 C C . SER B 1 155 ? 15.543 -14.562 -6.218 1.00 34.42 193 SER B C 1
ATOM 2873 O O . SER B 1 155 ? 14.841 -14.392 -5.221 1.00 35.21 193 SER B O 1
ATOM 2876 N N . LEU B 1 156 ? 16.454 -13.679 -6.601 1.00 33.96 194 LEU B N 1
ATOM 2877 C CA . LEU B 1 156 ? 16.654 -12.454 -5.837 1.00 35.05 194 LEU B CA 1
ATOM 2878 C C . LEU B 1 156 ? 15.361 -11.620 -5.882 1.00 28.89 194 LEU B C 1
ATOM 2879 O O . LEU B 1 156 ? 14.841 -11.202 -4.851 1.00 26.19 194 LEU B O 1
ATOM 2884 N N . LYS B 1 157 ? 14.834 -11.426 -7.081 1.00 26.41 195 LYS B N 1
ATOM 2885 C CA . LYS B 1 157 ? 13.611 -10.660 -7.272 1.00 36.76 195 LYS B CA 1
ATOM 2886 C C . LYS B 1 157 ? 12.426 -11.230 -6.487 1.00 36.05 195 LYS B C 1
ATOM 2887 O O . LYS B 1 157 ? 11.681 -10.485 -5.842 1.00 37.86 195 LYS B O 1
ATOM 2893 N N . ASN B 1 158 ? 12.251 -12.547 -6.525 1.00 38.23 196 ASN B N 1
ATOM 2894 C CA . ASN B 1 158 ? 11.143 -13.162 -5.802 1.00 37.93 196 ASN B CA 1
ATOM 2895 C C . ASN B 1 158 ? 11.239 -12.936 -4.300 1.00 38.51 196 ASN B C 1
ATOM 2896 O O . ASN B 1 158 ? 10.233 -12.685 -3.633 1.00 44.20 196 ASN B O 1
ATOM 2901 N N . ASP B 1 159 ? 12.447 -13.021 -3.763 1.00 39.73 197 ASP B N 1
ATOM 2902 C CA . ASP B 1 159 ? 12.637 -12.819 -2.333 1.00 39.82 197 ASP B CA 1
ATOM 2903 C C . ASP B 1 159 ? 12.366 -11.364 -1.960 1.00 37.88 197 ASP B C 1
ATOM 2904 O O . ASP B 1 159 ? 11.748 -11.091 -0.937 1.00 37.09 197 ASP B O 1
ATOM 2909 N N . LEU B 1 160 ? 12.836 -10.429 -2.781 1.00 37.43 198 LEU B N 1
ATOM 2910 C CA . LEU B 1 160 ? 12.602 -9.012 -2.503 1.00 38.35 198 LEU B CA 1
ATOM 2911 C C . LEU B 1 160 ? 11.103 -8.722 -2.604 1.00 35.42 198 LEU B C 1
ATOM 2912 O O . LEU B 1 160 ? 10.545 -8.023 -1.752 1.00 36.64 198 LEU B O 1
ATOM 2917 N N . ASN B 1 161 ? 10.441 -9.277 -3.615 1.00 35.22 199 ASN B N 1
ATOM 2918 C CA . ASN B 1 161 ? 9.000 -9.043 -3.758 1.00 34.03 199 ASN B CA 1
ATOM 2919 C C . ASN B 1 161 ? 8.206 -9.681 -2.641 1.00 36.67 199 ASN B C 1
ATOM 2920 O O . ASN B 1 161 ? 7.203 -9.117 -2.196 1.00 35.46 199 ASN B O 1
ATOM 2925 N N . SER B 1 162 ? 8.643 -10.848 -2.173 1.00 36.01 200 SER B N 1
ATOM 2926 C CA . SER B 1 162 ? 7.929 -11.501 -1.081 1.00 37.04 200 SER B CA 1
ATOM 2927 C C . SER B 1 162 ? 8.016 -10.578 0.118 1.00 36.43 200 SER B C 1
ATOM 2928 O O . SER B 1 162 ? 7.021 -10.337 0.806 1.00 33.99 200 SER B O 1
ATOM 2931 N N . LEU B 1 163 ? 9.214 -10.059 0.362 1.00 32.44 201 LEU B N 1
ATOM 2932 C CA . LEU B 1 163 ? 9.398 -9.162 1.490 1.00 36.78 201 LEU B CA 1
ATOM 2933 C C . LEU B 1 163 ? 8.524 -7.919 1.292 1.00 32.85 201 LEU B C 1
ATOM 2934 O O . LEU B 1 163 ? 7.875 -7.465 2.222 1.00 32.46 201 LEU B O 1
ATOM 2939 N N . VAL B 1 164 ? 8.498 -7.385 0.079 1.00 31.05 202 VAL B N 1
ATOM 2940 C CA . VAL B 1 164 ? 7.688 -6.200 -0.184 1.00 37.29 202 VAL B CA 1
ATOM 2941 C C . VAL B 1 164 ? 6.205 -6.483 0.063 1.00 40.74 202 VAL B C 1
ATOM 2942 O O . VAL B 1 164 ? 5.502 -5.670 0.670 1.00 41.64 202 VAL B O 1
ATOM 2946 N N . ASN B 1 165 ? 5.727 -7.637 -0.396 1.00 40.61 203 ASN B N 1
ATOM 2947 C CA . ASN B 1 165 ? 4.323 -7.968 -0.205 1.00 40.70 203 ASN B CA 1
ATOM 2948 C C . ASN B 1 165 ? 3.963 -8.215 1.249 1.00 41.02 203 ASN B C 1
ATOM 2949 O O . ASN B 1 165 ? 2.916 -7.756 1.707 1.00 44.86 203 ASN B O 1
ATOM 2954 N N . LYS B 1 166 ? 4.810 -8.919 1.992 1.00 35.34 204 LYS B N 1
ATOM 2955 C CA . LYS B 1 166 ? 4.483 -9.145 3.393 1.00 36.24 204 LYS B CA 1
ATOM 2956 C C . LYS B 1 166 ? 4.355 -7.785 4.096 1.00 39.21 204 LYS B C 1
ATOM 2957 O O . LYS B 1 166 ? 3.353 -7.498 4.758 1.00 37.61 204 LYS B O 1
ATOM 2963 N N . TYR B 1 167 ? 5.366 -6.937 3.928 1.00 38.85 205 TYR B N 1
ATOM 2964 C CA . TYR B 1 167 ? 5.357 -5.633 4.579 1.00 39.95 205 TYR B CA 1
ATOM 2965 C C . TYR B 1 167 ? 4.491 -4.560 3.946 1.00 40.41 205 TYR B C 1
ATOM 2966 O O . TYR B 1 167 ? 4.284 -3.507 4.534 1.00 40.87 205 TYR B O 1
ATOM 2975 N N . ASN B 1 168 ? 3.959 -4.833 2.762 1.00 41.85 206 ASN B N 1
ATOM 2976 C CA . ASN B 1 168 ? 3.090 -3.869 2.115 1.00 44.37 206 ASN B CA 1
ATOM 2977 C C . ASN B 1 168 ? 1.683 -3.979 2.704 1.00 44.56 206 ASN B C 1
ATOM 2978 O O . ASN B 1 168 ? 0.886 -3.055 2.592 1.00 47.89 206 ASN B O 1
ATOM 2983 N N . GLN B 1 169 ? 1.381 -5.114 3.329 1.00 43.92 207 GLN B N 1
ATOM 2984 C CA . GLN B 1 169 ? 0.076 -5.321 3.950 1.00 44.96 207 GLN B CA 1
ATOM 2985 C C . GLN B 1 169 ? 0.010 -4.522 5.248 1.00 47.81 207 GLN B C 1
ATOM 2986 O O . GLN B 1 169 ? 1.036 -4.220 5.853 1.00 46.98 207 GLN B O 1
ATOM 2992 N N . ILE B 1 170 ? -1.202 -4.197 5.683 1.00 47.01 208 ILE B N 1
ATOM 2993 C CA . ILE B 1 170 ? -1.391 -3.425 6.902 1.00 46.23 208 ILE B CA 1
ATOM 2994 C C . ILE B 1 170 ? -1.878 -4.285 8.056 1.00 48.23 208 ILE B C 1
ATOM 2995 O O . ILE B 1 170 ? -2.998 -4.784 8.030 1.00 46.52 208 ILE B O 1
ATOM 3000 N N . ASN B 1 171 ? -1.030 -4.460 9.067 1.00 48.92 209 ASN B N 1
ATOM 3001 C CA . ASN B 1 171 ? -1.387 -5.262 10.234 1.00 52.24 209 ASN B CA 1
ATOM 3002 C C . ASN B 1 171 ? -0.385 -5.045 11.366 1.00 55.14 209 ASN B C 1
ATOM 3003 O O . ASN B 1 171 ? 0.577 -4.286 11.217 1.00 55.39 209 ASN B O 1
ATOM 3008 N N . SER B 1 172 ? -0.611 -5.724 12.489 1.00 56.48 210 SER B N 1
ATOM 3009 C CA . SER B 1 172 ? 0.240 -5.594 13.670 1.00 60.01 210 SER B CA 1
ATOM 3010 C C . SER B 1 172 ? 1.597 -6.248 13.509 1.00 59.89 210 SER B C 1
ATOM 3011 O O . SER B 1 172 ? 2.032 -7.005 14.373 1.00 63.32 210 SER B O 1
ATOM 3014 N N . ASN B 1 173 ? 2.273 -5.946 12.413 1.00 60.32 211 ASN B N 1
ATOM 3015 C CA . ASN B 1 173 ? 3.577 -6.526 12.154 1.00 59.82 211 ASN B CA 1
ATOM 3016 C C . ASN B 1 173 ? 4.251 -5.655 11.108 1.00 57.47 211 ASN B C 1
ATOM 3017 O O . ASN B 1 173 ? 5.417 -5.837 10.777 1.00 60.51 211 ASN B O 1
ATOM 3022 N N . THR B 1 174 ? 3.498 -4.695 10.596 1.00 53.68 212 THR B N 1
ATOM 3023 C CA . THR B 1 174 ? 4.010 -3.787 9.588 1.00 48.53 212 THR B CA 1
ATOM 3024 C C . THR B 1 174 ? 3.662 -2.351 9.972 1.00 44.85 212 THR B C 1
ATOM 3025 O O . THR B 1 174 ? 4.239 -1.403 9.451 1.00 45.64 212 THR B O 1
ATOM 3029 N N . VAL B 1 175 ? 2.716 -2.200 10.892 1.00 39.71 213 VAL B N 1
ATOM 3030 C CA . VAL B 1 175 ? 2.285 -0.881 11.326 1.00 38.51 213 VAL B CA 1
ATOM 3031 C C . VAL B 1 175 ? 3.168 -0.304 12.433 1.00 38.37 213 VAL B C 1
ATOM 3032 O O . VAL B 1 175 ? 3.332 -0.903 13.494 1.00 37.91 213 VAL B O 1
ATOM 3036 N N . LEU B 1 176 ? 3.724 0.875 12.177 1.00 35.07 214 LEU B N 1
ATOM 3037 C CA . LEU B 1 176 ? 4.578 1.535 13.152 1.00 34.55 214 LEU B CA 1
ATOM 3038 C C . LEU B 1 176 ? 3.737 2.345 14.107 1.00 32.01 214 LEU B C 1
ATOM 3039 O O . LEU B 1 176 ? 4.015 2.411 15.299 1.00 39.08 214 LEU B O 1
ATOM 3044 N N . PHE B 1 177 ? 2.692 2.956 13.575 1.00 29.43 215 PHE B N 1
ATOM 3045 C CA . PHE B 1 177 ? 1.815 3.782 14.376 1.00 31.52 215 PHE B CA 1
ATOM 3046 C C . PHE B 1 177 ? 0.435 3.792 13.723 1.00 32.82 215 PHE B C 1
ATOM 3047 O O . PHE B 1 177 ? 0.334 3.914 12.508 1.00 33.57 215 PHE B O 1
ATOM 3055 N N . PRO B 1 178 ? -0.644 3.643 14.513 1.00 38.03 216 PRO B N 1
ATOM 3056 C CA . PRO B 1 178 ? -0.683 3.462 15.970 1.00 38.54 216 PRO B CA 1
ATOM 3057 C C . PRO B 1 178 ? -0.208 2.065 16.353 1.00 40.90 216 PRO B C 1
ATOM 3058 O O . PRO B 1 178 ? -0.066 1.191 15.489 1.00 37.94 216 PRO B O 1
ATOM 3062 N N . ALA B 1 179 ? 0.039 1.851 17.646 1.00 44.69 217 ALA B N 1
ATOM 3063 C CA . ALA B 1 179 ? 0.465 0.534 18.118 1.00 49.38 217 ALA B CA 1
ATOM 3064 C C . ALA B 1 179 ? -0.732 -0.392 17.890 1.00 49.44 217 ALA B C 1
ATOM 3065 O O . ALA B 1 179 ? -1.868 -0.028 18.180 1.00 47.11 217 ALA B O 1
ATOM 3067 N N . GLN B 1 180 ? -0.473 -1.583 17.365 1.00 51.11 218 GLN B N 1
ATOM 3068 C CA . GLN B 1 180 ? -1.545 -2.512 17.060 1.00 57.13 218 GLN B CA 1
ATOM 3069 C C . GLN B 1 180 ? -1.799 -3.597 18.103 1.00 64.26 218 GLN B C 1
ATOM 3070 O O . GLN B 1 180 ? -0.876 -4.209 18.644 1.00 65.51 218 GLN B O 1
ATOM 3076 N N . SER B 1 181 ? -3.078 -3.826 18.359 1.00 69.73 219 SER B N 1
ATOM 3077 C CA . SER B 1 181 ? -3.532 -4.842 19.302 1.00 74.69 219 SER B CA 1
ATOM 3078 C C . SER B 1 181 ? -4.722 -5.553 18.665 1.00 77.90 219 SER B C 1
ATOM 3079 O O . SER B 1 181 ? -5.096 -5.259 17.524 1.00 79.54 219 SER B O 1
ATOM 3082 N N . GLY B 1 182 ? -5.330 -6.471 19.417 1.00 79.59 220 GLY B N 1
ATOM 3083 C CA . GLY B 1 182 ? -6.481 -7.196 18.913 1.00 79.52 220 GLY B CA 1
ATOM 3084 C C . GLY B 1 182 ? -6.230 -7.853 17.566 1.00 80.48 220 GLY B C 1
ATOM 3085 O O . GLY B 1 182 ? -5.081 -8.085 17.163 1.00 80.42 220 GLY B O 1
ATOM 3086 N N . SER B 1 183 ? -7.314 -8.144 16.854 1.00 79.74 221 SER B N 1
ATOM 3087 C CA . SER B 1 183 ? -7.213 -8.778 15.545 1.00 76.92 221 SER B CA 1
ATOM 3088 C C . SER B 1 183 ? -7.599 -7.768 14.464 1.00 73.87 221 SER B C 1
ATOM 3089 O O . SER B 1 183 ? -7.574 -8.081 13.270 1.00 75.15 221 SER B O 1
ATOM 3092 N N . GLY B 1 184 ? -7.947 -6.555 14.891 1.00 67.63 222 GLY B N 1
ATOM 3093 C CA . GLY B 1 184 ? -8.329 -5.522 13.946 1.00 61.28 222 GLY B CA 1
ATOM 3094 C C . GLY B 1 184 ? -7.339 -4.373 13.868 1.00 55.16 222 GLY B C 1
ATOM 3095 O O . GLY B 1 184 ? -6.664 -4.055 14.848 1.00 56.48 222 GLY B O 1
ATOM 3096 N N . VAL B 1 185 ? -7.245 -3.745 12.702 1.00 47.63 223 VAL B N 1
ATOM 3097 C CA . VAL B 1 185 ? -6.333 -2.620 12.527 1.00 43.72 223 VAL B CA 1
ATOM 3098 C C . VAL B 1 185 ? -6.816 -1.407 13.303 1.00 43.36 223 VAL B C 1
ATOM 3099 O O . VAL B 1 185 ? -7.995 -1.058 13.270 1.00 43.81 223 VAL B O 1
ATOM 3103 N N . LYS B 1 186 ? -5.901 -0.771 14.014 1.00 39.91 224 LYS B N 1
ATOM 3104 C CA . LYS B 1 186 ? -6.239 0.417 14.769 1.00 43.18 224 LYS B CA 1
ATOM 3105 C C . LYS B 1 186 ? -5.637 1.585 13.993 1.00 42.53 224 LYS B C 1
ATOM 3106 O O . LYS B 1 186 ? -4.451 1.579 13.660 1.00 40.82 224 LYS B O 1
ATOM 3112 N N . VAL B 1 187 ? -6.459 2.576 13.687 1.00 42.08 225 VAL B N 1
ATOM 3113 C CA . VAL B 1 187 ? -5.995 3.714 12.908 1.00 43.72 225 VAL B CA 1
ATOM 3114 C C . VAL B 1 187 ? -5.926 4.989 13.725 1.00 44.65 225 VAL B C 1
ATOM 3115 O O . VAL B 1 187 ? -6.266 5.009 14.905 1.00 45.90 225 VAL B O 1
ATOM 3119 N N . ALA B 1 188 ? -5.485 6.060 13.079 1.00 43.37 226 ALA B N 1
ATOM 3120 C CA . ALA B 1 188 ? -5.384 7.361 13.725 1.00 43.09 226 ALA B CA 1
ATOM 3121 C C . ALA B 1 188 ? -5.900 8.378 12.724 1.00 43.04 226 ALA B C 1
ATOM 3122 O O . ALA B 1 188 ? -6.135 8.054 11.558 1.00 43.14 226 ALA B O 1
ATOM 3124 N N . THR B 1 189 ? -6.091 9.606 13.175 1.00 41.25 227 THR B N 1
ATOM 3125 C CA . THR B 1 189 ? -6.560 10.643 12.276 1.00 41.01 227 THR B CA 1
ATOM 3126 C C . THR B 1 189 ? -5.401 11.010 11.362 1.00 38.28 227 THR B C 1
ATOM 3127 O O . THR B 1 189 ? -4.234 10.755 11.679 1.00 34.10 227 THR B O 1
ATOM 3131 N N . GLU B 1 190 ? -5.714 11.594 10.215 1.00 37.17 228 GLU B N 1
ATOM 3132 C CA . GLU B 1 190 ? -4.663 11.983 9.302 1.00 41.92 228 GLU B CA 1
ATOM 3133 C C . GLU B 1 190 ? -3.659 12.894 10.022 1.00 44.41 228 GLU B C 1
ATOM 3134 O O . GLU B 1 190 ? -2.449 12.768 9.830 1.00 41.45 228 GLU B O 1
ATOM 3140 N N . ALA B 1 191 ? -4.176 13.792 10.862 1.00 46.23 229 ALA B N 1
ATOM 3141 C CA . ALA B 1 191 ? -3.356 14.749 11.612 1.00 43.74 229 ALA B CA 1
ATOM 3142 C C . ALA B 1 191 ? -2.415 14.084 12.607 1.00 39.73 229 ALA B C 1
ATOM 3143 O O . ALA B 1 191 ? -1.260 14.494 12.742 1.00 38.80 229 ALA B O 1
ATOM 3145 N N . GLU B 1 192 ? -2.905 13.066 13.306 1.00 38.63 230 GLU B N 1
ATOM 3146 C CA . GLU B 1 192 ? -2.083 12.359 14.277 1.00 39.97 230 GLU B CA 1
ATOM 3147 C C . GLU B 1 192 ? -1.015 11.580 13.534 1.00 40.64 230 GLU B C 1
ATOM 3148 O O . GLU B 1 192 ? 0.164 11.577 13.925 1.00 38.60 230 GLU B O 1
ATOM 3154 N N . ALA B 1 193 ? -1.433 10.919 12.455 1.00 37.24 231 ALA B N 1
ATOM 3155 C CA . ALA B 1 193 ? -0.507 10.135 11.652 1.00 34.36 231 ALA B CA 1
ATOM 3156 C C . ALA B 1 193 ? 0.633 11.002 11.112 1.00 35.27 231 ALA B C 1
ATOM 3157 O O . ALA B 1 193 ? 1.817 10.641 11.234 1.00 32.21 231 ALA B O 1
ATOM 3159 N N . ARG B 1 194 ? 0.283 12.141 10.517 1.00 35.27 232 ARG B N 1
ATOM 3160 C CA . ARG B 1 194 ? 1.290 13.043 9.965 1.00 39.38 232 ARG B CA 1
ATOM 3161 C C . ARG B 1 194 ? 2.221 13.584 11.049 1.00 41.36 232 ARG B C 1
ATOM 3162 O O . ARG B 1 194 ? 3.421 13.791 10.813 1.00 40.84 232 ARG B O 1
ATOM 3170 N N . GLN B 1 195 ? 1.670 13.810 12.237 1.00 40.34 233 GLN B N 1
ATOM 3171 C CA . GLN B 1 195 ? 2.481 14.307 13.336 1.00 41.78 233 GLN B CA 1
ATOM 3172 C C . GLN B 1 195 ? 3.558 13.269 13.665 1.00 38.96 233 GLN B C 1
ATOM 3173 O O . GLN B 1 195 ? 4.748 13.594 13.754 1.00 35.93 233 GLN B O 1
ATOM 3179 N N . TRP B 1 196 ? 3.144 12.015 13.845 1.00 36.02 234 TRP B N 1
ATOM 3180 C CA . TRP B 1 196 ? 4.113 10.971 14.139 1.00 33.14 234 TRP B CA 1
ATOM 3181 C C . TRP B 1 196 ? 5.048 10.789 12.956 1.00 30.65 234 TRP B C 1
ATOM 3182 O O . TRP B 1 196 ? 6.259 10.588 13.124 1.00 33.28 234 TRP B O 1
ATOM 3193 N N . LEU B 1 197 ? 4.491 10.889 11.756 1.00 28.16 235 LEU B N 1
ATOM 3194 C CA . LEU B 1 197 ? 5.298 10.756 10.558 1.00 32.27 235 LEU B CA 1
ATOM 3195 C C . LEU B 1 197 ? 6.481 11.732 10.663 1.00 35.23 235 LEU B C 1
ATOM 3196 O O . LEU B 1 197 ? 7.643 11.335 10.520 1.00 33.59 235 LEU B O 1
ATOM 3201 N N . SER B 1 198 ? 6.190 13.004 10.927 1.00 37.51 236 SER B N 1
ATOM 3202 C CA . SER B 1 198 ? 7.259 14.000 11.048 1.00 39.24 236 SER B CA 1
ATOM 3203 C C . SER B 1 198 ? 8.064 13.774 12.323 1.00 40.72 236 SER B C 1
ATOM 3204 O O . SER B 1 198 ? 9.285 13.933 12.341 1.00 40.97 236 SER B O 1
ATOM 3207 N N . GLU B 1 199 ? 7.373 13.403 13.393 1.00 39.80 237 GLU B N 1
ATOM 3208 C CA . GLU B 1 199 ? 8.039 13.139 14.658 1.00 40.58 237 GLU B CA 1
ATOM 3209 C C . GLU B 1 199 ? 9.149 12.102 14.460 1.00 40.93 237 GLU B C 1
ATOM 3210 O O . GLU B 1 199 ? 10.272 12.286 14.926 1.00 39.30 237 GLU B O 1
ATOM 3216 N N . LEU B 1 200 ? 8.832 11.023 13.747 1.00 39.59 238 LEU B N 1
ATOM 3217 C CA . LEU B 1 200 ? 9.783 9.930 13.507 1.00 38.68 238 LEU B CA 1
ATOM 3218 C C . LEU B 1 200 ? 10.771 10.145 12.364 1.00 41.75 238 LEU B C 1
ATOM 3219 O O . LEU B 1 200 ? 11.719 9.360 12.192 1.00 41.04 238 LEU B O 1
ATOM 3224 N N . ASN B 1 201 ? 10.539 11.189 11.574 1.00 41.53 239 ASN B N 1
ATOM 3225 C CA . ASN B 1 201 ? 11.398 11.511 10.441 1.00 40.25 239 ASN B CA 1
ATOM 3226 C C . ASN B 1 201 ? 11.356 10.397 9.415 1.00 40.09 239 ASN B C 1
ATOM 3227 O O . ASN B 1 201 ? 12.398 9.879 9.012 1.00 36.77 239 ASN B O 1
ATOM 3232 N N . LEU B 1 202 ? 10.150 10.044 8.981 1.00 39.11 240 LEU B N 1
ATOM 3233 C CA . LEU B 1 202 ? 9.979 8.991 7.993 1.00 33.42 240 LEU B CA 1
ATOM 3234 C C . LEU B 1 202 ? 9.503 9.619 6.710 1.00 30.88 240 LEU B C 1
ATOM 3235 O O . LEU B 1 202 ? 8.896 10.682 6.725 1.00 27.47 240 LEU B O 1
ATOM 3240 N N . PRO B 1 203 ? 9.771 8.964 5.574 1.00 31.28 241 PRO B N 1
ATOM 3241 C CA . PRO B 1 203 ? 9.333 9.508 4.297 1.00 27.90 241 PRO B CA 1
ATOM 3242 C C . PRO B 1 203 ? 7.819 9.417 4.122 1.00 33.19 241 PRO B C 1
ATOM 3243 O O . PRO B 1 203 ? 7.130 8.576 4.735 1.00 28.83 241 PRO B O 1
ATOM 3247 N N . ASN B 1 204 ? 7.310 10.314 3.288 1.00 32.71 242 ASN B N 1
ATOM 3248 C CA . ASN B 1 204 ? 5.899 10.390 2.993 1.00 34.03 242 ASN B CA 1
ATOM 3249 C C . ASN B 1 204 ? 5.328 9.036 2.565 1.00 33.64 242 ASN B C 1
ATOM 3250 O O . ASN B 1 204 ? 4.152 8.745 2.797 1.00 32.92 242 ASN B O 1
ATOM 3255 N N . SER B 1 205 ? 6.165 8.207 1.952 1.00 34.75 243 SER B N 1
ATOM 3256 C CA . SER B 1 205 ? 5.725 6.895 1.490 1.00 35.57 243 SER B CA 1
ATOM 3257 C C . SER B 1 205 ? 5.345 5.948 2.634 1.00 37.33 243 SER B C 1
ATOM 3258 O O . SER B 1 205 ? 4.853 4.850 2.395 1.00 39.09 243 SER B O 1
ATOM 3261 N N . CYS B 1 206 ? 5.573 6.365 3.874 1.00 33.59 244 CYS B N 1
ATOM 3262 C CA . CYS B 1 206 ? 5.220 5.533 5.001 1.00 29.90 244 CYS B CA 1
ATOM 3263 C C . CYS B 1 206 ? 3.810 5.851 5.458 1.00 33.98 244 CYS B C 1
ATOM 3264 O O . CYS B 1 206 ? 3.232 5.105 6.251 1.00 36.60 244 CYS B O 1
ATOM 3267 N N . LEU B 1 207 ? 3.252 6.953 4.962 1.00 32.74 245 LEU B N 1
ATOM 3268 C CA . LEU B 1 207 ? 1.903 7.351 5.359 1.00 32.75 245 LEU B CA 1
ATOM 3269 C C . LEU B 1 207 ? 0.858 6.676 4.493 1.00 32.50 245 LEU B C 1
ATOM 3270 O O . LEU B 1 207 ? 0.867 6.823 3.275 1.00 31.00 245 LEU B O 1
ATOM 3275 N N . LYS B 1 208 ? -0.055 5.943 5.120 1.00 33.87 246 LYS B N 1
ATOM 3276 C CA . LYS B 1 208 ? -1.083 5.249 4.355 1.00 36.31 246 LYS B CA 1
ATOM 3277 C C . LYS B 1 208 ? -2.469 5.343 4.955 1.00 35.58 246 LYS B C 1
ATOM 3278 O O . LYS B 1 208 ? -2.647 5.264 6.173 1.00 37.13 246 LYS B O 1
ATOM 3284 N N . SER B 1 209 ? -3.461 5.514 4.091 1.00 31.04 247 SER B N 1
ATOM 3285 C CA . SER B 1 209 ? -4.828 5.574 4.566 1.00 33.90 247 SER B CA 1
ATOM 3286 C C . SER B 1 209 ? -5.320 4.137 4.756 1.00 34.41 247 SER B C 1
ATOM 3287 O O . SER B 1 209 ? -4.868 3.225 4.067 1.00 37.52 247 SER B O 1
ATOM 3290 N N . TYR B 1 210 ? -6.212 3.945 5.719 1.00 31.20 248 TYR B N 1
ATOM 3291 C CA . TYR B 1 210 ? -6.813 2.653 5.967 1.00 31.30 248 TYR B CA 1
ATOM 3292 C C . TYR B 1 210 ? -8.229 2.903 6.447 1.00 29.71 248 TYR B C 1
ATOM 3293 O O . TYR B 1 210 ? -8.462 3.342 7.578 1.00 29.75 248 TYR B O 1
ATOM 3302 N N . GLY B 1 211 ? -9.181 2.630 5.573 1.00 28.13 249 GLY B N 1
ATOM 3303 C CA . GLY B 1 211 ? -10.564 2.832 5.949 1.00 30.59 249 GLY B CA 1
ATOM 3304 C C . GLY B 1 211 ? -10.797 4.273 6.372 1.00 28.78 249 GLY B C 1
ATOM 3305 O O . GLY B 1 211 ? -10.489 5.204 5.646 1.00 29.98 249 GLY B O 1
ATOM 3306 N N . SER B 1 212 ? -11.294 4.444 7.584 1.00 29.07 250 SER B N 1
ATOM 3307 C CA . SER B 1 212 ? -11.619 5.753 8.116 1.00 32.36 250 SER B CA 1
ATOM 3308 C C . SER B 1 212 ? -10.442 6.530 8.682 1.00 33.62 250 SER B C 1
ATOM 3309 O O . SER B 1 212 ? -10.620 7.650 9.140 1.00 33.45 250 SER B O 1
ATOM 3312 N N . GLY B 1 213 ? -9.251 5.939 8.675 1.00 33.98 251 GLY B N 1
ATOM 3313 C CA . GLY B 1 213 ? -8.118 6.638 9.243 1.00 31.87 251 GLY B CA 1
ATOM 3314 C C . GLY B 1 213 ? -6.803 6.515 8.518 1.00 31.21 251 GLY B C 1
ATOM 3315 O O . GLY B 1 213 ? -6.753 6.360 7.296 1.00 33.59 251 GLY B O 1
ATOM 3316 N N . TYR B 1 214 ? -5.722 6.584 9.285 1.00 30.35 252 TYR B N 1
ATOM 3317 C CA . TYR B 1 214 ? -4.389 6.509 8.711 1.00 30.65 252 TYR B CA 1
ATOM 3318 C C . TYR B 1 214 ? -3.461 5.734 9.602 1.00 26.90 252 TYR B C 1
ATOM 3319 O O . TYR B 1 214 ? -3.623 5.712 10.822 1.00 26.72 252 TYR B O 1
ATOM 3328 N N . VAL B 1 215 ? -2.486 5.093 8.976 1.00 25.76 253 VAL B N 1
ATOM 3329 C CA . VAL B 1 215 ? -1.487 4.336 9.700 1.00 28.41 253 VAL B CA 1
ATOM 3330 C C . VAL B 1 215 ? -0.132 4.744 9.119 1.00 27.57 253 VAL B C 1
ATOM 3331 O O . VAL B 1 215 ? -0.069 5.340 8.032 1.00 28.52 253 VAL B O 1
ATOM 3335 N N . VAL B 1 216 ? 0.936 4.462 9.859 1.00 26.82 254 VAL B N 1
ATOM 3336 C CA . VAL B 1 216 ? 2.292 4.741 9.399 1.00 28.07 254 VAL B CA 1
ATOM 3337 C C . VAL B 1 216 ? 2.991 3.378 9.342 1.00 28.03 254 VAL B C 1
ATOM 3338 O O . VAL B 1 216 ? 3.097 2.682 10.346 1.00 27.07 254 VAL B O 1
ATOM 3342 N N . THR B 1 217 ? 3.464 3.005 8.161 1.00 29.41 255 THR B N 1
ATOM 3343 C CA . THR B 1 217 ? 4.115 1.719 7.973 1.00 32.46 255 THR B CA 1
ATOM 3344 C C . THR B 1 217 ? 5.596 1.881 7.647 1.00 36.53 255 THR B C 1
ATOM 3345 O O . THR B 1 217 ? 6.090 3.006 7.516 1.00 34.31 255 THR B O 1
ATOM 3349 N N . VAL B 1 218 ? 6.295 0.753 7.517 1.00 35.01 256 VAL B N 1
ATOM 3350 C CA . VAL B 1 218 ? 7.718 0.762 7.196 1.00 33.18 256 VAL B CA 1
ATOM 3351 C C . VAL B 1 218 ? 7.863 1.293 5.778 1.00 35.36 256 VAL B C 1
ATOM 3352 O O . VAL B 1 218 ? 6.927 1.178 4.983 1.00 34.55 256 VAL B O 1
ATOM 3356 N N . ASP B 1 219 ? 9.020 1.890 5.471 1.00 32.01 257 ASP B N 1
ATOM 3357 C CA . ASP B 1 219 ? 9.279 2.429 4.137 1.00 34.25 257 ASP B CA 1
ATOM 3358 C C . ASP B 1 219 ? 9.751 1.297 3.214 1.00 32.36 257 ASP B C 1
ATOM 3359 O O . ASP B 1 219 ? 10.717 0.606 3.521 1.00 30.53 257 ASP B O 1
ATOM 3364 N N . LEU B 1 220 ? 9.066 1.127 2.083 1.00 30.75 258 LEU B N 1
ATOM 3365 C CA . LEU B 1 220 ? 9.392 0.080 1.116 1.00 29.50 258 LEU B CA 1
ATOM 3366 C C . LEU B 1 220 ? 10.134 0.585 -0.114 1.00 30.52 258 LEU B C 1
ATOM 3367 O O . LEU B 1 220 ? 10.567 -0.199 -0.970 1.00 29.69 258 LEU B O 1
ATOM 3372 N N . THR B 1 221 ? 10.281 1.899 -0.211 1.00 30.46 259 THR B N 1
ATOM 3373 C CA . THR B 1 221 ? 10.946 2.494 -1.366 1.00 30.42 259 THR B CA 1
ATOM 3374 C C . THR B 1 221 ? 12.302 1.867 -1.738 1.00 26.50 259 THR B C 1
ATOM 3375 O O . THR B 1 221 ? 12.580 1.649 -2.915 1.00 27.99 259 THR B O 1
ATOM 3379 N N . PRO B 1 222 ? 13.166 1.585 -0.751 1.00 22.00 260 PRO B N 1
ATOM 3380 C CA . PRO B 1 222 ? 14.470 0.981 -1.084 1.00 26.97 260 PRO B CA 1
ATOM 3381 C C . PRO B 1 222 ? 14.316 -0.412 -1.715 1.00 25.26 260 PRO B C 1
ATOM 3382 O O . PRO B 1 222 ? 14.986 -0.745 -2.698 1.00 31.01 260 PRO B O 1
ATOM 3386 N N . LEU B 1 223 ? 13.447 -1.236 -1.140 1.00 27.72 261 LEU B N 1
ATOM 3387 C CA . LEU B 1 223 ? 13.243 -2.581 -1.683 1.00 29.40 261 LEU B CA 1
ATOM 3388 C C . LEU B 1 223 ? 12.649 -2.483 -3.084 1.00 30.04 261 LEU B C 1
ATOM 3389 O O . LEU B 1 223 ? 13.080 -3.191 -4.005 1.00 29.23 261 LEU B O 1
ATOM 3394 N N . GLN B 1 224 ? 11.684 -1.581 -3.270 1.00 28.66 262 GLN B N 1
ATOM 3395 C CA . GLN B 1 224 ? 11.065 -1.455 -4.589 1.00 27.36 262 GLN B CA 1
ATOM 3396 C C . GLN B 1 224 ? 12.066 -0.994 -5.635 1.00 27.75 262 GLN B C 1
ATOM 3397 O O . GLN B 1 224 ? 12.051 -1.473 -6.777 1.00 26.87 262 GLN B O 1
ATOM 3403 N N . LYS B 1 225 ? 12.940 -0.068 -5.247 1.00 25.25 263 LYS B N 1
ATOM 3404 C CA . LYS B 1 225 ? 13.954 0.429 -6.164 1.00 27.10 263 LYS B CA 1
ATOM 3405 C C . LYS B 1 225 ? 14.937 -0.705 -6.524 1.00 28.62 263 LYS B C 1
ATOM 3406 O O . LYS B 1 225 ? 15.431 -0.790 -7.652 1.00 28.68 263 LYS B O 1
ATOM 3412 N N . MET B 1 226 ? 15.217 -1.579 -5.566 1.00 27.50 264 MET B N 1
ATOM 3413 C CA . MET B 1 226 ? 16.110 -2.706 -5.834 1.00 30.39 264 MET B CA 1
ATOM 3414 C C . MET B 1 226 ? 15.478 -3.567 -6.927 1.00 27.63 264 MET B C 1
ATOM 3415 O O . MET B 1 226 ? 16.139 -3.935 -7.902 1.00 28.82 264 MET B O 1
ATOM 3420 N N . VAL B 1 227 ? 14.192 -3.884 -6.760 1.00 32.70 265 VAL B N 1
ATOM 3421 C CA . VAL B 1 227 ? 13.482 -4.705 -7.737 1.00 29.02 265 VAL B CA 1
ATOM 3422 C C . VAL B 1 227 ? 13.487 -3.993 -9.082 1.00 33.43 265 VAL B C 1
ATOM 3423 O O . VAL B 1 227 ? 13.704 -4.629 -10.128 1.00 33.37 265 VAL B O 1
ATOM 3427 N N . GLN B 1 228 ? 13.269 -2.674 -9.060 1.00 31.53 266 GLN B N 1
ATOM 3428 C CA . GLN B 1 228 ? 13.282 -1.882 -10.293 1.00 28.20 266 GLN B CA 1
ATOM 3429 C C . GLN B 1 228 ? 14.621 -1.987 -11.003 1.00 28.63 266 GLN B C 1
ATOM 3430 O O . GLN B 1 228 ? 14.664 -2.173 -12.212 1.00 33.31 266 GLN B O 1
ATOM 3436 N N . ASP B 1 229 ? 15.717 -1.842 -10.257 1.00 26.94 267 ASP B N 1
ATOM 3437 C CA . ASP B 1 229 ? 17.046 -1.911 -10.860 1.00 28.42 267 ASP B CA 1
ATOM 3438 C C . ASP B 1 229 ? 17.395 -3.303 -11.369 1.00 32.04 267 ASP B C 1
ATOM 3439 O O . ASP B 1 229 ? 18.183 -3.436 -12.307 1.00 30.60 267 ASP B O 1
ATOM 3444 N N . ILE B 1 230 ? 16.825 -4.338 -10.754 1.00 31.54 268 ILE B N 1
ATOM 3445 C CA . ILE B 1 230 ? 17.077 -5.697 -11.225 1.00 34.23 268 ILE B CA 1
ATOM 3446 C C . ILE B 1 230 ? 16.350 -5.831 -12.563 1.00 35.88 268 ILE B C 1
ATOM 3447 O O . ILE B 1 230 ? 16.921 -6.319 -13.527 1.00 32.53 268 ILE B O 1
ATOM 3452 N N . ASP B 1 231 ? 15.092 -5.386 -12.632 1.00 37.48 269 ASP B N 1
ATOM 3453 C CA . ASP B 1 231 ? 14.358 -5.464 -13.901 1.00 41.10 269 ASP B CA 1
ATOM 3454 C C . ASP B 1 231 ? 15.157 -4.678 -14.937 1.00 41.77 269 ASP B C 1
ATOM 3455 O O . ASP B 1 231 ? 15.333 -5.121 -16.075 1.00 43.05 269 ASP B O 1
ATOM 3460 N N . GLY B 1 232 ? 15.650 -3.514 -14.513 1.00 40.66 270 GLY B N 1
ATOM 3461 C CA . GLY B 1 232 ? 16.421 -2.649 -15.386 1.00 38.44 270 GLY B CA 1
ATOM 3462 C C . GLY B 1 232 ? 17.638 -3.309 -15.994 1.00 44.01 270 GLY B C 1
ATOM 3463 O O . GLY B 1 232 ? 18.150 -2.839 -17.010 1.00 44.54 270 GLY B O 1
ATOM 3464 N N . LEU B 1 233 ? 18.116 -4.387 -15.377 1.00 45.74 271 LEU B N 1
ATOM 3465 C CA . LEU B 1 233 ? 19.285 -5.098 -15.897 1.00 47.93 271 LEU B CA 1
ATOM 3466 C C . LEU B 1 233 ? 18.962 -5.752 -17.236 1.00 48.73 271 LEU B C 1
ATOM 3467 O O . LEU B 1 233 ? 19.843 -5.934 -18.064 1.00 49.20 271 LEU B O 1
ATOM 3472 N N . GLY B 1 234 ? 17.692 -6.095 -17.442 1.00 50.74 272 GLY B N 1
ATOM 3473 C CA . GLY B 1 234 ? 17.284 -6.726 -18.685 1.00 50.42 272 GLY B CA 1
ATOM 3474 C C . GLY B 1 234 ? 16.716 -8.104 -18.424 1.00 52.60 272 GLY B C 1
ATOM 3475 O O . GLY B 1 234 ? 16.816 -8.619 -17.306 1.00 53.87 272 GLY B O 1
ATOM 3476 N N . ALA B 1 235 ? 16.116 -8.707 -19.445 1.00 53.66 273 ALA B N 1
ATOM 3477 C CA . ALA B 1 235 ? 15.534 -10.041 -19.306 1.00 54.40 273 ALA B CA 1
ATOM 3478 C C . ALA B 1 235 ? 16.629 -11.083 -19.095 1.00 54.38 273 ALA B C 1
ATOM 3479 O O . ALA B 1 235 ? 17.698 -11.000 -19.700 1.00 55.65 273 ALA B O 1
ATOM 3481 N N . PRO B 1 236 ? 16.377 -12.076 -18.229 1.00 55.06 274 PRO B N 1
ATOM 3482 C CA . PRO B 1 236 ? 17.355 -13.130 -17.950 1.00 57.32 274 PRO B CA 1
ATOM 3483 C C . PRO B 1 236 ? 17.268 -14.243 -18.986 1.00 59.96 274 PRO B C 1
ATOM 3484 O O . PRO B 1 236 ? 16.250 -14.387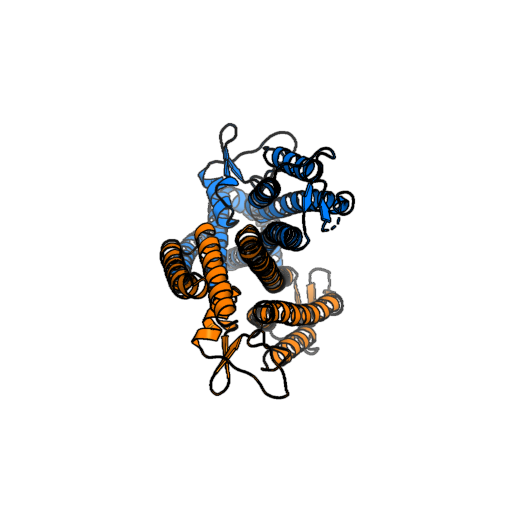 -19.664 1.00 61.70 274 PRO B O 1
ATOM 3488 N N . GLY B 1 237 ? 18.329 -15.035 -19.092 1.00 60.69 275 GLY B N 1
ATOM 3489 C CA . GLY B 1 237 ? 18.341 -16.134 -20.041 1.00 61.91 275 GLY B CA 1
ATOM 3490 C C . GLY B 1 237 ? 17.248 -17.160 -19.790 1.00 62.22 275 GLY B C 1
ATOM 3491 O O . GLY B 1 237 ? 16.376 -16.970 -18.937 1.00 59.59 275 GLY B O 1
ATOM 3492 N N . LYS B 1 238 ? 17.303 -18.259 -20.537 1.00 63.67 276 LYS B N 1
ATOM 3493 C CA . LYS B 1 238 ? 16.317 -19.329 -20.424 1.00 65.19 276 LYS B CA 1
ATOM 3494 C C . LYS B 1 238 ? 16.235 -19.896 -19.008 1.00 65.03 276 LYS B C 1
ATOM 3495 O O . LYS B 1 238 ? 15.189 -20.402 -18.594 1.00 63.88 276 LYS B O 1
ATOM 3501 N N . ASP B 1 239 ? 17.339 -19.802 -18.269 1.00 65.62 277 ASP B N 1
ATOM 3502 C CA . ASP B 1 239 ? 17.406 -20.329 -16.904 1.00 66.84 277 ASP B CA 1
ATOM 3503 C C . ASP B 1 239 ? 17.010 -19.323 -15.826 1.00 64.67 277 ASP B C 1
ATOM 3504 O O . ASP B 1 239 ? 17.262 -19.553 -14.641 1.00 64.78 277 ASP B O 1
ATOM 3509 N N . SER B 1 240 ? 16.396 -18.215 -16.233 1.00 63.81 278 SER B N 1
ATOM 3510 C CA . SER B 1 240 ? 15.971 -17.180 -15.291 1.00 62.29 278 SER B CA 1
ATOM 3511 C C . SER B 1 240 ? 17.144 -16.555 -14.523 1.00 60.36 278 SER B C 1
ATOM 3512 O O . SER B 1 240 ? 16.953 -15.935 -13.478 1.00 59.92 278 SER B O 1
ATOM 3515 N N . LYS B 1 241 ? 18.356 -16.738 -15.039 1.00 58.01 279 LYS B N 1
ATOM 3516 C CA . LYS B 1 241 ? 19.549 -16.163 -14.428 1.00 56.81 279 LYS B CA 1
ATOM 3517 C C . LYS B 1 241 ? 20.077 -15.147 -15.431 1.00 56.22 279 LYS B C 1
ATOM 3518 O O . LYS B 1 241 ? 19.715 -15.197 -16.606 1.00 53.95 279 LYS B O 1
ATOM 3524 N N . LEU B 1 242 ? 20.917 -14.219 -14.983 1.00 54.82 280 LEU B N 1
ATOM 3525 C CA . LEU B 1 242 ? 21.424 -13.205 -15.895 1.00 52.46 280 LEU B CA 1
ATOM 3526 C C . LEU B 1 242 ? 22.934 -13.006 -15.864 1.00 52.92 280 LEU B C 1
ATOM 3527 O O . LEU B 1 242 ? 23.524 -12.703 -14.823 1.00 50.29 280 LEU B O 1
ATOM 3532 N N . GLU B 1 243 ? 23.555 -13.174 -17.024 1.00 52.24 281 GLU B N 1
ATOM 3533 C CA . GLU B 1 243 ? 24.987 -12.992 -17.140 1.00 53.28 281 GLU B CA 1
ATOM 3534 C C . GLU B 1 243 ? 25.251 -11.563 -17.565 1.00 50.52 281 GLU B C 1
ATOM 3535 O O . GLU B 1 243 ? 24.610 -11.049 -18.472 1.00 54.46 281 GLU B O 1
ATOM 3541 N N . MET B 1 244 ? 26.192 -10.917 -16.899 1.00 49.13 282 MET B N 1
ATOM 3542 C CA . MET B 1 244 ? 26.527 -9.545 -17.222 1.00 52.17 282 MET B CA 1
ATOM 3543 C C . MET B 1 244 ? 28.023 -9.401 -17.038 1.00 51.90 282 MET B C 1
ATOM 3544 O O . MET B 1 244 ? 28.611 -10.043 -16.164 1.00 51.83 282 MET B O 1
ATOM 3549 N N . ASP B 1 245 ? 28.659 -8.592 -17.877 1.00 52.30 283 ASP B N 1
ATOM 3550 C CA . ASP B 1 245 ? 30.094 -8.418 -17.727 1.00 54.35 283 ASP B CA 1
ATOM 3551 C C . ASP B 1 245 ? 30.339 -7.655 -16.438 1.00 52.84 283 ASP B C 1
ATOM 3552 O O . ASP B 1 245 ? 29.405 -7.375 -15.692 1.00 52.35 283 ASP B O 1
ATOM 3557 N N . ASN B 1 246 ? 31.580 -7.298 -16.185 1.00 50.98 284 ASN B N 1
ATOM 3558 C CA . ASN B 1 246 ? 31.897 -6.604 -14.961 1.00 50.80 284 ASN B CA 1
ATOM 3559 C C . ASN B 1 246 ? 31.538 -5.126 -14.967 1.00 49.22 284 ASN B C 1
ATOM 3560 O O . ASN B 1 246 ? 31.207 -4.589 -13.937 1.00 48.76 284 ASN B O 1
ATOM 3565 N N . ALA B 1 247 ? 31.592 -4.464 -16.111 1.00 49.72 285 ALA B N 1
ATOM 3566 C CA . ALA B 1 247 ? 31.255 -3.050 -16.171 1.00 51.07 285 ALA B CA 1
ATOM 3567 C C . ALA B 1 247 ? 29.803 -2.835 -15.737 1.00 52.08 285 ALA B C 1
ATOM 3568 O O . ALA B 1 247 ? 29.467 -1.800 -15.174 1.00 54.94 285 ALA B O 1
ATOM 3570 N N . LYS B 1 248 ? 28.951 -3.823 -15.991 1.00 50.76 286 LYS B N 1
ATOM 3571 C CA . LYS B 1 248 ? 27.537 -3.724 -15.644 1.00 46.52 286 LYS B CA 1
ATOM 3572 C C . LYS B 1 248 ? 27.205 -4.212 -14.237 1.00 42.30 286 LYS B C 1
ATOM 3573 O O . LYS B 1 248 ? 26.290 -3.698 -13.599 1.00 43.67 286 LYS B O 1
ATOM 3579 N N . TYR B 1 249 ? 27.932 -5.217 -13.764 1.00 40.10 287 TYR B N 1
ATOM 3580 C CA . TYR B 1 249 ? 27.701 -5.755 -12.424 1.00 38.71 287 TYR B CA 1
ATOM 3581 C C . TYR B 1 249 ? 28.132 -4.723 -11.388 1.00 35.24 287 TYR B C 1
ATOM 3582 O O . TYR B 1 249 ? 27.482 -4.525 -10.368 1.00 36.77 287 TYR B O 1
ATOM 3591 N N . GLN B 1 250 ? 29.249 -4.084 -11.670 1.00 33.86 288 GLN B N 1
ATOM 3592 C CA . GLN B 1 250 ? 29.836 -3.069 -10.818 1.00 35.38 288 GLN B CA 1
ATOM 3593 C C . GLN B 1 250 ? 28.868 -1.899 -10.576 1.00 32.66 288 GLN B C 1
ATOM 3594 O O . GLN B 1 250 ? 28.705 -1.448 -9.451 1.00 29.79 288 GLN B O 1
ATOM 3600 N N . ALA B 1 251 ? 28.220 -1.413 -11.625 1.00 32.35 289 ALA B N 1
ATOM 3601 C CA . ALA B 1 251 ? 27.273 -0.314 -11.467 1.00 34.16 289 ALA B CA 1
ATOM 3602 C C . ALA B 1 251 ? 26.024 -0.809 -10.740 1.00 34.32 289 ALA B C 1
ATOM 3603 O O . ALA B 1 251 ? 25.488 -0.116 -9.878 1.00 36.61 289 ALA B O 1
ATOM 3605 N N . TRP B 1 252 ? 25.567 -2.017 -11.076 1.00 28.84 290 TRP B N 1
ATOM 3606 C CA . TRP B 1 252 ? 24.380 -2.551 -10.430 1.00 29.19 290 TRP B CA 1
ATOM 3607 C C . TRP B 1 252 ? 24.599 -2.801 -8.950 1.00 30.21 290 TRP B C 1
ATOM 3608 O O . TRP B 1 252 ? 23.735 -2.512 -8.118 1.00 26.52 290 TRP B O 1
ATOM 3619 N N . GLN B 1 253 ? 25.757 -3.369 -8.632 1.00 28.40 291 GLN B N 1
ATOM 3620 C CA . GLN B 1 253 ? 26.072 -3.706 -7.258 1.00 27.03 291 GLN B CA 1
ATOM 3621 C C . GLN B 1 253 ? 26.157 -2.480 -6.365 1.00 24.79 291 GLN B C 1
ATOM 3622 O O . GLN B 1 253 ? 25.709 -2.509 -5.220 1.00 26.43 291 GLN B O 1
ATOM 3628 N N . SER B 1 254 ? 26.714 -1.391 -6.878 1.00 26.88 292 SER B N 1
ATOM 3629 C CA . SER B 1 254 ? 26.831 -0.191 -6.049 1.00 28.92 292 SER B CA 1
ATOM 3630 C C . SER B 1 254 ? 25.440 0.414 -5.843 1.00 28.01 292 SER B C 1
ATOM 3631 O O . SER B 1 254 ? 25.130 0.932 -4.771 1.00 26.66 292 SER B O 1
ATOM 3634 N N . GLY B 1 255 ? 24.591 0.318 -6.859 1.00 30.89 293 GLY B N 1
ATOM 3635 C CA . GLY B 1 255 ? 23.239 0.833 -6.718 1.00 28.71 293 GLY B CA 1
ATOM 3636 C C . GLY B 1 255 ? 22.487 -0.021 -5.711 1.00 30.20 293 GLY B C 1
ATOM 3637 O O . GLY B 1 255 ? 21.682 0.487 -4.932 1.00 30.55 293 GLY B O 1
ATOM 3638 N N . PHE B 1 256 ? 22.755 -1.327 -5.717 1.00 29.23 294 PHE B N 1
ATOM 3639 C CA . PHE B 1 256 ? 22.094 -2.247 -4.790 1.00 30.74 294 PHE B CA 1
ATOM 3640 C C . PHE B 1 256 ? 22.527 -1.922 -3.361 1.00 31.23 294 PHE B C 1
ATOM 3641 O O . PHE B 1 256 ? 21.706 -1.825 -2.447 1.00 30.81 294 PHE B O 1
ATOM 3649 N N . LYS B 1 257 ? 23.831 -1.755 -3.179 1.00 33.05 295 LYS B N 1
ATOM 3650 C CA . LYS B 1 257 ? 24.394 -1.438 -1.872 1.00 36.41 295 LYS B CA 1
ATOM 3651 C C . LYS B 1 257 ? 23.840 -0.112 -1.317 1.00 35.73 295 LYS B C 1
ATOM 3652 O O . LYS B 1 257 ? 23.595 0.028 -0.111 1.00 33.82 295 LYS B O 1
ATOM 3658 N N . ALA B 1 258 ? 23.639 0.862 -2.195 1.00 31.29 296 ALA B N 1
ATOM 3659 C CA . ALA B 1 258 ? 23.121 2.153 -1.751 1.00 32.75 296 ALA B CA 1
ATOM 3660 C C . ALA B 1 258 ? 21.766 1.996 -1.055 1.00 30.83 296 ALA B C 1
ATOM 3661 O O . ALA B 1 258 ? 21.551 2.544 0.028 1.00 33.74 296 ALA B O 1
ATOM 3663 N N . GLN B 1 259 ? 20.860 1.239 -1.671 1.00 29.89 297 GLN B N 1
ATOM 3664 C CA . GLN B 1 259 ? 19.527 1.031 -1.104 1.00 28.56 297 GLN B CA 1
ATOM 3665 C C . GLN B 1 259 ? 19.603 0.221 0.189 1.00 30.55 297 GLN B C 1
ATOM 3666 O O . GLN B 1 259 ? 18.797 0.402 1.107 1.00 28.18 297 GLN B O 1
ATOM 3672 N N . GLU B 1 260 ? 20.574 -0.683 0.244 1.00 29.76 298 GLU B N 1
ATOM 3673 C CA . GLU B 1 260 ? 20.803 -1.493 1.431 1.00 29.36 298 GLU B CA 1
ATOM 3674 C C . GLU B 1 260 ? 21.114 -0.503 2.561 1.00 32.00 298 GLU B C 1
ATOM 3675 O O . GLU B 1 260 ? 20.460 -0.501 3.612 1.00 30.84 298 GLU B O 1
ATOM 3681 N N . GLU B 1 261 ? 22.096 0.366 2.324 1.00 30.63 299 GLU B N 1
ATOM 3682 C CA . GLU B 1 261 ? 22.476 1.368 3.318 1.00 29.98 299 GLU B CA 1
ATOM 3683 C C . GLU B 1 261 ? 21.334 2.321 3.641 1.00 29.20 299 GLU B C 1
ATOM 3684 O O . GLU B 1 261 ? 21.273 2.867 4.746 1.00 31.71 299 GLU B O 1
ATOM 3690 N N . ASN B 1 262 ? 20.428 2.532 2.690 1.00 27.47 300 ASN B N 1
ATOM 3691 C CA . ASN B 1 262 ? 19.288 3.416 2.952 1.00 27.58 300 ASN B CA 1
ATOM 3692 C C . ASN B 1 262 ? 18.394 2.881 4.065 1.00 31.72 300 ASN B C 1
ATOM 3693 O O . ASN B 1 262 ? 17.958 3.628 4.941 1.00 32.52 300 ASN B O 1
ATOM 3698 N N . MET B 1 263 ? 18.122 1.583 4.033 1.00 30.55 301 MET B N 1
ATOM 3699 C CA . MET B 1 263 ? 17.279 0.970 5.047 1.00 34.01 301 MET B CA 1
ATOM 3700 C C . MET B 1 263 ? 17.968 0.950 6.410 1.00 34.79 301 MET B C 1
ATOM 3701 O O . MET B 1 263 ? 17.338 1.215 7.442 1.00 33.90 301 MET B O 1
ATOM 3706 N N . LYS B 1 264 ? 19.263 0.653 6.406 1.00 31.82 302 LYS B N 1
ATOM 3707 C CA . LYS B 1 264 ? 20.033 0.599 7.644 1.00 30.77 302 LYS B CA 1
ATOM 3708 C C . LYS B 1 264 ? 20.036 1.976 8.316 1.00 31.37 302 LYS B C 1
ATOM 3709 O O . LYS B 1 264 ? 19.999 2.087 9.543 1.00 33.00 302 LYS B O 1
ATOM 3715 N N . THR B 1 265 ? 20.046 3.027 7.504 1.00 32.92 303 THR B N 1
ATOM 3716 C CA . THR B 1 265 ? 20.027 4.396 8.019 1.00 31.47 303 THR B CA 1
ATOM 3717 C C . THR B 1 265 ? 18.674 4.689 8.681 1.00 32.16 303 THR B C 1
ATOM 3718 O O . THR B 1 265 ? 18.605 5.306 9.741 1.00 32.65 303 THR B O 1
ATOM 3722 N N . THR B 1 266 ? 17.592 4.251 8.049 1.00 32.11 304 THR B N 1
ATOM 3723 C CA 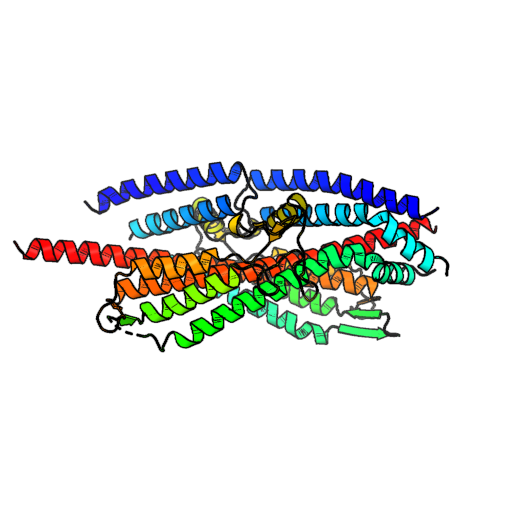. THR B 1 266 ? 16.269 4.471 8.613 1.00 31.85 304 THR B CA 1
ATOM 3724 C C . THR B 1 266 ? 16.153 3.779 9.966 1.00 29.98 304 THR B C 1
ATOM 3725 O O . THR B 1 266 ? 15.627 4.351 10.915 1.00 34.12 304 THR B O 1
ATOM 3729 N N . LEU B 1 267 ? 16.639 2.549 10.066 1.00 31.93 305 LEU B N 1
ATOM 3730 C CA . LEU B 1 267 ? 16.568 1.843 11.341 1.00 34.73 305 LEU B CA 1
ATOM 3731 C C . LEU B 1 267 ? 17.337 2.638 12.400 1.00 35.28 305 LEU B C 1
ATOM 3732 O O . LEU B 1 267 ? 16.842 2.872 13.506 1.00 39.78 305 LEU B O 1
ATOM 3737 N N . GLN B 1 268 ? 18.544 3.067 12.042 1.00 37.56 306 GLN B N 1
ATOM 3738 C CA . GLN B 1 268 ? 19.384 3.841 12.945 1.00 36.19 306 GLN B CA 1
ATOM 3739 C C . GLN B 1 268 ? 18.749 5.155 13.375 1.00 32.90 306 GLN B C 1
ATOM 3740 O O . GLN B 1 268 ? 18.781 5.494 14.554 1.00 34.99 306 GLN B O 1
ATOM 3746 N N . THR B 1 269 ? 18.166 5.904 12.444 1.00 34.48 307 THR B N 1
ATOM 3747 C CA . THR B 1 269 ? 17.573 7.178 12.835 1.00 35.29 307 THR B CA 1
ATOM 3748 C C . THR B 1 269 ? 16.354 6.968 13.724 1.00 36.21 307 THR B C 1
ATOM 3749 O O . THR B 1 269 ? 16.034 7.825 14.546 1.00 36.65 307 THR B O 1
ATOM 3753 N N . LEU B 1 270 ? 15.668 5.835 13.572 1.00 35.03 308 LEU B N 1
ATOM 3754 C CA . LEU B 1 270 ? 14.506 5.564 14.422 1.00 37.63 308 LEU B CA 1
ATOM 3755 C C . LEU B 1 270 ? 15.041 5.203 15.816 1.00 37.16 308 LEU B C 1
ATOM 3756 O O . LEU B 1 270 ? 14.464 5.583 16.838 1.00 38.37 308 LEU B O 1
ATOM 3761 N N . THR B 1 271 ? 16.153 4.478 15.847 1.00 38.12 309 THR B N 1
ATOM 3762 C CA . THR B 1 271 ? 16.797 4.118 17.108 1.00 40.60 309 THR B CA 1
ATOM 3763 C C . THR B 1 271 ? 17.173 5.413 17.845 1.00 40.78 309 THR B C 1
ATOM 3764 O O . THR B 1 271 ? 16.996 5.521 19.053 1.00 42.15 309 THR B O 1
ATOM 3768 N N . GLN B 1 272 ? 17.674 6.399 17.104 1.00 40.43 310 GLN B N 1
ATOM 3769 C CA . GLN B 1 272 ? 18.074 7.684 17.680 1.00 37.53 310 GLN B CA 1
ATOM 3770 C C . GLN B 1 272 ? 16.868 8.457 18.207 1.00 40.02 310 GLN B C 1
ATOM 3771 O O . GLN B 1 272 ? 16.947 9.160 19.217 1.00 41.28 310 GLN B O 1
ATOM 3777 N N . LYS B 1 273 ? 15.753 8.336 17.506 1.00 39.92 311 LYS B N 1
ATOM 3778 C CA . LYS B 1 273 ? 14.527 9.015 17.893 1.00 42.93 311 LYS B CA 1
ATOM 3779 C C . LYS B 1 273 ? 13.998 8.436 19.192 1.00 41.75 311 LYS B C 1
ATOM 3780 O O . LYS B 1 273 ? 13.442 9.148 20.024 1.00 40.10 311 LYS B O 1
ATOM 3786 N N . TYR B 1 274 ? 14.157 7.129 19.339 1.00 40.33 312 TYR B N 1
ATOM 3787 C CA . TYR B 1 274 ? 13.712 6.414 20.523 1.00 43.75 312 TYR B CA 1
ATOM 3788 C C . TYR B 1 274 ? 14.532 6.858 21.743 1.00 45.11 312 TYR B C 1
ATOM 3789 O O . TYR B 1 274 ? 13.979 7.174 22.799 1.00 42.37 312 TYR B O 1
ATOM 3798 N N . SER B 1 275 ? 15.851 6.891 21.584 1.00 44.83 313 SER B N 1
ATOM 3799 C CA . SER B 1 275 ? 16.738 7.306 22.667 1.00 44.73 313 SER B CA 1
ATOM 3800 C C . SER B 1 275 ? 16.416 8.722 23.149 1.00 44.72 313 SER B C 1
ATOM 3801 O O . SER B 1 275 ? 16.449 8.990 24.341 1.00 45.97 313 SER B O 1
ATOM 3804 N N . ASN B 1 276 ? 16.101 9.626 22.236 1.00 44.27 314 ASN B N 1
ATOM 3805 C CA . ASN B 1 276 ? 15.776 10.979 22.649 1.00 46.63 314 ASN B CA 1
ATOM 3806 C C . ASN B 1 276 ? 14.468 10.936 23.389 1.00 46.60 314 ASN B C 1
ATOM 3807 O O . ASN B 1 276 ? 14.273 11.665 24.350 1.00 45.31 314 ASN B O 1
ATOM 3812 N N . ALA B 1 277 ? 13.564 10.091 22.905 1.00 46.66 315 ALA B N 1
ATOM 3813 C CA . ALA B 1 277 ? 12.255 9.935 23.505 1.00 47.59 315 ALA B CA 1
ATOM 3814 C C . ALA B 1 277 ? 12.443 9.492 24.947 1.00 45.90 315 ALA B C 1
ATOM 3815 O O . ALA B 1 277 ? 11.863 10.085 25.848 1.00 44.02 315 ALA B O 1
ATOM 3817 N N . ASN B 1 278 ? 13.252 8.456 25.157 1.00 44.94 316 ASN B N 1
ATOM 3818 C CA . ASN B 1 278 ? 13.509 7.968 26.505 1.00 48.41 316 ASN B CA 1
ATOM 3819 C C . ASN B 1 278 ? 14.096 9.087 27.344 1.00 49.58 316 ASN B C 1
ATOM 3820 O O . ASN B 1 278 ? 13.697 9.284 28.489 1.00 51.64 316 ASN B O 1
ATOM 3825 N N . SER B 1 279 ? 15.039 9.823 26.767 1.00 47.95 317 SER B N 1
ATOM 3826 C CA . SER B 1 279 ? 15.676 10.916 27.479 1.00 45.10 317 SER B CA 1
ATOM 3827 C C . SER B 1 279 ? 14.664 11.972 27.904 1.00 45.05 317 SER B C 1
ATOM 3828 O O . SER B 1 279 ? 14.695 12.434 29.037 1.00 44.36 317 SER B O 1
ATOM 3831 N N . LEU B 1 280 ? 13.765 12.359 27.004 1.00 47.25 318 LEU B N 1
ATOM 3832 C CA . LEU B 1 280 ? 12.752 13.365 27.339 1.00 49.47 318 LEU B CA 1
ATOM 3833 C C . LEU B 1 280 ? 11.773 12.854 28.395 1.00 51.20 318 LEU B C 1
ATOM 3834 O O . LEU B 1 280 ? 11.329 13.609 29.261 1.00 50.52 318 LEU B O 1
ATOM 3839 N N . TYR B 1 281 ? 11.433 11.572 28.310 1.00 53.02 319 TYR B N 1
ATOM 3840 C CA . TYR B 1 281 ? 10.497 10.960 29.247 1.00 55.25 319 TYR B CA 1
ATOM 3841 C C . TYR B 1 281 ? 11.091 10.916 30.644 1.00 56.51 319 TYR B C 1
ATOM 3842 O O . TYR B 1 281 ? 10.469 11.377 31.604 1.00 56.85 319 TYR B O 1
ATOM 3851 N N . ASP B 1 282 ? 12.293 10.352 30.749 1.00 52.78 320 ASP B N 1
ATOM 3852 C CA . ASP B 1 282 ? 12.981 10.244 32.025 1.00 51.42 320 ASP B CA 1
ATOM 3853 C C . ASP B 1 282 ? 13.215 11.599 32.661 1.00 53.05 320 ASP B C 1
ATOM 3854 O O . ASP B 1 282 ? 13.152 11.730 33.883 1.00 52.95 320 ASP B O 1
ATOM 3859 N N . ASN B 1 283 ? 13.483 12.609 31.842 1.00 52.86 321 ASN B N 1
ATOM 3860 C CA . ASN B 1 283 ? 13.714 13.932 32.388 1.00 55.86 321 ASN B CA 1
ATOM 3861 C C . ASN B 1 283 ? 12.433 14.534 32.931 1.00 57.08 321 ASN B C 1
ATOM 3862 O O . ASN B 1 283 ? 12.467 15.277 33.907 1.00 59.22 321 ASN B O 1
ATOM 3867 N N . LEU B 1 284 ? 11.301 14.213 32.311 1.00 58.56 322 LEU B N 1
ATOM 3868 C CA . LEU B 1 284 ? 10.023 14.737 32.782 1.00 60.14 322 LEU B CA 1
ATOM 3869 C C . LEU B 1 284 ? 9.741 14.129 34.157 1.00 62.01 322 LEU B C 1
ATOM 3870 O O . LEU B 1 284 ? 9.430 14.841 35.118 1.00 63.90 322 LEU B O 1
ATOM 3875 N N . VAL B 1 285 ? 9.856 12.806 34.234 1.00 59.45 323 VAL B N 1
ATOM 3876 C CA . VAL B 1 285 ? 9.642 12.077 35.474 1.00 56.78 323 VAL B CA 1
ATOM 3877 C C . VAL B 1 285 ? 10.432 12.739 36.593 1.00 57.78 323 VAL B C 1
ATOM 3878 O O . VAL B 1 285 ? 9.863 13.140 37.603 1.00 57.54 323 VAL B O 1
ATOM 3882 N N . LYS B 1 286 ? 11.744 12.861 36.397 1.00 58.80 324 LYS B N 1
ATOM 3883 C CA . LYS B 1 286 ? 12.619 13.480 37.384 1.00 60.65 324 LYS B CA 1
ATOM 3884 C C . LYS B 1 286 ? 12.094 14.834 37.858 1.00 62.38 324 LYS B C 1
ATOM 3885 O O . LYS B 1 286 ? 11.970 15.069 39.059 1.00 63.07 324 LYS B O 1
ATOM 3891 N N . VAL B 1 287 ? 11.796 15.729 36.921 1.00 61.55 325 VAL B N 1
ATOM 3892 C CA . VAL B 1 287 ? 11.290 17.042 37.292 1.00 61.40 325 VAL B CA 1
ATOM 3893 C C . VAL B 1 287 ? 9.961 16.935 38.028 1.00 63.24 325 VAL B C 1
ATOM 3894 O O . VAL B 1 287 ? 9.676 17.747 38.907 1.00 64.10 325 VAL B O 1
ATOM 3898 N N . LEU B 1 288 ? 9.145 15.942 37.684 1.00 64.33 326 LEU B N 1
ATOM 3899 C CA . LEU B 1 288 ? 7.875 15.775 38.382 1.00 67.30 326 LEU B CA 1
ATOM 3900 C C . LEU B 1 288 ? 8.134 15.258 39.791 1.00 68.03 326 LEU B C 1
ATOM 3901 O O . LEU B 1 288 ? 7.585 15.781 40.756 1.00 69.86 326 LEU B O 1
ATOM 3906 N N . SER B 1 289 ? 8.973 14.233 39.908 1.00 69.16 327 SER B N 1
ATOM 3907 C CA . SER B 1 289 ? 9.316 13.683 41.213 1.00 70.49 327 SER B CA 1
ATOM 3908 C C . SER B 1 289 ? 9.753 14.827 42.121 1.00 71.36 327 SER B C 1
ATOM 3909 O O . SER B 1 289 ? 9.143 15.075 43.161 1.00 72.73 327 SER B O 1
ATOM 3912 N N . SER B 1 290 ? 10.809 15.523 41.712 1.00 70.64 328 SER B N 1
ATOM 3913 C CA . SER B 1 290 ? 11.347 16.645 42.471 1.00 71.47 328 SER B CA 1
ATOM 3914 C C . SER B 1 290 ? 10.281 17.665 42.833 1.00 72.29 328 SER B C 1
ATOM 3915 O O . SER B 1 290 ? 10.133 18.029 43.995 1.00 72.21 328 SER B O 1
ATOM 3918 N N . THR B 1 291 ? 9.547 18.134 41.831 1.00 73.52 329 THR B N 1
ATOM 3919 C CA . THR B 1 291 ? 8.497 19.123 42.051 1.00 75.23 329 THR B CA 1
ATOM 3920 C C . THR B 1 291 ? 7.439 18.653 43.047 1.00 76.02 329 THR B C 1
ATOM 3921 O O . THR B 1 291 ? 6.869 19.457 43.787 1.00 76.69 329 THR B O 1
ATOM 3925 N N . ILE B 1 292 ? 7.179 17.351 43.065 1.00 76.08 330 ILE B N 1
ATOM 3926 C CA . ILE B 1 292 ? 6.189 16.784 43.972 1.00 76.28 330 ILE B CA 1
ATOM 3927 C C . ILE B 1 292 ? 6.786 16.459 45.340 1.00 76.90 330 ILE B C 1
ATOM 3928 O O . ILE B 1 292 ? 6.114 16.582 46.363 1.00 77.20 330 ILE B O 1
ATOM 3933 N N . SER B 1 293 ? 8.048 16.049 45.356 1.00 76.28 331 SER B N 1
ATOM 3934 C CA . SER B 1 293 ? 8.716 15.721 46.606 1.00 75.45 331 SER B CA 1
ATOM 3935 C C . SER B 1 293 ? 9.069 16.987 47.384 1.00 75.04 331 SER B C 1
ATOM 3936 O O . SER B 1 293 ? 9.133 16.967 48.615 1.00 74.52 331 SER B O 1
ATOM 3939 N N . SER B 1 294 ? 9.304 18.083 46.666 1.00 74.27 332 SER B N 1
ATOM 3940 C CA . SER B 1 294 ? 9.640 19.352 47.302 1.00 74.27 332 SER B CA 1
ATOM 3941 C C . SER B 1 294 ? 8.388 20.036 47.820 1.00 76.21 332 SER B C 1
ATOM 3942 O O . SER B 1 294 ? 8.410 20.679 48.868 1.00 76.87 332 SER B O 1
ATOM 3945 N N . SER B 1 295 ? 7.298 19.904 47.078 1.00 77.92 333 SER B N 1
ATOM 3946 C CA . SER B 1 295 ? 6.041 20.502 47.491 1.00 79.92 333 SER B CA 1
ATOM 3947 C C . SER B 1 295 ? 5.697 19.974 48.879 1.00 82.03 333 SER B C 1
ATOM 3948 O O . SER B 1 295 ? 5.172 20.705 49.721 1.00 82.21 333 SER B O 1
ATOM 3951 N N . LEU B 1 296 ? 6.015 18.704 49.110 1.00 82.96 334 LEU B N 1
ATOM 3952 C CA . LEU B 1 296 ? 5.729 18.058 50.384 1.00 84.36 334 LEU B CA 1
ATOM 3953 C C . LEU B 1 296 ? 6.636 18.498 51.527 1.00 85.16 334 LEU B C 1
ATOM 3954 O O . LEU B 1 296 ? 6.148 18.914 52.578 1.00 86.38 334 LEU B O 1
ATOM 3959 N N . GLU B 1 297 ? 7.948 18.406 51.333 1.00 85.90 335 GLU B N 1
ATOM 3960 C CA . GLU B 1 297 ? 8.885 18.803 52.380 1.00 86.39 335 GLU B CA 1
ATOM 3961 C C . GLU B 1 297 ? 8.616 20.225 52.868 1.00 86.73 335 GLU B C 1
ATOM 3962 O O . GLU B 1 297 ? 8.838 20.540 54.039 1.00 86.68 335 GLU B O 1
ATOM 3968 N N . THR B 1 298 ? 8.145 21.083 51.969 1.00 86.38 336 THR B N 1
ATOM 3969 C CA . THR B 1 298 ? 7.847 22.463 52.332 1.00 87.00 336 THR B CA 1
ATOM 3970 C C . THR B 1 298 ? 6.600 22.494 53.207 1.00 88.39 336 THR B C 1
ATOM 3971 O O . THR B 1 298 ? 6.571 23.147 54.253 1.00 88.54 336 THR B O 1
ATOM 3975 N N . ALA B 1 299 ? 5.573 21.771 52.775 1.00 88.63 337 ALA B N 1
ATOM 3976 C CA . ALA B 1 299 ? 4.310 21.713 53.509 1.00 89.09 337 ALA B CA 1
ATOM 3977 C C . ALA B 1 299 ? 4.486 21.151 54.925 1.00 89.87 337 ALA B C 1
ATOM 3978 O O . ALA B 1 299 ? 3.893 21.667 55.878 1.00 89.51 337 ALA B O 1
ATOM 3980 N N . LYS B 1 300 ? 5.297 20.114 55.046 1.00 90.56 338 LYS B N 1
ATOM 3981 C CA . LYS B 1 300 ? 5.568 19.440 56.323 1.00 92.36 338 LYS B CA 1
ATOM 3982 C C . LYS B 1 300 ? 6.325 20.262 57.364 1.00 93.92 338 LYS B C 1
ATOM 3983 O O . LYS B 1 300 ? 6.284 19.959 58.565 1.00 94.76 338 LYS B O 1
ATOM 3989 N N . SER B 1 301 ? 7.050 21.273 56.914 1.00 95.03 339 SER B N 1
ATOM 3990 C CA . SER B 1 301 ? 7.820 22.098 57.852 1.00 97.56 339 SER B CA 1
ATOM 3991 C C . SER B 1 301 ? 6.941 23.236 58.354 1.00 98.61 339 SER B C 1
ATOM 3992 O O . SER B 1 301 ? 7.421 24.265 58.822 1.00 98.36 339 SER B O 1
ATOM 3995 N N . PHE B 1 302 ? 5.632 23.030 58.246 1.00 100.28 340 PHE B N 1
ATOM 3996 C CA . PHE B 1 302 ? 4.654 24.020 58.672 1.00 102.21 340 PHE B CA 1
ATOM 3997 C C . PHE B 1 302 ? 3.685 23.437 59.700 1.00 103.36 340 PHE B C 1
ATOM 3998 O O . PHE B 1 302 ? 2.645 24.084 59.950 1.00 104.09 340 PHE B O 1
ATOM 4006 N N . LEU B 1 303 ? 3.986 22.352 60.252 1.00 103.78 341 LEU B N 1
#

B-factor: mean 53.23, std 20.15, range [15.28, 124.96]

Sequence (520 aa):
SGYLDDVSAKFDTGVDNLQTQVTEALDKLAAKPSDPALLAAYQSKLSEYNLYRNAQSNTVKVFKDIDAAIIQISDAEIWDMVSQNISAIGDSYLGVYENVVAVYTDFYQAFSDILSKMGGWLTVKLDVTSLKNDLNSLVNKYNQINSNTVLFPAQSGSGVKVATEAEARQWLSELNLPNSCLKSYGSGYVVTVDLTPLQKMVQDIDGLGAPGKDSKLEMDNAKYQAWQSGFKAQEENMKTTLQTLTQKYSNANSLYDNLVKVLSSTISSSLEDVSAKFDTGVDNLQTQVTEALDKLAAKPSDPALLAAYQSKLSEYNLYRNAQSNGDSYLGVYENVVAVYTDFYQAFSDILSKMGGWLLPGKDGNTVKLDVTSLKNDLNSLVNKYNQINSNTVLFPAQSGSGVKVATEAEARQWLSELNLPNSCLKSYGSGYVVTVDLTPLQKMVQDIDGLGAPGKDSKLEMDNAKYQAWQSGFKAQEENMKTTLQTLTQKYSNANSLYDNLVKVLSSTISSSLETAKSF

Nearest PDB structures (foldseek):
  3zqe-assembly2_B  TM=1.004E+00  e=4.488E-41  Salmonella enterica subsp. enterica serovar Typhimurium str. SL1344
  3zqb-assembly2_B  TM=9.970E-01  e=5.405E-38  Salmonella enterica subsp. enterica serovar Typhimurium str. SL1344
  2ym0-assembly1_A  TM=9.822E-01  e=1.788E-27  Salmonella enterica subsp. enterica serovar Typhimurium str. SL1344
  3o01-assembly1_A  TM=7.527E-01  e=2.242E-28  Salmonella enterica subsp. enterica serovar Typhimurium
  3nzz-assembly2_B  TM=7.845E-01  e=6.330E-28  Salmonella enterica subsp. enterica serovar Typhimurium

Solvent-accessible surface area: 24388 Å² total

InterPro domains:
  IPR009483 Type III secretion systems tip complex component IpaD/BipD/SipD [PF06511] (5-341)
  IPR009483 Type III secretion systems tip complex component IpaD/BipD/SipD [TIGR02553] (25-343)
  IPR036708 BipD-like superfamily [G3DSA:1.20.1710.10] (36-343)
  IPR036708 BipD-like superfamily [SSF140693] (49-332)

CATH classification: 1.20.1710.10